Protein AF-A0A8J3YA26-F1 (afdb_monomer)

Foldseek 3Di:
DCPDPVVVVVVVVPDDDDDDDDDDDDDDPDDDPVVLVPQVQVVCCVPPVLVQFPVRRPDDDQGDAEAAEEEEPQRQVVCVVVVNLRRRLRHQAEYEDLPDDDRPDPSYHYHPDDPVVVLVVVLLDDDGAYAYQAACPVQAFKEKEWADPDDDQDDDDPHDDADDDFDWDWDDWDQTPSRIIITMTGTDDPPPDPPPPPDPDDDDDDDDDDDDDDDDDDDDDDDDDDPPGHHYHHPYHDDDDDDDDDDDDDDDDDDDDDDDDDDDDQWAKDKDFAAADPQLQVQLCVPPNPPRDRVSSLQSSDDVVQVLVAAFLCPDPLNVVVVPPPDDDDDDDDDDDDDDDDDDDDDDDDPDPDLQEKDFPPQQLLFLQQQQKWKKWWAFPVGGIHIAIWGFEQFQQLQKIKFWLSSQWVFAEPTGGTHSIKTQRNQAQPDPDRRPVDIWTFRMKMFIPCGRHVVPLLGGIIIGGTDADPNHRSCVVRNGAAADAPDDQFFWWKWWFQQCDDPVGNSRGIIIGTATWDAPDVPHQKIKGSYPRHGSHGTTFIFGPDPSGHGHGQWTFRDWDVVDVRIMTITHGRYSSVVNRCVVPRND

Sequence (588 aa):
MVDEQLAARFAAGQLGHDRLVGAKCSKIRSPGTSSWWRTITDYISEHYPETLPTHVRAAPRPNRVLDTVLMGRHTYAPALDAGITSPYAHLEQIVVSRTLPPVPDPAVRVVAEDAAAFVRKLERQPGRDIWLAGQLLSEVDDLVVKLNPVVAAAGVPLAAAAFHPHRYALRDATPLPSGVVVLRYRAAQEAAGGVQLCSLSPSPPPPVPEALRRMDRTAVRGAGGDIMDNRMRAGLVAAAVVAAGLALPVGTAGAAPGDVAPIVAGDRVVSGASPVTAAARTAGVRAAGVRAGDAAAVEAYWTPARMRAAKPAEAAPEFAAASRSRAALAPLAADTGAPVLSAPGGGSPARGGVAARATNPNLGSNHFTARTSGKVFFTKASGGNFVCSGTIVYTDGRDSVWTAGHCVHGGGSGADYHSNWTFVPGYDEDLADPAPHGRWTAWNLHTLESWSEDKDWRKDLGVATMRTRDGDHIADKLGGQGWAGNIDRHQFMNAFGYPSAGPDFDGGHLMQCAGNSTLWRSGAHENKITCDMTPGVSGGGWLKDYNGRTGYLNGVFSRVDDRDNPTIAIGPYFGDSSVVLFDGTKNN

Structure (mmCIF, N/CA/C/O backbone):
data_AF-A0A8J3YA26-F1
#
_entry.id   AF-A0A8J3YA26-F1
#
loop_
_atom_site.group_PDB
_atom_site.id
_atom_site.type_symbol
_atom_site.label_atom_id
_atom_site.label_alt_id
_atom_site.label_comp_id
_atom_site.label_asym_id
_atom_site.label_entity_id
_atom_site.label_seq_id
_atom_site.pdbx_PDB_ins_code
_atom_site.Cartn_x
_atom_site.Cartn_y
_atom_site.Cartn_z
_atom_site.occupancy
_atom_site.B_iso_or_equiv
_atom_site.auth_seq_id
_atom_site.auth_comp_id
_atom_site.auth_asym_id
_atom_site.auth_atom_id
_atom_site.pdbx_PDB_model_num
ATOM 1 N N . MET A 1 1 ? -14.837 -1.562 21.084 1.00 31.16 1 MET A N 1
ATOM 2 C CA . MET A 1 1 ? -16.308 -1.653 21.028 1.00 31.16 1 MET A CA 1
ATOM 3 C C . MET A 1 1 ? -16.721 -3.112 21.079 1.00 31.16 1 MET A C 1
ATOM 5 O O . MET A 1 1 ? -16.511 -3.805 20.096 1.00 31.16 1 MET A O 1
ATOM 9 N N . VAL A 1 2 ? -17.208 -3.611 22.215 1.00 23.61 2 VAL A N 1
ATOM 10 C CA . VAL A 1 2 ? -17.681 -5.013 22.335 1.00 23.61 2 VAL A CA 1
ATOM 11 C C . VAL A 1 2 ? -18.939 -5.112 23.218 1.00 23.61 2 VAL A C 1
ATOM 13 O O . VAL A 1 2 ? -19.488 -6.189 23.392 1.00 23.61 2 VAL A O 1
ATOM 16 N N . ASP A 1 3 ? -19.422 -4.003 23.778 1.00 34.53 3 ASP A N 1
ATOM 17 C CA . ASP A 1 3 ? -20.138 -4.068 25.054 1.00 34.53 3 ASP A CA 1
ATOM 18 C C . ASP A 1 3 ? -21.615 -4.510 24.937 1.00 34.53 3 ASP A C 1
ATOM 20 O O . ASP A 1 3 ? -21.981 -5.586 25.402 1.00 34.53 3 ASP A O 1
ATOM 24 N N . GLU A 1 4 ? -22.475 -3.777 24.224 1.00 32.00 4 GLU A N 1
ATOM 25 C CA . GLU A 1 4 ? -23.924 -4.050 24.312 1.00 32.00 4 GLU A CA 1
ATOM 26 C C . GLU A 1 4 ? -24.452 -5.139 23.360 1.00 32.00 4 GLU A C 1
ATOM 28 O O . GLU A 1 4 ? -25.395 -5.859 23.694 1.00 32.00 4 GLU A O 1
ATOM 33 N N . GLN A 1 5 ? -23.836 -5.346 22.192 1.00 28.67 5 GLN A N 1
ATOM 34 C CA . GLN A 1 5 ? -24.326 -6.352 21.234 1.00 28.67 5 GLN A CA 1
ATOM 35 C C . GLN A 1 5 ? -24.054 -7.799 21.649 1.00 28.67 5 GLN A C 1
ATOM 37 O O . GLN A 1 5 ? -24.794 -8.703 21.253 1.00 28.67 5 GLN A O 1
ATOM 42 N N . LEU A 1 6 ? -23.004 -8.038 22.436 1.00 30.86 6 LEU A N 1
ATOM 43 C CA . LEU A 1 6 ? -22.667 -9.381 22.900 1.00 30.86 6 LEU A CA 1
ATOM 44 C C . LEU A 1 6 ? -23.636 -9.839 24.007 1.00 30.86 6 LEU A C 1
ATOM 46 O O . LEU A 1 6 ? -24.007 -11.013 24.049 1.00 30.86 6 LEU A O 1
ATOM 50 N N . ALA A 1 7 ? -24.118 -8.906 24.837 1.00 33.53 7 ALA A N 1
ATOM 51 C CA . ALA A 1 7 ? -25.096 -9.161 25.896 1.00 33.53 7 ALA A CA 1
ATOM 52 C C . ALA A 1 7 ? -26.468 -9.594 25.343 1.00 33.53 7 ALA A C 1
ATOM 54 O O . ALA A 1 7 ? -27.062 -10.552 25.841 1.00 33.53 7 ALA A O 1
ATOM 55 N N . ALA A 1 8 ? -26.933 -8.966 24.256 1.00 32.41 8 ALA A N 1
ATOM 56 C CA . ALA A 1 8 ? -28.210 -9.310 23.626 1.00 32.41 8 ALA A CA 1
ATOM 57 C C . ALA A 1 8 ? -28.208 -10.709 22.972 1.00 32.41 8 ALA A C 1
ATOM 59 O O . ALA A 1 8 ? -29.219 -11.410 22.993 1.00 32.41 8 ALA A O 1
ATOM 60 N N . ARG A 1 9 ? -27.069 -11.157 22.420 1.00 31.09 9 ARG A N 1
ATOM 61 C CA . ARG A 1 9 ? -26.965 -12.453 21.715 1.00 31.09 9 ARG A CA 1
ATOM 62 C C . ARG A 1 9 ? -26.799 -13.653 22.655 1.00 31.09 9 ARG A C 1
ATOM 64 O O . ARG A 1 9 ? -27.261 -14.741 22.320 1.00 31.09 9 ARG A O 1
ATOM 71 N N . PHE A 1 10 ? -26.208 -13.471 23.838 1.00 32.06 10 PHE A N 1
ATOM 72 C CA . PHE A 1 10 ? -26.114 -14.530 24.854 1.00 32.06 10 PHE A CA 1
ATOM 73 C C . PHE A 1 10 ? -27.427 -14.752 25.616 1.00 32.06 10 PHE A C 1
ATOM 75 O O . PHE A 1 10 ? -27.744 -15.896 25.939 1.00 32.06 10 PHE A O 1
ATOM 82 N N . ALA A 1 11 ? -28.234 -13.704 25.821 1.00 34.53 11 ALA A N 1
ATOM 83 C CA . ALA A 1 11 ? -29.583 -13.839 26.380 1.00 34.53 11 ALA A CA 1
ATOM 84 C C . ALA A 1 11 ? -30.528 -14.673 25.482 1.00 34.53 11 ALA A C 1
ATOM 86 O O . ALA A 1 11 ? -31.517 -15.213 25.971 1.00 34.53 11 ALA A O 1
ATOM 87 N N . ALA A 1 12 ? -30.197 -14.824 24.191 1.00 33.00 12 ALA A N 1
ATOM 88 C CA . ALA A 1 12 ? -30.978 -15.565 23.197 1.00 33.00 12 ALA A CA 1
ATOM 89 C C . ALA A 1 12 ? -30.523 -17.027 22.958 1.00 33.00 12 ALA A C 1
ATOM 91 O O . ALA A 1 12 ? -31.140 -17.723 22.156 1.00 33.00 12 ALA A O 1
ATOM 92 N N . GLY A 1 13 ? -29.462 -17.517 23.621 1.00 28.86 13 GLY A N 1
ATOM 93 C CA . GLY A 1 13 ? -29.092 -18.947 23.626 1.00 28.86 13 GLY A CA 1
ATOM 94 C C . GLY A 1 13 ? -28.595 -19.559 22.300 1.00 28.86 13 GLY A C 1
ATOM 95 O O . GLY A 1 13 ? -28.722 -20.764 22.109 1.00 28.86 13 GLY A O 1
ATOM 96 N N . GLN A 1 14 ? -28.038 -18.772 21.371 1.00 34.53 14 GLN A N 1
ATOM 97 C CA . GLN A 1 14 ? -27.860 -19.189 19.966 1.00 34.53 14 GLN A CA 1
ATOM 98 C C . GLN A 1 14 ? -26.486 -19.741 19.527 1.00 34.53 14 GLN A C 1
ATOM 100 O O . GLN A 1 14 ? -26.317 -19.986 18.334 1.00 34.53 14 GLN A O 1
ATOM 105 N N . LEU A 1 15 ? -25.502 -19.985 20.402 1.00 31.22 15 LEU A N 1
ATOM 106 C CA . LEU A 1 15 ? -24.225 -20.587 19.969 1.00 31.22 15 LEU A CA 1
ATOM 107 C C . LEU A 1 15 ? -23.759 -21.704 20.911 1.00 31.22 15 LEU A C 1
ATOM 109 O O . LEU A 1 15 ? -23.476 -21.478 22.085 1.00 31.22 15 LEU A O 1
ATOM 113 N N . GLY A 1 16 ? -23.721 -22.920 20.359 1.00 27.78 16 GLY A N 1
ATOM 114 C CA . GLY A 1 16 ? -23.314 -24.151 21.026 1.00 27.78 16 GLY A CA 1
ATOM 115 C C . GLY A 1 16 ? -21.801 -24.279 21.197 1.00 27.78 16 GLY A C 1
ATOM 116 O O . GLY A 1 16 ? -21.008 -23.745 20.423 1.00 27.78 16 GLY A O 1
ATOM 117 N N . HIS A 1 17 ? -21.436 -25.008 22.247 1.00 32.84 17 HIS A N 1
ATOM 118 C CA . HIS A 1 17 ? -20.074 -25.344 22.624 1.00 32.84 17 HIS A CA 1
ATOM 119 C C . HIS A 1 17 ? -19.428 -26.346 21.649 1.00 32.84 17 HIS A C 1
ATOM 121 O O . HIS A 1 17 ? -20.074 -27.276 21.176 1.00 32.84 17 HIS A O 1
ATOM 127 N N . ASP A 1 18 ? -18.119 -26.165 21.472 1.00 28.72 18 ASP A N 1
ATOM 128 C CA . ASP A 1 18 ? -17.113 -27.139 21.028 1.00 28.72 18 ASP A CA 1
ATOM 129 C C . ASP A 1 18 ? -16.802 -27.289 19.528 1.00 28.72 18 ASP A C 1
ATOM 131 O O . ASP A 1 18 ? -17.524 -27.910 18.753 1.00 28.72 18 ASP A O 1
ATOM 135 N N . ARG A 1 19 ? -15.590 -26.818 19.185 1.00 22.97 19 ARG A N 1
ATOM 136 C CA . ARG A 1 19 ? -14.517 -27.504 18.424 1.00 22.97 19 ARG A CA 1
ATOM 137 C C . ARG A 1 19 ? -13.210 -26.715 18.671 1.00 22.97 19 ARG A C 1
ATOM 139 O O . ARG A 1 19 ? -13.102 -25.583 18.226 1.00 22.97 19 ARG A O 1
ATOM 146 N N . LEU A 1 20 ? -12.393 -27.115 19.662 1.00 21.95 20 LEU A N 1
ATOM 147 C CA . LEU A 1 20 ? -11.169 -27.958 19.571 1.00 21.95 20 LEU A CA 1
ATOM 148 C C . LEU A 1 20 ? -10.017 -27.293 18.778 1.00 21.95 20 LEU A C 1
ATOM 150 O O . LEU A 1 20 ? -10.284 -26.777 17.707 1.00 21.95 20 LEU A O 1
ATOM 154 N N . VAL A 1 21 ? -8.708 -27.346 19.080 1.00 21.62 21 VAL A N 1
ATOM 155 C CA . VAL A 1 21 ? -7.769 -27.768 20.161 1.00 21.62 21 VAL A CA 1
ATOM 156 C C . VAL A 1 21 ? -6.371 -27.644 19.486 1.00 21.62 21 VAL A C 1
ATOM 158 O O . VAL A 1 21 ? -6.279 -27.879 18.290 1.00 21.62 21 VAL A O 1
ATOM 161 N N . GLY A 1 22 ? -5.228 -27.320 20.098 1.00 19.77 22 GLY A N 1
ATOM 162 C CA . GLY A 1 22 ? -4.903 -26.961 21.468 1.00 19.77 22 GLY A CA 1
ATOM 163 C C . GLY A 1 22 ? -3.383 -26.866 21.696 1.00 19.77 22 GLY A C 1
ATOM 164 O O . GLY A 1 22 ? -2.579 -27.234 20.849 1.00 19.77 22 GLY A O 1
ATOM 165 N N . ALA A 1 23 ? -3.016 -26.429 22.897 1.00 19.95 23 ALA A N 1
ATOM 166 C CA . ALA A 1 23 ? -1.832 -26.876 23.622 1.00 19.95 23 ALA A CA 1
ATOM 167 C C . ALA A 1 23 ? -2.179 -26.776 25.115 1.00 19.95 23 ALA A C 1
ATOM 169 O O . ALA A 1 23 ? -2.467 -25.699 25.634 1.00 19.95 23 ALA A O 1
ATOM 170 N N . LYS A 1 24 ? -2.262 -27.929 25.787 1.00 19.59 24 LYS A N 1
ATOM 171 C CA . LYS A 1 24 ? -2.547 -28.038 27.222 1.00 19.59 24 LYS A CA 1
ATOM 172 C C . LYS A 1 24 ? -1.290 -27.692 28.019 1.00 19.59 24 LYS A C 1
ATOM 174 O O . LYS A 1 24 ? -0.319 -28.436 27.955 1.00 19.59 24 LYS A O 1
ATOM 179 N N . CYS A 1 25 ? -1.395 -26.686 28.882 1.00 18.56 25 CYS A N 1
ATOM 180 C CA . CYS A 1 25 ? -0.751 -26.708 30.190 1.00 18.56 25 CYS A CA 1
ATOM 181 C C . CYS A 1 25 ? -1.836 -26.523 31.267 1.00 18.56 25 CYS A C 1
ATOM 183 O O . CYS A 1 25 ? -2.557 -25.533 31.289 1.00 18.56 25 CYS A O 1
ATOM 185 N N . SER A 1 26 ? -1.999 -27.580 32.066 1.00 20.83 26 SER A N 1
ATOM 186 C CA . SER A 1 26 ? -2.587 -27.682 33.413 1.00 20.83 26 SER A CA 1
ATOM 187 C C . SER A 1 26 ? -3.523 -26.576 33.946 1.00 20.83 26 SER A C 1
ATOM 189 O O . SER A 1 26 ? -3.084 -25.506 34.346 1.00 20.83 26 SER A O 1
ATOM 191 N N . LYS A 1 27 ? -4.806 -26.951 34.092 1.00 23.25 27 LYS A N 1
ATOM 192 C CA . LYS A 1 27 ? -5.799 -26.523 35.107 1.00 23.25 27 LYS A CA 1
ATOM 193 C C . LYS A 1 27 ? -5.558 -25.159 35.786 1.00 23.25 27 LYS A C 1
ATOM 195 O O . LYS A 1 27 ? -5.164 -25.104 36.947 1.00 23.25 27 LYS A O 1
ATOM 200 N N . ILE A 1 28 ? -5.994 -24.087 35.131 1.00 22.73 28 ILE A N 1
ATOM 201 C CA . ILE A 1 28 ? -6.548 -22.915 35.819 1.00 22.73 28 ILE A CA 1
ATOM 202 C C . ILE A 1 28 ? -8.063 -22.994 35.616 1.00 22.73 28 ILE A C 1
ATOM 204 O O . ILE A 1 28 ? -8.541 -23.010 34.484 1.00 22.73 28 ILE A O 1
ATOM 208 N N . ARG A 1 29 ? -8.833 -23.119 36.704 1.00 22.50 29 ARG A N 1
ATOM 209 C CA . ARG A 1 29 ? -10.284 -22.884 36.654 1.00 22.50 29 ARG A CA 1
ATOM 210 C C . ARG A 1 29 ? -10.482 -21.446 36.170 1.00 22.50 29 ARG A C 1
ATOM 212 O O . ARG A 1 29 ? -10.078 -20.533 36.881 1.00 22.50 29 ARG A O 1
ATOM 219 N N . SER A 1 30 ? -11.101 -21.244 35.008 1.00 25.98 30 SER A N 1
ATOM 220 C CA . SER A 1 30 ? -11.612 -19.925 34.619 1.00 25.98 30 SER A CA 1
ATOM 221 C C . SER A 1 30 ? -12.553 -19.409 35.712 1.00 25.98 30 SER A C 1
ATOM 223 O O . SER A 1 30 ? -13.551 -20.077 36.000 1.00 25.98 30 SER A O 1
ATOM 225 N N . PRO A 1 31 ? -12.294 -18.238 36.316 1.00 31.34 31 PRO A N 1
ATOM 226 C CA . PRO A 1 31 ? -13.336 -17.503 37.009 1.00 31.34 31 PRO A CA 1
ATOM 227 C C . PRO A 1 31 ? -14.337 -17.034 35.947 1.00 31.34 31 PRO A C 1
ATOM 229 O O . PRO A 1 31 ? -13.943 -16.492 34.916 1.00 31.34 31 PRO A O 1
ATOM 232 N N . GLY A 1 32 ? -15.623 -17.297 36.167 1.00 34.25 32 GLY A N 1
ATOM 233 C CA . GLY A 1 32 ? -16.686 -16.936 35.233 1.00 34.25 32 GLY A CA 1
ATOM 234 C C . GLY A 1 32 ? -16.711 -15.441 34.895 1.00 34.25 32 GLY A C 1
ATOM 235 O O . GLY A 1 32 ? -16.360 -14.585 35.705 1.00 34.25 32 GLY A O 1
ATOM 236 N N . THR A 1 33 ? -17.202 -15.135 33.699 1.00 43.19 33 THR A N 1
ATOM 237 C CA . THR A 1 33 ? -17.382 -13.802 33.095 1.00 43.19 33 THR A CA 1
ATOM 238 C C . THR A 1 33 ? -18.225 -12.811 33.922 1.00 43.19 33 THR A C 1
ATOM 240 O O . THR A 1 33 ? -18.302 -11.633 33.582 1.00 43.19 33 THR A O 1
ATOM 243 N N . SER A 1 34 ? -18.813 -13.239 35.045 1.00 44.16 34 SER A N 1
ATOM 244 C CA . SER A 1 34 ? -19.558 -12.397 35.989 1.00 44.16 34 SER A CA 1
ATOM 245 C C . SER A 1 34 ? -18.687 -11.555 36.933 1.00 44.16 34 SER A C 1
ATOM 247 O O . SER A 1 34 ? -19.217 -10.648 37.572 1.00 44.16 34 SER A O 1
ATOM 249 N N . SER A 1 35 ? -17.388 -11.849 37.083 1.00 51.78 35 SER A N 1
ATOM 250 C CA . SER A 1 35 ? -16.479 -11.064 37.943 1.00 51.78 35 SER A CA 1
ATOM 251 C C . SER A 1 35 ? -15.959 -9.796 37.257 1.00 51.78 35 SER A C 1
ATOM 253 O O . SER A 1 35 ? -15.729 -8.783 37.920 1.00 51.78 35 SER A O 1
ATOM 255 N N . TRP A 1 36 ? -15.828 -9.839 35.927 1.00 47.91 36 TRP A N 1
ATOM 256 C CA . TRP A 1 36 ? -15.272 -8.759 35.113 1.00 47.91 36 TRP A CA 1
ATOM 257 C C . TRP A 1 36 ? -16.111 -7.475 35.225 1.00 47.91 36 TRP A C 1
ATOM 259 O O . TRP A 1 36 ? -15.583 -6.416 35.558 1.00 47.91 36 TRP A O 1
ATOM 269 N N . TRP A 1 37 ? -17.435 -7.604 35.092 1.00 50.34 37 TRP A N 1
ATOM 270 C CA . TRP A 1 37 ? -18.394 -6.494 35.151 1.00 50.34 37 TRP A CA 1
ATOM 271 C C . TRP A 1 37 ? -18.618 -5.891 36.538 1.00 50.34 37 TRP A C 1
ATOM 273 O O . TRP A 1 37 ? -18.844 -4.686 36.656 1.00 50.34 37 TRP A O 1
ATOM 283 N N . ARG A 1 38 ? -18.555 -6.706 37.596 1.00 61.81 38 ARG A N 1
ATOM 284 C CA . ARG A 1 38 ? -18.826 -6.231 38.963 1.00 61.81 38 ARG A CA 1
ATOM 285 C C . ARG A 1 38 ? -17.765 -5.239 39.423 1.00 61.81 38 ARG A C 1
ATOM 287 O O . ARG A 1 38 ? -18.103 -4.122 39.778 1.00 61.81 38 ARG A O 1
ATOM 294 N N . THR A 1 39 ? -16.487 -5.587 39.268 1.00 71.94 39 THR A N 1
ATOM 295 C CA . THR A 1 39 ? -15.374 -4.730 39.724 1.00 71.94 39 THR A CA 1
ATOM 296 C C . THR A 1 39 ? -15.346 -3.345 39.070 1.00 71.94 39 THR A C 1
ATOM 298 O O . THR A 1 39 ? -15.009 -2.367 39.731 1.00 71.94 39 THR A O 1
ATOM 301 N N . ILE A 1 40 ? -15.715 -3.235 37.787 1.00 71.25 40 ILE A N 1
ATOM 302 C CA . ILE A 1 40 ? -15.768 -1.942 37.095 1.00 71.25 40 ILE A CA 1
ATOM 303 C C . ILE A 1 40 ? -17.023 -1.148 37.469 1.00 71.25 40 ILE A C 1
ATOM 305 O O . ILE A 1 40 ? -16.940 0.061 37.659 1.00 71.25 40 ILE A O 1
ATOM 309 N N . THR A 1 41 ? -18.169 -1.813 37.624 1.00 68.69 41 THR A N 1
ATOM 310 C CA . THR A 1 41 ? -19.414 -1.157 38.052 1.00 68.69 41 THR A CA 1
ATOM 311 C C . THR A 1 41 ? -19.292 -0.625 39.478 1.00 68.69 41 THR A C 1
ATOM 313 O O . THR A 1 41 ? -19.761 0.479 39.749 1.00 68.69 41 THR A O 1
ATOM 316 N N . ASP A 1 42 ? -18.607 -1.353 40.363 1.00 75.50 42 ASP A N 1
ATOM 317 C CA . ASP A 1 42 ? -18.300 -0.915 41.727 1.00 75.50 42 ASP A CA 1
ATOM 318 C C . ASP A 1 42 ? -17.404 0.332 41.706 1.00 75.50 42 ASP A C 1
ATOM 320 O O . ASP A 1 42 ? -17.745 1.346 42.317 1.00 75.50 42 ASP A O 1
ATOM 324 N N . TYR A 1 43 ? -16.324 0.309 40.910 1.00 81.00 43 TYR A N 1
ATOM 325 C CA . TYR A 1 43 ? -15.443 1.468 40.736 1.00 81.00 43 TYR A CA 1
ATOM 326 C C . TYR A 1 43 ? -16.204 2.701 40.227 1.00 81.00 43 TYR A C 1
ATOM 328 O O . TYR A 1 43 ? -16.067 3.786 40.795 1.00 81.00 43 TYR A O 1
ATOM 336 N N . ILE A 1 44 ? -17.027 2.547 39.181 1.00 79.25 44 ILE A N 1
ATOM 337 C CA . ILE A 1 44 ? -17.834 3.643 38.622 1.00 79.25 44 ILE A CA 1
ATOM 338 C C . ILE A 1 44 ? -18.840 4.147 39.659 1.00 79.25 44 ILE A C 1
ATOM 340 O O . ILE A 1 44 ? -18.943 5.350 39.865 1.00 79.25 44 ILE A O 1
ATOM 344 N N . SER A 1 45 ? -19.548 3.252 40.349 1.00 77.69 45 SER A N 1
ATOM 345 C CA . SER A 1 45 ? -20.536 3.619 41.373 1.00 77.69 45 SER A CA 1
ATOM 346 C C . SER A 1 45 ? -19.920 4.407 42.530 1.00 77.69 45 SER A C 1
ATOM 348 O O . SER A 1 45 ? -20.586 5.246 43.138 1.00 77.69 45 SER A O 1
ATOM 350 N N . GLU A 1 46 ? -18.656 4.139 42.849 1.00 82.88 46 GLU A N 1
ATOM 351 C CA . GLU A 1 46 ? -17.917 4.845 43.888 1.00 82.88 46 GLU A CA 1
ATOM 352 C C . GLU A 1 46 ? -17.380 6.201 43.403 1.00 82.88 46 GLU A C 1
ATOM 354 O O . GLU A 1 46 ? -17.534 7.205 44.104 1.00 82.88 46 GLU A O 1
ATOM 359 N N . HIS A 1 47 ? -16.792 6.260 42.205 1.00 81.69 47 HIS A N 1
ATOM 360 C CA . HIS A 1 47 ? -16.008 7.416 41.749 1.00 81.69 47 HIS A CA 1
ATOM 361 C C . HIS A 1 47 ? -16.759 8.356 40.794 1.00 81.69 47 HIS A C 1
ATOM 363 O O . HIS A 1 47 ? -16.550 9.566 40.858 1.00 81.69 47 HIS A O 1
ATOM 369 N N . TYR A 1 48 ? -17.629 7.814 39.937 1.00 82.38 48 TYR A N 1
ATOM 370 C CA . TYR A 1 48 ? -18.375 8.531 38.891 1.00 82.38 48 TYR A CA 1
ATOM 371 C C . TYR A 1 48 ? -19.811 7.983 38.729 1.00 82.38 48 TYR A C 1
ATOM 373 O O . TYR A 1 48 ? -20.191 7.570 37.624 1.00 82.38 48 TYR A O 1
ATOM 381 N N . PRO A 1 49 ? -20.617 7.922 39.809 1.00 80.62 49 PRO A N 1
ATOM 382 C CA . PRO A 1 49 ? -21.942 7.293 39.792 1.00 80.62 49 PRO A CA 1
ATOM 383 C C . PRO A 1 49 ? -22.916 7.892 38.769 1.00 80.62 49 PRO A C 1
ATOM 385 O O . PRO A 1 49 ? -23.892 7.241 38.405 1.00 80.62 49 PRO A O 1
ATOM 388 N N . GLU A 1 50 ? -22.670 9.119 38.319 1.00 83.69 50 GLU A N 1
ATOM 389 C CA . GLU A 1 50 ? -23.470 9.846 37.335 1.00 83.69 50 GLU A CA 1
ATOM 390 C C . GLU A 1 50 ? -23.269 9.346 35.898 1.00 83.69 50 GLU A C 1
ATOM 392 O O . GLU A 1 50 ? -24.099 9.573 35.026 1.00 83.69 50 GLU A O 1
ATOM 397 N N . THR A 1 51 ? -22.177 8.626 35.632 1.00 83.06 51 THR A N 1
ATOM 398 C CA . THR A 1 51 ? -21.922 8.049 34.299 1.00 83.06 51 THR A CA 1
ATOM 399 C C . THR A 1 51 ? -22.697 6.750 34.056 1.00 83.06 51 THR A C 1
ATOM 401 O O . THR A 1 51 ? -22.699 6.218 32.944 1.00 83.06 51 THR A O 1
ATOM 404 N N . LEU A 1 52 ? -23.396 6.239 35.078 1.00 77.94 52 LEU A N 1
ATOM 405 C CA . LEU A 1 52 ? -24.314 5.110 34.952 1.00 77.94 52 LEU A CA 1
ATOM 406 C C . LEU A 1 52 ? -25.676 5.604 34.440 1.00 77.94 52 LEU A C 1
ATOM 408 O O . LEU A 1 52 ? -26.269 6.482 35.077 1.00 77.94 52 LEU A O 1
ATOM 412 N N . PRO A 1 53 ? -26.217 5.032 33.345 1.00 80.38 53 PRO A N 1
ATOM 413 C CA . PRO A 1 53 ? -27.543 5.389 32.853 1.00 80.38 53 PRO A CA 1
ATOM 414 C C . PRO A 1 53 ? -28.603 5.271 33.947 1.00 80.38 53 PRO A C 1
ATOM 416 O O . PRO A 1 53 ? -28.546 4.371 34.786 1.00 80.38 53 PRO A O 1
ATOM 419 N N . THR A 1 54 ? -29.602 6.152 33.928 1.00 81.19 54 THR A N 1
ATOM 420 C CA . THR A 1 54 ? -30.630 6.246 34.976 1.00 81.19 54 THR A CA 1
ATOM 421 C C . THR A 1 54 ? -31.304 4.902 35.259 1.00 81.19 54 THR A C 1
ATOM 423 O O . THR A 1 54 ? -31.518 4.569 36.420 1.00 81.19 54 THR A O 1
ATOM 426 N N . HIS A 1 55 ? -31.569 4.097 34.228 1.00 72.00 55 HIS A N 1
ATOM 427 C CA . HIS A 1 55 ? -32.198 2.779 34.362 1.00 72.00 55 HIS A CA 1
ATOM 428 C C . HIS A 1 55 ? -31.278 1.696 34.965 1.00 72.00 55 HIS A C 1
ATOM 430 O O . HIS A 1 55 ? -31.764 0.650 35.384 1.00 72.00 55 HIS A O 1
ATOM 436 N N . VAL A 1 56 ? -29.963 1.936 35.031 1.00 67.69 56 VAL A N 1
ATOM 437 C CA . VAL A 1 56 ? -28.958 1.043 35.642 1.00 67.69 56 VAL A CA 1
ATOM 438 C C . VAL A 1 56 ? -28.650 1.447 37.091 1.00 67.69 56 VAL A C 1
ATOM 440 O O . VAL A 1 56 ? -28.115 0.654 37.867 1.00 67.69 56 VAL A O 1
ATOM 443 N N . ARG A 1 57 ? -28.985 2.677 37.504 1.00 69.50 57 ARG A N 1
ATOM 444 C CA . ARG A 1 57 ? -28.700 3.166 38.860 1.00 69.50 57 ARG A CA 1
ATOM 445 C C . ARG A 1 57 ? -29.570 2.441 39.890 1.00 69.50 57 ARG A C 1
ATOM 447 O O . ARG A 1 57 ? -30.791 2.488 39.835 1.00 69.50 57 ARG A O 1
ATOM 454 N N . ALA A 1 58 ? -28.928 1.847 40.897 1.00 57.53 58 ALA A N 1
ATOM 455 C CA . ALA A 1 58 ? -29.619 1.130 41.972 1.00 57.53 58 ALA A CA 1
ATOM 456 C C . ALA A 1 58 ? -30.488 2.037 42.875 1.00 57.53 58 ALA A C 1
ATOM 458 O O . ALA A 1 58 ? -31.423 1.546 43.502 1.00 57.53 58 ALA A O 1
ATOM 459 N N . ALA A 1 59 ? -30.175 3.340 42.974 1.00 64.38 59 ALA A N 1
ATOM 460 C CA . ALA A 1 59 ? -30.970 4.333 43.708 1.00 64.38 59 ALA A CA 1
ATOM 461 C C . ALA A 1 59 ? -30.651 5.782 43.268 1.00 64.38 59 ALA A C 1
ATOM 463 O O . ALA A 1 59 ? -29.504 6.057 42.883 1.00 64.38 59 ALA A O 1
ATOM 464 N N . PRO A 1 60 ? -31.600 6.734 43.397 1.00 65.31 60 PRO A N 1
ATOM 465 C CA . PRO A 1 60 ? -31.330 8.161 43.234 1.00 65.31 60 PRO A CA 1
ATOM 466 C C . PRO A 1 60 ? -30.302 8.621 44.272 1.00 65.31 60 PRO A C 1
ATOM 468 O O . PRO A 1 60 ? -30.503 8.470 45.476 1.00 65.31 60 PRO A O 1
ATOM 471 N N . ARG A 1 61 ? -29.180 9.176 43.814 1.00 70.44 61 ARG A N 1
ATOM 472 C CA . ARG A 1 61 ? -28.159 9.799 44.670 1.00 70.44 61 ARG A CA 1
ATOM 473 C C . ARG A 1 61 ? -27.798 11.171 44.102 1.00 70.44 61 ARG A C 1
ATOM 475 O O . ARG A 1 61 ? -27.769 11.281 42.872 1.00 70.44 61 ARG A O 1
ATOM 482 N N . PRO A 1 62 ? -27.493 12.170 44.951 1.00 78.75 62 PRO A N 1
ATOM 483 C CA . PRO A 1 62 ? -27.004 13.462 44.488 1.00 78.75 62 PRO A CA 1
ATOM 484 C C . PRO A 1 62 ? -25.743 13.315 43.637 1.00 78.75 62 PRO A C 1
ATOM 486 O O . PRO A 1 62 ? -24.900 12.455 43.909 1.00 78.75 62 PRO A O 1
ATOM 489 N N . ASN A 1 63 ? -25.610 14.188 42.645 1.00 82.75 63 ASN A N 1
ATOM 490 C CA . ASN A 1 63 ? -24.412 14.279 41.826 1.00 82.75 63 ASN A CA 1
ATOM 491 C C . ASN A 1 63 ? -23.220 14.734 42.688 1.00 82.75 63 ASN A C 1
ATOM 493 O O . ASN A 1 63 ? -23.315 15.684 43.470 1.00 82.75 63 ASN A O 1
ATOM 497 N N . ARG A 1 64 ? -22.098 14.030 42.559 1.00 83.62 64 ARG A N 1
ATOM 498 C CA . ARG A 1 64 ? -20.826 14.267 43.246 1.00 83.62 64 ARG A CA 1
ATOM 499 C C . ARG A 1 64 ? -19.905 15.166 42.431 1.00 83.62 64 ARG A C 1
ATOM 501 O O . ARG A 1 64 ? -19.364 16.123 42.978 1.00 83.62 64 ARG A O 1
ATOM 508 N N . VAL A 1 65 ? -19.701 14.834 41.159 1.00 80.25 65 VAL A N 1
ATOM 509 C CA . VAL A 1 65 ? -18.661 15.424 40.305 1.00 80.25 65 VAL A CA 1
ATOM 510 C C . VAL A 1 65 ? -19.254 16.026 39.042 1.00 80.25 65 VAL A C 1
ATOM 512 O O . VAL A 1 65 ? -18.822 17.102 38.653 1.00 80.25 65 VAL A O 1
ATOM 515 N N . LEU A 1 66 ? -20.245 15.369 38.440 1.00 85.94 66 LEU A N 1
ATOM 516 C CA . LEU A 1 66 ? -20.777 15.732 37.127 1.00 85.94 66 LEU A CA 1
ATOM 517 C C . LEU A 1 66 ? -22.238 16.145 37.249 1.00 85.94 66 LEU A C 1
ATOM 519 O O . LEU A 1 66 ? -23.004 15.454 37.913 1.00 85.94 66 LEU A O 1
ATOM 523 N N . ASP A 1 67 ? -22.650 17.230 36.606 1.00 88.50 67 ASP A N 1
ATOM 524 C CA . ASP A 1 67 ? -24.072 17.601 36.510 1.00 88.50 67 ASP A CA 1
ATOM 525 C C . ASP A 1 67 ? -24.598 17.692 35.077 1.00 88.50 67 ASP A C 1
ATOM 527 O O . ASP A 1 67 ? -25.811 17.719 34.885 1.00 88.50 67 ASP A O 1
ATOM 531 N N . THR A 1 68 ? -23.705 17.641 34.089 1.00 87.44 68 THR A N 1
ATOM 532 C CA . THR A 1 68 ? -24.033 17.812 32.676 1.00 87.44 68 THR A CA 1
ATOM 533 C C . THR A 1 68 ? -23.378 16.720 31.839 1.00 87.44 68 THR A C 1
ATOM 535 O O . THR A 1 68 ? -22.212 16.387 32.051 1.00 87.44 68 THR A O 1
ATOM 538 N N . VAL A 1 69 ? -24.099 16.184 30.854 1.00 88.25 69 VAL A N 1
ATOM 539 C CA . VAL A 1 69 ? -23.566 15.279 29.830 1.00 88.25 69 VAL A CA 1
ATOM 540 C C . VAL A 1 69 ? -23.766 15.868 28.435 1.00 88.25 69 VAL A C 1
ATOM 542 O O . VAL A 1 69 ? -24.872 16.248 28.045 1.00 88.25 69 VAL A O 1
ATOM 545 N N . LEU A 1 70 ? -22.677 15.920 27.668 1.00 87.62 70 LEU A N 1
ATOM 546 C CA . LEU A 1 70 ? -22.655 16.373 26.283 1.00 87.62 70 LEU A CA 1
ATOM 547 C C . LEU A 1 70 ? -22.392 15.189 25.349 1.00 87.62 70 LEU A C 1
ATOM 549 O O . LEU A 1 70 ? -21.333 14.563 25.397 1.00 87.62 70 LEU A O 1
ATOM 553 N N . MET A 1 71 ? -23.351 14.895 24.476 1.00 87.44 71 MET A N 1
ATOM 554 C CA . MET A 1 71 ? -23.327 13.759 23.554 1.00 87.44 71 MET A CA 1
ATOM 555 C C . MET A 1 71 ? -23.345 14.227 22.099 1.00 87.44 71 MET A C 1
ATOM 557 O O . MET A 1 71 ? -23.995 15.210 21.745 1.00 87.44 71 MET A O 1
ATOM 561 N N . GLY A 1 72 ? -22.687 13.472 21.220 1.00 84.38 72 GLY A N 1
ATOM 562 C CA . GLY A 1 72 ? -22.955 13.553 19.784 1.00 84.38 72 GLY A CA 1
ATOM 563 C C . GLY A 1 72 ? -24.196 12.742 19.400 1.00 84.38 72 GLY A C 1
ATOM 564 O O . GLY A 1 72 ? -24.590 11.816 20.110 1.00 84.38 72 GLY A O 1
ATOM 565 N N . ARG A 1 73 ? -24.772 13.016 18.222 1.00 85.38 73 ARG A N 1
ATOM 566 C CA . ARG A 1 73 ? -25.914 12.252 17.671 1.00 85.38 73 ARG A CA 1
ATOM 567 C C . ARG A 1 73 ? -25.710 10.733 17.726 1.00 85.38 73 ARG A C 1
ATOM 569 O O . ARG A 1 73 ? -26.619 10.013 18.112 1.00 85.38 73 ARG A O 1
ATOM 576 N N . HIS A 1 74 ? -24.528 10.253 17.339 1.00 79.75 74 HIS A N 1
ATOM 577 C CA . HIS A 1 74 ? -24.218 8.819 17.302 1.00 79.75 74 HIS A CA 1
ATOM 578 C C . HIS A 1 74 ? -24.139 8.182 18.691 1.00 79.75 74 HIS A C 1
ATOM 580 O O . HIS A 1 74 ? -24.499 7.022 18.834 1.00 79.75 74 HIS A O 1
ATOM 586 N N . THR A 1 75 ? -23.706 8.940 19.700 1.00 75.62 75 THR A N 1
ATOM 587 C CA . THR A 1 75 ? -23.694 8.496 21.098 1.00 75.62 75 THR A CA 1
ATOM 588 C C . THR A 1 75 ? -25.116 8.394 21.656 1.00 75.62 75 THR A C 1
ATOM 590 O O . THR A 1 75 ? -25.407 7.497 22.436 1.00 75.62 75 THR A O 1
ATOM 593 N N . TYR A 1 76 ? -26.012 9.294 21.241 1.00 81.25 76 TYR A N 1
ATOM 594 C CA . TYR A 1 76 ? -27.395 9.341 21.723 1.00 81.25 76 TYR A CA 1
ATOM 595 C C . TYR A 1 76 ? -28.332 8.333 21.025 1.00 81.25 76 TYR A C 1
ATOM 597 O O . TYR A 1 76 ? -29.254 7.812 21.651 1.00 81.25 76 TYR A O 1
ATOM 605 N N . ALA A 1 77 ? -28.088 8.032 19.744 1.00 79.44 77 ALA A N 1
ATOM 606 C CA . ALA A 1 77 ? -28.976 7.217 18.905 1.00 79.44 77 ALA A CA 1
ATOM 607 C C . ALA A 1 77 ? -29.366 5.847 19.505 1.00 79.44 77 ALA A C 1
ATOM 609 O O . ALA A 1 77 ? -30.555 5.550 19.510 1.00 79.44 77 ALA A O 1
ATOM 610 N N . PRO A 1 78 ? -28.442 5.039 20.068 1.00 72.38 78 PRO A N 1
ATOM 611 C CA . PRO A 1 78 ? -28.789 3.714 20.590 1.00 72.38 78 PRO A CA 1
ATOM 612 C C . PRO A 1 78 ? -29.829 3.745 21.717 1.00 72.38 78 PRO A C 1
ATOM 614 O O . PRO A 1 78 ? -30.724 2.903 21.757 1.00 72.38 78 PRO A O 1
ATOM 617 N N . ALA A 1 79 ? -29.744 4.732 22.617 1.00 72.25 79 ALA A N 1
ATOM 618 C CA . ALA A 1 79 ? -30.732 4.907 23.679 1.00 72.25 79 ALA A CA 1
ATOM 619 C C . ALA A 1 79 ? -32.098 5.289 23.095 1.00 72.25 79 ALA A C 1
ATOM 621 O O . ALA A 1 79 ? -33.118 4.720 23.485 1.00 72.25 79 ALA A O 1
ATOM 622 N N . LEU A 1 80 ? -32.105 6.195 22.113 1.00 78.69 80 LEU A N 1
ATOM 623 C CA . LEU A 1 80 ? -33.322 6.622 21.431 1.00 78.69 80 LEU A CA 1
ATOM 624 C C . LEU A 1 80 ? -33.994 5.463 20.675 1.00 78.69 80 LEU A C 1
ATOM 626 O O . LEU A 1 80 ? -35.205 5.287 20.796 1.00 78.69 80 LEU A O 1
ATOM 630 N N . ASP A 1 81 ? -33.216 4.640 19.968 1.00 75.19 81 ASP A N 1
ATOM 631 C CA . ASP A 1 81 ? -33.697 3.455 19.243 1.00 75.19 81 ASP A CA 1
ATOM 632 C C . ASP A 1 81 ? -34.279 2.394 20.196 1.00 75.19 81 ASP A C 1
ATOM 634 O O . ASP A 1 81 ? -35.215 1.675 19.844 1.00 75.19 81 ASP A O 1
ATOM 638 N N . ALA A 1 82 ? -33.769 2.329 21.430 1.00 71.94 82 ALA A N 1
ATOM 639 C CA . ALA A 1 82 ? -34.300 1.490 22.504 1.00 71.94 82 ALA A CA 1
ATOM 640 C C . ALA A 1 82 ? -35.523 2.100 23.226 1.00 71.94 82 ALA A C 1
ATOM 642 O O . ALA A 1 82 ? -36.001 1.535 24.211 1.00 71.94 82 ALA A O 1
ATOM 643 N N . GLY A 1 83 ? -36.030 3.252 22.772 1.00 80.69 83 GLY A N 1
ATOM 644 C CA . GLY A 1 83 ? -37.155 3.963 23.387 1.00 80.69 83 GLY A CA 1
ATOM 645 C C . GLY A 1 83 ? -36.800 4.728 24.668 1.00 80.69 83 GLY A C 1
ATOM 646 O O . GLY A 1 83 ? -37.692 5.214 25.362 1.00 80.69 83 GLY A O 1
ATOM 647 N N . ILE A 1 84 ? -35.513 4.853 24.996 1.00 80.62 84 ILE A N 1
ATOM 648 C CA . ILE A 1 84 ? -35.013 5.583 26.162 1.00 80.62 84 ILE A CA 1
ATOM 649 C C . ILE A 1 84 ? -34.674 7.006 25.720 1.00 80.62 84 ILE A C 1
ATOM 651 O O . ILE A 1 84 ? -33.571 7.300 25.263 1.00 80.62 84 ILE A O 1
ATOM 655 N N . THR A 1 85 ? -35.632 7.914 25.877 1.00 86.69 85 THR A N 1
ATOM 656 C CA . THR A 1 85 ? -35.479 9.310 25.448 1.00 86.69 85 THR A CA 1
ATOM 657 C C . THR A 1 85 ? -34.551 10.123 26.350 1.00 86.69 85 THR A C 1
ATOM 659 O O . THR A 1 85 ? -33.914 11.056 25.876 1.00 86.69 85 THR A O 1
ATOM 662 N N . SER A 1 86 ? -34.413 9.761 27.627 1.00 89.00 86 SER A N 1
ATOM 663 C CA . SER A 1 86 ? -33.591 10.474 28.617 1.00 89.00 86 SER A CA 1
ATOM 664 C C . SER A 1 86 ? -32.689 9.492 29.384 1.00 89.00 86 SER A C 1
ATOM 666 O O . SER A 1 86 ? -32.984 9.114 30.525 1.00 89.00 86 SER A O 1
ATOM 668 N N . PRO A 1 87 ? -31.595 9.004 28.761 1.00 82.94 87 PRO A N 1
ATOM 669 C CA . PRO A 1 87 ? -30.730 7.976 29.346 1.00 82.94 87 PRO A CA 1
ATOM 670 C C . PRO A 1 87 ? -30.046 8.410 30.650 1.00 82.94 87 PRO A C 1
ATOM 672 O O . PRO A 1 87 ? -29.787 7.561 31.504 1.00 82.94 87 PRO A O 1
ATOM 675 N N . TYR A 1 88 ? -29.814 9.712 30.842 1.00 86.06 88 TYR A N 1
ATOM 676 C CA . TYR A 1 88 ? -29.170 10.292 32.023 1.00 86.06 88 TYR A CA 1
ATOM 677 C C . TYR A 1 88 ? -30.042 11.367 32.681 1.00 86.06 88 TYR A C 1
ATOM 679 O O . TYR A 1 88 ? -29.565 12.454 32.973 1.00 86.06 88 TYR A O 1
ATOM 687 N N . ALA A 1 89 ? -31.317 11.068 32.952 1.00 89.81 89 ALA A N 1
ATOM 688 C CA . ALA A 1 89 ? -32.304 11.986 33.555 1.00 89.81 89 ALA A CA 1
ATOM 689 C C . ALA A 1 89 ? -31.894 12.737 34.851 1.00 89.81 89 ALA A C 1
ATOM 691 O O . ALA A 1 89 ? -32.618 13.609 35.315 1.00 89.81 89 ALA A O 1
ATOM 692 N N . HIS A 1 90 ? -30.768 12.384 35.466 1.00 89.50 90 HIS A N 1
ATOM 693 C CA . HIS A 1 90 ? -30.195 13.044 36.641 1.00 89.50 90 HIS A CA 1
ATOM 694 C C . HIS A 1 90 ? -29.083 14.058 36.299 1.00 89.50 90 HIS A C 1
ATOM 696 O O . HIS A 1 90 ? -28.486 14.637 37.207 1.00 89.50 90 HIS A O 1
ATOM 702 N N . LEU A 1 91 ? -28.784 14.231 35.011 1.00 89.56 91 LEU A N 1
ATOM 703 C CA . LEU A 1 91 ? -27.863 15.211 34.445 1.00 89.56 91 LEU A CA 1
ATOM 704 C C . LEU A 1 91 ? -28.626 16.130 33.489 1.00 89.56 91 LEU A C 1
ATOM 706 O O . LEU A 1 91 ? -29.612 15.714 32.873 1.00 89.56 91 LEU A O 1
ATOM 710 N N . GLU A 1 92 ? -28.135 17.354 33.303 1.00 92.12 92 GLU A N 1
ATOM 711 C CA . GLU A 1 92 ? -28.483 18.126 32.112 1.00 92.12 92 GLU A CA 1
ATOM 712 C C . GLU A 1 92 ? -27.959 17.370 30.884 1.00 92.12 92 GLU A C 1
ATOM 714 O O . GLU A 1 92 ? -26.771 17.061 30.791 1.00 92.12 92 GLU A O 1
ATOM 719 N N . GLN A 1 93 ? -28.845 17.037 29.944 1.00 92.88 93 GLN A N 1
ATOM 720 C CA . GLN A 1 93 ? -28.495 16.266 28.752 1.00 92.88 93 GLN A CA 1
ATOM 721 C C . GLN A 1 93 ? -28.503 17.156 27.519 1.00 92.88 93 GLN A C 1
ATOM 723 O O . GLN A 1 93 ? -29.542 17.683 27.120 1.00 92.88 93 GLN A O 1
ATOM 728 N N . ILE A 1 94 ? -27.340 17.279 26.885 1.00 91.44 94 ILE A N 1
ATOM 729 C CA . ILE A 1 94 ? -27.155 18.091 25.687 1.00 91.44 94 ILE A CA 1
ATOM 730 C C . ILE A 1 94 ? -26.711 17.191 24.539 1.00 91.44 94 ILE A C 1
ATOM 732 O O . ILE A 1 94 ? -25.699 16.497 24.634 1.00 91.44 94 ILE A O 1
ATOM 736 N N . VAL A 1 95 ? -27.447 17.225 23.430 1.00 90.94 95 VAL A N 1
ATOM 737 C CA . VAL A 1 95 ? -27.109 16.494 22.205 1.00 90.94 95 VAL A CA 1
ATOM 738 C C . VAL A 1 95 ? -26.709 17.490 21.129 1.00 90.94 95 VAL A C 1
ATOM 740 O O . VAL A 1 95 ? -27.539 18.253 20.640 1.00 90.94 95 VAL A O 1
ATOM 743 N N . VAL A 1 96 ? -25.443 17.470 20.721 1.00 89.62 96 VAL A N 1
ATOM 744 C CA . VAL A 1 96 ? -24.967 18.321 19.629 1.00 89.62 96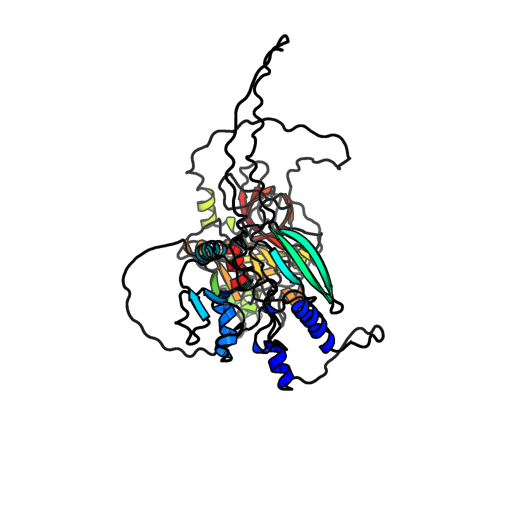 VAL A CA 1
ATOM 745 C C . VAL A 1 96 ? -25.244 17.630 18.295 1.00 89.62 96 VAL A C 1
ATOM 747 O O . VAL A 1 96 ? -24.687 16.571 17.981 1.00 89.62 96 VAL A O 1
ATOM 750 N N . SER A 1 97 ? -26.148 18.207 17.505 1.00 87.56 97 SER A N 1
ATOM 751 C CA . SER A 1 97 ? -26.527 17.687 16.195 1.00 87.56 97 SER A CA 1
ATOM 752 C C . SER A 1 97 ? -27.149 18.756 15.303 1.00 87.56 97 SER A C 1
ATOM 754 O O . SER A 1 97 ? -28.003 19.521 15.731 1.00 87.56 97 SER A O 1
ATOM 756 N N . ARG A 1 98 ? -26.769 18.743 14.021 1.00 85.50 98 ARG A N 1
ATOM 757 C CA . ARG A 1 98 ? -27.380 19.572 12.966 1.00 85.50 98 ARG A CA 1
ATOM 758 C C . ARG A 1 98 ? -28.535 18.877 12.242 1.00 85.50 98 ARG A C 1
ATOM 760 O O . ARG A 1 98 ? -29.236 19.513 11.469 1.00 85.50 98 ARG A O 1
ATOM 767 N N . THR A 1 99 ? -28.683 17.566 12.432 1.00 85.56 99 THR A N 1
ATOM 768 C CA . THR A 1 99 ? -29.602 16.725 11.648 1.00 85.56 99 THR A CA 1
ATOM 769 C C . THR A 1 99 ? -30.604 15.962 12.499 1.00 85.56 99 THR A C 1
ATOM 771 O O . THR A 1 99 ? -31.555 15.415 11.950 1.00 85.56 99 THR A O 1
ATOM 774 N N . LEU A 1 100 ? -30.404 15.898 13.819 1.00 84.12 100 LEU A N 1
ATOM 775 C CA . LEU A 1 100 ? -31.370 15.289 14.722 1.00 84.12 100 LEU A CA 1
ATOM 776 C C . LEU A 1 100 ? -32.566 16.242 14.887 1.00 84.12 100 LEU A C 1
ATOM 778 O O . LEU A 1 100 ? -32.358 17.386 15.300 1.00 84.12 100 LEU A O 1
ATOM 782 N N . PRO A 1 101 ? -33.800 15.804 14.581 1.00 80.44 101 PRO A N 1
ATOM 783 C CA . PRO A 1 101 ? -34.995 16.575 14.900 1.00 80.44 101 PRO A CA 1
ATOM 784 C C . PRO A 1 101 ? -35.109 16.827 16.413 1.00 80.44 101 PRO A C 1
ATOM 786 O O . PRO A 1 101 ? -34.489 16.105 17.199 1.00 80.44 101 PRO A O 1
ATOM 789 N N . PRO A 1 102 ? -35.920 17.808 16.848 1.00 77.50 102 PRO A N 1
ATOM 790 C CA . PRO A 1 102 ? -36.212 17.997 18.263 1.00 77.50 102 PRO A CA 1
ATOM 791 C C . PRO A 1 102 ? -36.666 16.685 18.912 1.00 77.50 102 PRO A C 1
ATOM 793 O O . PRO A 1 102 ? -37.565 16.008 18.411 1.00 77.50 102 PRO A O 1
ATOM 796 N N . VAL A 1 103 ? -36.014 16.319 20.013 1.00 80.25 103 VAL A N 1
ATOM 797 C CA . VAL A 1 103 ? -36.358 15.121 20.783 1.00 80.25 103 VAL A CA 1
ATOM 798 C C . VAL A 1 103 ? -37.626 15.416 21.601 1.00 80.25 103 VAL A C 1
ATOM 800 O O . VAL A 1 103 ? -37.730 16.511 22.152 1.00 80.25 103 VAL A O 1
ATOM 803 N N . PRO A 1 104 ? -38.590 14.480 21.713 1.00 74.25 104 PRO A N 1
ATOM 804 C CA . PRO A 1 104 ? -39.841 14.711 22.449 1.00 74.25 104 PRO A CA 1
ATOM 805 C C . PRO A 1 104 ? -39.677 14.971 23.955 1.00 74.25 104 PRO A C 1
ATOM 807 O O . PRO A 1 104 ? -40.590 15.491 24.591 1.00 74.25 104 PRO A O 1
ATOM 810 N N . ASP A 1 105 ? -38.550 14.567 24.537 1.00 85.25 105 ASP A N 1
ATOM 811 C CA . ASP A 1 105 ? -38.301 14.642 25.972 1.00 85.25 105 ASP A CA 1
ATOM 812 C C . ASP A 1 105 ? -37.742 16.019 26.363 1.00 85.25 105 ASP A C 1
ATOM 814 O O . ASP A 1 105 ? -36.652 16.384 25.912 1.00 85.25 105 ASP A O 1
ATOM 818 N N . PRO A 1 106 ? -38.447 16.790 27.211 1.00 85.81 106 PRO A N 1
ATOM 819 C CA . PRO A 1 106 ? -38.040 18.147 27.561 1.00 85.81 106 PRO A CA 1
ATOM 820 C C . PRO A 1 106 ? -36.741 18.198 28.378 1.00 85.81 106 PRO A C 1
ATOM 822 O O . PRO A 1 106 ? -36.152 19.271 28.499 1.00 85.81 106 PRO A O 1
ATOM 825 N N . ALA A 1 107 ? -36.283 17.070 28.936 1.00 85.81 107 ALA A N 1
ATOM 826 C CA . ALA A 1 107 ? -35.019 16.988 29.664 1.00 85.81 107 ALA A CA 1
ATOM 827 C C . ALA A 1 107 ? -33.790 16.870 28.741 1.00 85.81 107 ALA A C 1
ATOM 829 O O . ALA A 1 107 ? -32.661 16.901 29.237 1.00 85.81 107 ALA A O 1
ATOM 830 N N . VAL A 1 108 ? -33.985 16.732 27.421 1.00 90.75 108 VAL A N 1
ATOM 831 C CA . VAL A 1 108 ? -32.904 16.623 26.433 1.00 90.75 108 VAL A CA 1
ATOM 832 C C . VAL A 1 108 ? -32.889 17.834 25.512 1.00 90.75 108 VAL A C 1
ATOM 834 O O . VAL A 1 108 ? -33.816 18.086 24.745 1.00 90.75 108 VAL A O 1
ATOM 837 N N . ARG A 1 109 ? -31.778 18.570 25.535 1.00 92.62 109 ARG A N 1
ATOM 838 C CA . ARG A 1 109 ? -31.582 19.759 24.708 1.00 92.62 109 ARG A CA 1
ATOM 839 C C . ARG A 1 109 ? -30.753 19.432 23.471 1.00 92.62 109 ARG A C 1
ATOM 841 O O . ARG A 1 109 ? -29.567 19.130 23.577 1.00 92.62 109 ARG A O 1
ATOM 848 N N . VAL A 1 110 ? -31.356 19.541 22.287 1.00 90.56 110 VAL A N 1
ATOM 849 C CA . VAL A 1 110 ? -30.635 19.413 21.009 1.00 90.56 110 VAL A CA 1
ATOM 850 C C . VAL A 1 110 ? -30.059 20.769 20.604 1.00 90.56 110 VAL A C 1
ATOM 852 O O . VAL A 1 110 ? -30.784 21.759 20.535 1.00 90.56 110 VAL A O 1
ATOM 855 N N . VAL A 1 111 ? -28.755 20.819 20.337 1.00 90.81 111 VAL A N 1
ATOM 856 C CA . VAL A 1 111 ? -28.025 22.034 19.950 1.00 90.81 111 VAL A CA 1
ATOM 857 C C . VAL A 1 111 ? -27.409 21.840 18.567 1.00 90.81 111 VAL A C 1
ATOM 859 O O . VAL A 1 111 ? -26.640 20.906 18.354 1.00 90.81 111 VAL A O 1
ATOM 862 N N . ALA A 1 112 ? -27.725 22.740 17.633 1.00 87.81 112 ALA A N 1
ATOM 863 C CA . ALA A 1 112 ? -27.199 22.722 16.262 1.00 87.81 112 ALA A CA 1
ATOM 864 C C . ALA A 1 112 ? -26.002 23.672 16.038 1.00 87.81 112 ALA A C 1
ATOM 866 O O . ALA A 1 112 ? -25.494 23.766 14.921 1.00 87.81 112 ALA A O 1
ATOM 867 N N . GLU A 1 113 ? -25.574 24.383 17.085 1.00 82.62 113 GLU A N 1
ATOM 868 C CA . GLU A 1 113 ? -24.435 25.309 17.076 1.00 82.62 113 GLU A CA 1
ATOM 869 C C . GLU A 1 113 ? -23.085 24.575 16.931 1.00 82.62 113 GLU A C 1
ATOM 871 O O . GLU A 1 113 ? -23.002 23.350 17.048 1.00 82.62 113 GLU A O 1
ATOM 876 N N . ASP A 1 114 ? -22.009 25.335 16.692 1.00 83.81 114 ASP A N 1
ATOM 877 C CA . ASP A 1 114 ? -20.645 24.800 16.708 1.00 83.81 114 ASP A CA 1
ATOM 878 C C . ASP A 1 114 ? -20.311 24.190 18.077 1.00 83.81 114 ASP A C 1
ATOM 880 O O . ASP A 1 114 ? -20.449 24.836 19.117 1.00 83.81 114 ASP A O 1
ATOM 884 N N . ALA A 1 115 ? -19.863 22.935 18.071 1.00 81.69 115 ALA A N 1
ATOM 885 C CA . ALA A 1 115 ? -19.723 22.141 19.284 1.00 81.69 115 ALA A CA 1
ATOM 886 C C . ALA A 1 115 ? -18.637 22.692 20.223 1.00 81.69 115 ALA A C 1
ATOM 888 O O . ALA A 1 115 ? -18.839 22.727 21.435 1.00 81.69 115 ALA A O 1
ATOM 889 N N . ALA A 1 116 ? -17.510 23.157 19.674 1.00 80.69 116 ALA A N 1
ATOM 890 C CA . ALA A 1 116 ? -16.402 23.684 20.465 1.00 80.69 116 ALA A CA 1
ATOM 891 C C . ALA A 1 116 ? -16.738 25.068 21.043 1.00 80.69 116 ALA A C 1
ATOM 893 O O . ALA A 1 116 ? -16.501 25.331 22.220 1.00 80.69 116 ALA A O 1
ATOM 894 N N . ALA A 1 117 ? -17.340 25.954 20.246 1.00 83.31 117 ALA A N 1
ATOM 895 C CA . ALA A 1 117 ? -17.818 27.250 20.721 1.00 83.31 117 ALA A CA 1
ATOM 896 C C . ALA A 1 117 ? -18.899 27.099 21.802 1.00 83.31 117 ALA A C 1
ATOM 898 O O . ALA A 1 117 ? -18.887 27.823 22.802 1.00 83.31 117 ALA A O 1
ATOM 899 N N . PHE A 1 118 ? -19.808 26.140 21.618 1.00 86.50 118 PHE A N 1
ATOM 900 C CA . PHE A 1 118 ? -20.849 25.829 22.584 1.00 86.50 118 PHE A CA 1
ATOM 901 C C . PHE A 1 118 ? -20.264 25.301 23.900 1.00 86.50 118 PHE A C 1
ATOM 903 O O . PHE A 1 118 ? -20.634 25.794 24.965 1.00 86.50 118 PHE A O 1
ATOM 910 N N . VAL A 1 119 ? -19.306 24.370 23.833 1.00 83.00 119 VAL A N 1
ATOM 911 C CA . VAL A 1 119 ? -18.580 23.863 25.006 1.00 83.00 119 VAL A CA 1
ATOM 912 C C . VAL A 1 119 ? -17.902 25.000 25.771 1.00 83.00 119 VAL A C 1
ATOM 914 O O . VAL A 1 119 ? -18.192 25.180 26.951 1.00 83.00 119 VAL A O 1
ATOM 917 N N . ARG A 1 120 ? -17.132 25.861 25.096 1.00 82.94 120 ARG A N 1
ATOM 918 C CA . ARG A 1 120 ? -16.488 27.026 25.733 1.00 82.94 120 ARG A CA 1
ATOM 919 C C . ARG A 1 120 ? -17.482 27.986 26.390 1.00 82.94 120 ARG A C 1
ATOM 921 O O . ARG A 1 120 ? -17.145 28.708 27.326 1.00 82.94 120 ARG A O 1
ATOM 928 N N . LYS A 1 121 ? -18.707 28.085 25.864 1.00 84.75 121 LYS A N 1
ATOM 929 C CA . LYS A 1 121 ? -19.783 28.887 26.469 1.00 84.75 121 LYS A CA 1
ATOM 930 C C . LYS A 1 121 ? -20.375 28.193 27.693 1.00 84.75 121 LYS A C 1
ATOM 932 O O . LYS A 1 121 ? -20.748 28.886 28.635 1.00 84.75 121 LYS A O 1
ATOM 937 N N . LEU A 1 122 ? -20.493 26.870 27.659 1.00 84.56 122 LEU A N 1
ATOM 938 C CA . LEU A 1 122 ? -21.012 26.059 28.754 1.00 84.56 122 LEU A CA 1
ATOM 939 C C . LEU A 1 122 ? -20.046 26.045 29.946 1.00 84.56 122 LEU A C 1
ATOM 941 O O . LEU A 1 122 ? -20.485 26.231 31.071 1.00 84.56 122 LEU A O 1
ATOM 945 N N . GLU A 1 123 ? -18.739 25.954 29.696 1.00 76.88 123 GLU A N 1
ATOM 946 C CA . GLU A 1 123 ? -17.686 26.026 30.726 1.00 76.88 123 GLU A CA 1
ATOM 947 C C . GLU A 1 123 ? -17.708 27.329 31.538 1.00 76.88 123 GLU A C 1
ATOM 949 O O . GLU A 1 123 ? -17.324 27.346 32.702 1.00 76.88 123 GLU A O 1
ATOM 954 N N . ARG A 1 124 ? -18.192 28.428 30.946 1.00 83.44 124 ARG A N 1
ATOM 955 C CA . ARG A 1 124 ? -18.315 29.735 31.616 1.00 83.44 124 ARG A CA 1
ATOM 956 C C . ARG A 1 124 ? -19.567 29.876 32.488 1.00 83.44 124 ARG A C 1
ATOM 958 O O . ARG A 1 124 ? -19.767 30.932 33.086 1.00 83.44 124 ARG A O 1
ATOM 965 N N . GLN A 1 125 ? -20.450 28.881 32.507 1.00 82.88 125 GLN A N 1
ATOM 966 C CA . GLN A 1 125 ? -21.672 28.907 33.311 1.00 82.88 125 GLN A CA 1
ATOM 967 C C . GLN A 1 125 ? -21.415 28.288 34.689 1.00 82.88 125 GLN A C 1
ATOM 969 O O . GLN A 1 125 ? -20.589 27.389 34.799 1.00 82.88 125 GLN A O 1
ATOM 974 N N . PRO A 1 126 ? -22.111 28.731 35.749 1.00 78.81 126 PRO A N 1
ATOM 975 C CA . PRO A 1 126 ? -21.989 28.102 37.061 1.00 78.81 126 PRO A CA 1
ATOM 976 C C . PRO A 1 126 ? -22.539 26.668 37.025 1.00 78.81 126 PRO A C 1
ATOM 978 O O . PRO A 1 126 ? -23.636 26.447 36.517 1.00 78.81 126 PRO A O 1
ATOM 981 N N . GLY A 1 127 ? -21.808 25.702 37.586 1.00 84.19 127 GLY A N 1
ATOM 982 C CA . GLY A 1 127 ? -22.218 24.293 37.615 1.00 84.19 127 GLY A CA 1
ATOM 983 C C . GLY A 1 127 ? -21.153 23.376 38.221 1.00 84.19 127 GLY A C 1
ATOM 984 O O . GLY A 1 127 ? -20.258 23.827 38.932 1.00 84.19 127 GLY A O 1
ATOM 985 N N . ARG A 1 128 ? -21.277 22.072 37.987 1.00 83.88 128 ARG A N 1
ATOM 986 C CA . ARG A 1 128 ? -20.240 21.064 38.241 1.00 83.88 128 ARG A CA 1
ATOM 987 C C . ARG A 1 128 ? -19.502 20.740 36.937 1.00 83.88 128 ARG A C 1
ATOM 989 O O . ARG A 1 128 ? -19.652 21.422 35.927 1.00 83.88 128 ARG A O 1
ATOM 996 N N . ASP A 1 129 ? -18.662 19.710 36.972 1.00 84.31 129 ASP A N 1
ATOM 997 C CA . ASP A 1 129 ? -17.884 19.304 35.808 1.00 84.31 129 ASP A CA 1
ATOM 998 C C . ASP A 1 129 ? -18.809 18.736 34.706 1.00 84.31 129 ASP A C 1
ATOM 1000 O O . ASP A 1 129 ? -19.838 18.106 34.975 1.00 84.31 129 ASP A O 1
ATOM 1004 N N . ILE A 1 130 ? -18.412 18.924 33.445 1.00 82.25 130 ILE A N 1
ATOM 1005 C CA . ILE A 1 130 ? -19.155 18.448 32.269 1.00 82.25 130 ILE A CA 1
ATOM 1006 C C . ILE A 1 130 ? -18.573 17.114 31.804 1.00 82.25 130 ILE A C 1
ATOM 1008 O O . ILE A 1 130 ? -17.363 16.994 31.592 1.00 82.25 130 ILE A O 1
ATOM 1012 N N . TRP A 1 131 ? -19.441 16.126 31.581 1.00 85.06 131 TRP A N 1
ATOM 1013 C CA . TRP A 1 131 ? -19.075 14.856 30.969 1.00 85.06 131 TRP A CA 1
ATOM 1014 C C . TRP A 1 131 ? -19.201 14.916 29.448 1.00 85.06 131 TRP A C 1
ATOM 1016 O O . TRP A 1 131 ? -20.301 14.953 28.896 1.00 85.06 131 TRP A O 1
ATOM 1026 N N . LEU A 1 132 ? -18.063 14.870 28.760 1.00 82.56 132 LEU A N 1
ATOM 1027 C CA . LEU A 1 132 ? -18.023 14.751 27.308 1.00 82.56 132 LEU A CA 1
ATOM 1028 C C . LEU A 1 132 ? -18.082 13.279 26.868 1.00 82.56 132 LEU A C 1
ATOM 1030 O O . LEU A 1 132 ? -17.133 12.523 27.070 1.00 82.56 132 LEU A O 1
ATOM 1034 N N . ALA A 1 133 ? -19.158 12.903 26.181 1.00 69.69 133 ALA A N 1
ATOM 1035 C CA . ALA A 1 133 ? -19.341 11.600 25.547 1.00 69.69 133 ALA A CA 1
ATOM 1036 C C . ALA A 1 133 ? -19.259 11.738 24.009 1.00 69.69 133 ALA A C 1
ATOM 1038 O O . ALA A 1 133 ? -20.237 11.555 23.272 1.00 69.69 133 ALA A O 1
ATOM 1039 N N . GLY A 1 134 ? -18.076 12.125 23.517 1.00 66.94 134 GLY A N 1
ATOM 1040 C CA . GLY A 1 134 ? -17.847 12.462 22.109 1.00 66.94 134 GLY A CA 1
ATOM 1041 C C . GLY A 1 134 ? -16.395 12.836 21.779 1.00 66.94 134 GLY A C 1
ATOM 1042 O O . GLY A 1 134 ? -15.480 12.529 22.534 1.00 66.94 134 GLY A O 1
ATOM 1043 N N . GLN A 1 135 ? -16.184 13.484 20.627 1.00 64.62 135 GLN A N 1
ATOM 1044 C CA . GLN A 1 135 ? -14.869 13.599 19.965 1.00 64.62 135 GLN A CA 1
ATOM 1045 C C . GLN A 1 135 ? -14.152 14.966 20.118 1.00 64.62 135 GLN A C 1
ATOM 1047 O O . GLN A 1 135 ? -13.265 15.275 19.327 1.00 64.62 135 GLN A O 1
ATOM 1052 N N . LEU A 1 136 ? -14.480 15.787 21.125 1.00 72.25 136 LEU A N 1
ATOM 1053 C CA . LEU A 1 136 ? -13.859 17.112 21.358 1.00 72.25 136 LEU A CA 1
ATOM 1054 C C . LEU A 1 136 ? -12.656 17.058 22.316 1.00 72.25 136 LEU A C 1
ATOM 1056 O O . LEU A 1 136 ? -12.667 17.687 23.368 1.00 72.25 136 LEU A O 1
ATOM 1060 N N . LEU A 1 137 ? -11.606 16.312 21.961 1.00 69.56 137 LEU A N 1
ATOM 1061 C CA . LEU A 1 137 ? -10.433 16.151 22.838 1.00 69.56 137 LEU A CA 1
ATOM 1062 C C . LEU A 1 137 ? -9.727 17.473 23.189 1.00 69.56 137 LEU A C 1
ATOM 1064 O O . LEU A 1 137 ? -9.143 17.566 24.263 1.00 69.56 137 LEU A O 1
ATOM 1068 N N . SER A 1 138 ? -9.793 18.492 22.325 1.00 70.75 138 SER A N 1
ATOM 1069 C CA . SER A 1 138 ? -9.141 19.788 22.558 1.00 70.75 138 SER A CA 1
ATOM 1070 C C . SER A 1 138 ? -9.707 20.578 23.732 1.00 70.75 138 SER A C 1
ATOM 1072 O O . SER A 1 138 ? -9.022 21.451 24.251 1.00 70.75 138 SER A O 1
ATOM 1074 N N . GLU A 1 139 ? -10.937 20.274 24.139 1.00 79.25 139 GLU A N 1
ATOM 1075 C CA . GLU A 1 139 ? -11.631 20.951 25.235 1.00 79.25 139 GLU A CA 1
ATOM 1076 C C . GLU A 1 139 ? -11.598 20.111 26.534 1.00 79.25 139 GLU A C 1
ATOM 1078 O O . GLU A 1 139 ? -12.242 20.450 27.514 1.00 79.25 139 GLU A O 1
ATOM 1083 N N . VAL A 1 140 ? -10.870 18.982 26.569 1.00 82.81 140 VAL A N 1
ATOM 1084 C CA . VAL A 1 140 ? -10.861 18.065 27.726 1.00 82.81 140 VAL A CA 1
ATOM 1085 C C . VAL A 1 140 ? -9.712 18.376 28.687 1.00 82.81 140 VAL A C 1
ATOM 1087 O O . VAL A 1 140 ? -8.549 18.094 28.374 1.00 82.81 140 VAL A O 1
ATOM 1090 N N . ASP A 1 141 ? -10.037 18.834 29.902 1.00 81.69 141 ASP A N 1
ATOM 1091 C CA . ASP A 1 141 ? -9.055 19.080 30.969 1.00 81.69 141 ASP A CA 1
ATOM 1092 C C . ASP A 1 141 ? -8.581 17.797 31.665 1.00 81.69 141 ASP A C 1
ATOM 1094 O O . ASP A 1 141 ? -7.380 17.598 31.857 1.00 81.69 141 ASP A O 1
ATOM 1098 N N . ASP A 1 142 ? -9.504 16.919 32.069 1.00 82.62 142 ASP A N 1
ATOM 1099 C CA . ASP A 1 142 ? -9.193 15.622 32.684 1.00 82.62 142 ASP A CA 1
ATOM 1100 C C . ASP A 1 142 ? -9.724 14.479 31.805 1.00 82.62 142 ASP A C 1
ATOM 1102 O O . ASP A 1 142 ? -10.909 14.427 31.478 1.00 82.62 142 ASP A O 1
ATOM 1106 N N . LEU A 1 143 ? -8.861 13.518 31.472 1.00 85.31 143 LEU A N 1
ATOM 1107 C CA . LEU A 1 143 ? -9.195 12.364 30.635 1.00 85.31 143 LEU A CA 1
ATOM 1108 C C . LEU A 1 143 ? -9.166 11.072 31.462 1.00 85.31 143 LEU A C 1
ATOM 1110 O O . LEU A 1 143 ? -8.116 10.687 31.976 1.00 85.31 143 LEU A O 1
ATOM 1114 N N . VAL A 1 144 ? -10.302 10.377 31.566 1.00 85.00 144 VAL A N 1
ATOM 1115 C CA . VAL A 1 144 ? -10.428 9.083 32.257 1.00 85.00 144 VAL A CA 1
ATOM 1116 C C . VAL A 1 144 ? -10.601 7.959 31.233 1.00 85.00 144 VAL A C 1
ATOM 1118 O O . VAL A 1 144 ? -11.659 7.793 30.627 1.00 85.00 144 VAL A O 1
ATOM 1121 N N . VAL A 1 145 ? -9.557 7.150 31.049 1.00 84.75 145 VAL A N 1
ATOM 1122 C CA . VAL A 1 145 ? -9.530 6.035 30.095 1.00 84.75 145 VAL A CA 1
ATOM 1123 C C . VAL A 1 145 ? -9.738 4.710 30.823 1.00 84.75 145 VAL A C 1
ATOM 1125 O O . VAL A 1 145 ? -8.926 4.310 31.655 1.00 84.75 145 VAL A O 1
ATOM 1128 N N . LYS A 1 146 ? -10.802 3.986 30.460 1.00 81.94 146 LYS A N 1
ATOM 1129 C CA . LYS A 1 146 ? -10.989 2.575 30.828 1.00 81.94 146 LYS A CA 1
ATOM 1130 C C . LYS A 1 146 ? -10.247 1.694 29.821 1.00 81.94 146 LYS A C 1
ATOM 1132 O O . LYS A 1 146 ? -10.775 1.396 28.749 1.00 81.94 146 LYS A O 1
ATOM 1137 N N . LEU A 1 147 ? -9.035 1.269 30.164 1.00 84.38 147 LEU A N 1
ATOM 1138 C CA . LEU A 1 147 ? -8.265 0.322 29.366 1.00 84.38 147 LEU A CA 1
ATOM 1139 C C . LEU A 1 147 ? -8.741 -1.102 29.672 1.00 84.38 147 LEU A C 1
ATOM 1141 O O . LEU A 1 147 ? -8.468 -1.656 30.738 1.00 84.38 147 LEU A O 1
ATOM 1145 N N . ASN A 1 148 ? -9.473 -1.692 28.730 1.00 76.56 148 ASN A N 1
ATOM 1146 C CA . ASN A 1 148 ? -9.918 -3.079 28.830 1.00 76.56 148 ASN A CA 1
ATOM 1147 C C . ASN A 1 148 ? -8.803 -4.014 28.331 1.00 76.56 148 ASN A C 1
ATOM 1149 O O . ASN A 1 148 ? -8.176 -3.687 27.321 1.00 76.56 148 ASN A O 1
ATOM 1153 N N . PRO A 1 149 ? -8.587 -5.188 28.953 1.00 78.25 149 PRO A N 1
ATOM 1154 C CA . PRO A 1 149 ? -7.591 -6.171 28.519 1.00 78.25 149 PRO A CA 1
ATOM 1155 C C . PRO A 1 149 ? -8.084 -6.958 27.289 1.00 78.25 149 PRO A C 1
ATOM 1157 O O . PRO A 1 149 ? -8.095 -8.186 27.269 1.00 78.25 149 PRO A O 1
ATOM 1160 N N . VAL A 1 150 ? -8.562 -6.239 26.274 1.00 68.44 150 VAL A N 1
ATOM 1161 C CA . VAL A 1 150 ? -9.144 -6.772 25.044 1.00 68.44 150 VAL A CA 1
ATOM 1162 C C . VAL A 1 150 ? -8.521 -6.033 23.872 1.00 68.44 150 VAL A C 1
ATOM 1164 O O . VAL A 1 150 ? -8.614 -4.810 23.777 1.00 68.44 150 VAL A O 1
ATOM 1167 N N . VAL A 1 151 ? -7.931 -6.789 22.953 1.00 68.75 151 VAL A N 1
ATOM 1168 C CA . VAL A 1 151 ? -7.507 -6.272 21.654 1.00 68.75 151 VAL A CA 1
ATOM 1169 C C . VAL A 1 151 ? -8.674 -6.459 20.692 1.00 68.75 151 VAL A C 1
ATOM 1171 O O . VAL A 1 151 ? -9.000 -7.580 20.310 1.00 68.75 151 VAL A O 1
ATOM 1174 N N . ALA A 1 152 ? -9.339 -5.363 20.338 1.00 50.44 152 ALA A N 1
ATOM 1175 C CA . ALA A 1 152 ? -10.353 -5.370 19.293 1.00 50.44 152 ALA A CA 1
ATOM 1176 C C . ALA A 1 152 ? -9.663 -5.090 17.953 1.00 50.44 152 ALA A C 1
ATOM 1178 O O . ALA A 1 152 ? -9.117 -4.005 17.774 1.00 50.44 152 ALA A O 1
ATOM 1179 N N . ALA A 1 153 ? -9.680 -6.061 17.034 1.00 41.06 153 ALA A N 1
ATOM 1180 C CA . ALA A 1 153 ? -9.055 -5.939 15.712 1.00 41.06 153 ALA A CA 1
ATOM 1181 C C . ALA A 1 153 ? -9.616 -4.759 14.890 1.00 41.06 153 ALA A C 1
ATOM 1183 O O . ALA A 1 153 ? -8.881 -4.132 14.138 1.00 41.06 153 ALA A O 1
ATOM 1184 N N . ALA A 1 154 ? -10.889 -4.407 15.103 1.00 48.84 154 ALA A N 1
ATOM 1185 C CA . ALA A 1 154 ? -11.539 -3.245 14.506 1.00 48.84 154 ALA A CA 1
ATOM 1186 C C . ALA A 1 154 ? -12.522 -2.580 15.488 1.00 48.84 154 ALA A C 1
ATOM 1188 O O . ALA A 1 154 ? -13.045 -3.214 16.412 1.00 48.84 154 ALA A O 1
ATOM 1189 N N . GLY A 1 155 ? -12.807 -1.292 15.277 1.00 56.12 155 GLY A N 1
ATOM 1190 C CA . GLY A 1 155 ? -13.876 -0.582 15.973 1.00 56.12 155 GLY A CA 1
ATOM 1191 C C . GLY A 1 155 ? -13.867 0.934 15.769 1.00 56.12 155 GLY A C 1
ATOM 1192 O O . GLY A 1 155 ? -13.010 1.459 15.065 1.00 56.12 155 GLY A O 1
ATOM 1193 N N . VAL A 1 156 ? -14.822 1.643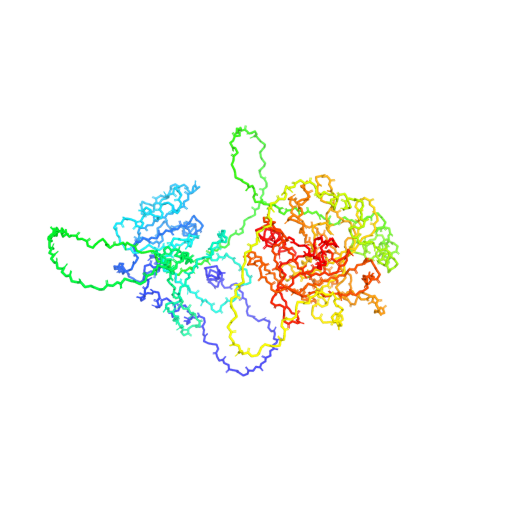 16.385 1.00 64.25 156 VAL A N 1
ATOM 1194 C CA . VAL A 1 156 ? -14.839 3.111 16.392 1.00 64.25 156 VAL A CA 1
ATOM 1195 C C . VAL A 1 156 ? -13.640 3.585 17.216 1.00 64.25 156 VAL A C 1
ATOM 1197 O O . VAL A 1 156 ? -13.514 3.171 18.376 1.00 64.25 156 VAL A O 1
ATOM 1200 N N . PRO A 1 157 ? -12.751 4.408 16.635 1.00 65.62 157 PRO A N 1
ATOM 1201 C CA . PRO A 1 157 ? -11.616 4.960 17.354 1.00 65.62 157 PRO A CA 1
ATOM 1202 C C . PRO A 1 157 ? -12.092 5.912 18.454 1.00 65.62 157 PRO A C 1
ATOM 1204 O O . PRO A 1 157 ? -13.145 6.539 18.341 1.00 65.62 157 PRO A O 1
ATOM 1207 N N . LEU A 1 158 ? -11.285 6.047 19.509 1.00 64.94 158 LEU A N 1
ATOM 1208 C CA . LEU A 1 158 ? -11.581 6.924 20.647 1.00 64.94 158 LEU A CA 1
ATOM 1209 C C . LEU A 1 158 ? -11.831 8.382 20.216 1.00 64.94 158 LEU A C 1
ATOM 1211 O O . LEU A 1 158 ? -12.703 9.044 20.769 1.00 64.94 158 LEU A O 1
ATOM 1215 N N . ALA A 1 159 ? -11.107 8.860 19.203 1.00 61.88 159 ALA A N 1
ATOM 1216 C CA . ALA A 1 159 ? -11.365 10.131 18.541 1.00 61.88 159 ALA A CA 1
ATOM 1217 C C . ALA A 1 159 ? -11.016 10.038 17.052 1.00 61.88 159 ALA A C 1
ATOM 1219 O O . ALA A 1 159 ? -10.042 9.387 16.677 1.00 61.88 159 ALA A O 1
ATOM 1220 N N . ALA A 1 160 ? -11.813 10.708 16.221 1.00 58.31 160 ALA A N 1
ATOM 1221 C CA . ALA A 1 160 ? -11.553 10.928 14.805 1.00 58.31 160 ALA A CA 1
ATOM 1222 C C . ALA A 1 160 ? -11.420 12.443 14.590 1.00 58.31 160 ALA A C 1
ATOM 1224 O O . ALA A 1 160 ? -12.367 13.112 14.190 1.00 58.31 160 ALA A O 1
ATOM 1225 N N . ALA A 1 161 ? -10.266 12.997 14.959 1.00 54.69 161 ALA A N 1
ATOM 1226 C CA . ALA A 1 161 ? -9.949 14.413 14.797 1.00 54.69 161 ALA A CA 1
ATOM 1227 C C . ALA A 1 161 ? -8.680 14.567 13.948 1.00 54.69 161 ALA A C 1
ATOM 1229 O O . ALA A 1 161 ? -7.859 13.649 13.891 1.00 54.69 161 ALA A O 1
ATOM 1230 N N . ALA A 1 162 ? -8.517 15.729 13.308 1.00 51.72 162 ALA A N 1
ATOM 1231 C CA . ALA A 1 162 ? -7.248 16.114 12.695 1.00 51.72 162 ALA A CA 1
ATOM 1232 C C . ALA A 1 162 ? -6.115 16.028 13.735 1.00 51.72 162 ALA A C 1
ATOM 1234 O O . ALA A 1 162 ? -6.354 16.199 14.934 1.00 51.72 162 ALA A O 1
ATOM 1235 N N . PHE A 1 163 ? -4.889 15.732 13.297 1.00 55.38 163 PHE A N 1
ATOM 1236 C CA . PHE A 1 163 ? -3.758 15.545 14.205 1.00 55.38 163 PHE A CA 1
ATOM 1237 C C . PHE A 1 163 ? -3.412 16.849 14.944 1.00 55.38 163 PHE A C 1
ATOM 1239 O O . PHE A 1 163 ? -2.669 17.697 14.455 1.00 55.38 163 PHE A O 1
ATOM 1246 N N . HIS A 1 164 ? -3.945 16.972 16.156 1.00 62.22 164 HIS A N 1
ATOM 1247 C CA . HIS A 1 164 ? -3.652 18.025 17.118 1.00 62.22 164 HIS A CA 1
ATOM 1248 C C . HIS A 1 164 ? -3.193 17.341 18.411 1.00 62.22 164 HIS A C 1
ATOM 1250 O O . HIS A 1 164 ? -4.025 16.889 19.200 1.00 62.22 164 HIS A O 1
ATOM 1256 N N . PRO A 1 165 ? -1.877 17.144 18.611 1.00 63.94 165 P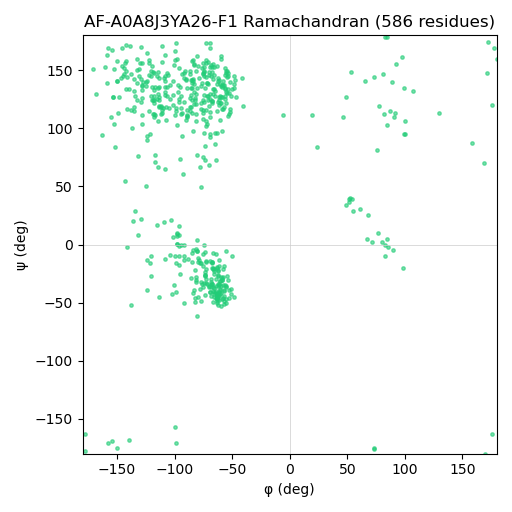RO A N 1
ATOM 1257 C CA . PRO A 1 165 ? -1.381 16.414 19.768 1.00 63.94 165 PRO A CA 1
ATOM 1258 C C . PRO A 1 165 ? -1.621 17.222 21.047 1.00 63.94 165 PRO A C 1
ATOM 1260 O O . PRO A 1 165 ? -0.964 18.229 21.300 1.00 63.94 165 PRO A O 1
ATOM 1263 N N . HIS A 1 166 ? -2.543 16.748 21.882 1.00 67.69 166 HIS A N 1
ATOM 1264 C CA . HIS A 1 166 ? -2.778 17.289 23.217 1.00 67.69 166 HIS A CA 1
ATOM 1265 C C . HIS A 1 166 ? -1.933 16.527 24.234 1.00 67.69 166 HIS A C 1
ATOM 1267 O O . HIS A 1 166 ? -2.010 15.300 24.349 1.00 67.69 166 HIS A O 1
ATOM 1273 N N . ARG A 1 167 ? -1.086 17.249 24.974 1.00 79.44 167 ARG A N 1
ATOM 1274 C CA . ARG A 1 167 ? -0.228 16.632 25.984 1.00 79.44 167 ARG A CA 1
ATOM 1275 C C . ARG A 1 167 ? -1.010 16.413 27.272 1.00 79.44 167 ARG A C 1
ATOM 1277 O O . ARG A 1 167 ? -1.446 17.358 27.922 1.00 79.44 167 ARG A O 1
ATOM 1284 N N . TYR A 1 168 ? -1.079 15.157 27.683 1.00 81.19 168 TYR A N 1
ATOM 1285 C CA . TYR A 1 168 ? -1.690 14.732 28.932 1.00 81.19 168 TYR A CA 1
ATOM 1286 C C . TYR A 1 168 ? -0.631 14.158 29.876 1.00 81.19 168 TYR A C 1
ATOM 1288 O O . TYR A 1 168 ? 0.227 13.374 29.472 1.00 81.19 168 TYR A O 1
ATOM 1296 N N . ALA A 1 169 ? -0.687 14.541 31.148 1.00 85.81 169 ALA A N 1
ATOM 1297 C CA . ALA A 1 169 ? 0.119 13.951 32.207 1.00 85.81 169 ALA A CA 1
ATOM 1298 C C . ALA A 1 169 ? -0.699 12.876 32.928 1.00 85.81 169 ALA A C 1
ATOM 1300 O O . ALA A 1 169 ? -1.795 13.164 33.416 1.00 85.81 169 ALA A O 1
ATOM 1301 N N . LEU A 1 170 ? -0.166 11.652 33.011 1.00 92.06 170 LEU A N 1
ATOM 1302 C CA . LEU A 1 170 ? -0.772 10.582 33.806 1.00 92.06 170 LEU A CA 1
ATOM 1303 C C . LEU A 1 170 ? -0.802 11.012 35.278 1.00 92.06 170 LEU A C 1
ATOM 1305 O O . LEU A 1 170 ? 0.214 11.420 35.839 1.00 92.06 170 LEU A O 1
ATOM 1309 N N . ARG A 1 171 ? -1.984 10.951 35.886 1.00 90.50 171 ARG A N 1
ATOM 1310 C CA . ARG A 1 171 ? -2.235 11.277 37.294 1.00 90.50 171 ARG A CA 1
ATOM 1311 C C . ARG A 1 171 ? -2.371 10.032 38.142 1.00 90.50 171 ARG A C 1
ATOM 1313 O O . ARG A 1 171 ? -1.843 10.008 39.245 1.00 90.50 171 ARG A O 1
ATOM 1320 N N . ASP A 1 172 ? -3.088 9.043 37.630 1.00 88.88 172 ASP A N 1
ATOM 1321 C CA . ASP A 1 172 ? -3.352 7.802 38.339 1.00 88.88 172 ASP A CA 1
ATOM 1322 C C . ASP A 1 172 ? -3.570 6.650 37.355 1.00 88.88 172 ASP A C 1
ATOM 1324 O O . ASP A 1 172 ? -4.041 6.856 36.234 1.00 88.88 172 ASP A O 1
ATOM 1328 N N . ALA A 1 173 ? -3.225 5.443 37.790 1.00 92.25 173 ALA A N 1
ATOM 1329 C CA . ALA A 1 173 ? -3.478 4.201 37.082 1.00 92.25 173 ALA A CA 1
ATOM 1330 C C . ALA A 1 173 ? -3.965 3.166 38.098 1.00 92.25 173 ALA A C 1
ATOM 1332 O O . ALA A 1 173 ? -3.165 2.571 38.816 1.00 92.25 173 ALA A O 1
ATOM 1333 N N . THR A 1 174 ? -5.278 2.952 38.152 1.00 88.50 174 THR A N 1
ATOM 1334 C CA . THR A 1 174 ? -5.906 2.004 39.075 1.00 88.50 174 THR A CA 1
ATOM 1335 C C . THR A 1 174 ? -6.174 0.674 38.356 1.00 88.50 174 THR A C 1
ATOM 1337 O O . THR A 1 174 ? -7.130 0.588 37.577 1.00 88.50 174 THR A O 1
ATOM 1340 N N . PRO A 1 175 ? -5.363 -0.380 38.574 1.00 87.69 175 PRO A N 1
ATOM 1341 C CA . PRO A 1 175 ? -5.691 -1.723 38.110 1.00 87.69 175 PRO A CA 1
ATOM 1342 C C . PRO A 1 175 ? -6.813 -2.323 38.966 1.00 87.69 175 PRO A C 1
ATOM 1344 O O . PRO A 1 175 ? -6.776 -2.269 40.194 1.00 87.69 175 PRO A O 1
ATOM 1347 N N . LEU A 1 176 ? -7.801 -2.937 38.321 1.00 80.19 176 LEU A N 1
ATOM 1348 C CA . LEU A 1 176 ? -8.892 -3.654 38.976 1.00 80.19 176 LEU A CA 1
ATOM 1349 C C . LEU A 1 176 ? -8.634 -5.171 38.942 1.00 80.19 176 LEU A C 1
ATOM 1351 O O . LEU A 1 176 ? -7.989 -5.658 38.010 1.00 80.19 176 LEU A O 1
ATOM 1355 N N . PRO A 1 177 ? -9.190 -5.961 39.884 1.00 78.75 177 PRO A N 1
ATOM 1356 C CA . PRO A 1 177 ? -9.038 -7.423 39.889 1.00 78.75 177 PRO A CA 1
ATOM 1357 C C . PRO A 1 177 ? -9.515 -8.127 38.606 1.00 78.75 177 PRO A C 1
ATOM 1359 O O . PRO A 1 177 ? -9.133 -9.263 38.341 1.00 78.75 177 PRO A O 1
ATOM 1362 N N . SER A 1 178 ? -10.343 -7.461 37.800 1.00 74.19 178 SER A N 1
ATOM 1363 C CA . SER A 1 178 ? -10.796 -7.918 36.483 1.00 74.19 178 SER A CA 1
ATOM 1364 C C . SER A 1 178 ? -9.750 -7.808 35.369 1.00 74.19 178 SER A C 1
ATOM 1366 O O . SER A 1 178 ? -10.004 -8.269 34.258 1.00 74.19 178 SER A O 1
ATOM 1368 N N . GLY A 1 179 ? -8.601 -7.177 35.624 1.00 76.25 179 GLY A N 1
ATOM 1369 C CA . GLY A 1 179 ? -7.592 -6.859 34.611 1.00 76.25 179 GLY A CA 1
ATOM 1370 C C . GLY A 1 179 ? -7.884 -5.580 33.817 1.00 76.25 179 GLY A C 1
ATOM 1371 O O . GLY A 1 179 ? -7.091 -5.209 32.956 1.00 76.25 179 GLY A O 1
ATOM 1372 N N . VAL A 1 180 ? -8.996 -4.891 34.096 1.00 80.19 180 VAL A N 1
ATOM 1373 C CA . VAL A 1 180 ? -9.252 -3.531 33.597 1.00 80.19 180 VAL A CA 1
ATOM 1374 C C . VAL A 1 180 ? -8.347 -2.549 34.335 1.00 80.19 180 VAL A C 1
ATOM 1376 O O . VAL A 1 180 ? -8.188 -2.652 35.549 1.00 80.19 180 VAL A O 1
ATOM 1379 N N . VAL A 1 181 ? -7.790 -1.573 33.620 1.00 84.25 181 VAL A N 1
ATOM 1380 C CA . VAL A 1 181 ? -7.030 -0.471 34.221 1.00 84.25 181 VAL A CA 1
ATOM 1381 C C . VAL A 1 181 ? -7.767 0.836 33.964 1.00 84.25 181 VAL A C 1
ATOM 1383 O O . VAL A 1 181 ? -8.071 1.166 32.818 1.00 84.25 181 VAL A O 1
ATOM 1386 N N . VAL A 1 182 ? -8.055 1.589 35.023 1.00 84.44 182 VAL A N 1
ATOM 1387 C CA . VAL A 1 182 ? -8.585 2.950 34.906 1.00 84.44 182 VAL A CA 1
ATOM 1388 C C . VAL A 1 182 ? -7.418 3.927 34.965 1.00 84.44 182 VAL A C 1
ATOM 1390 O O . VAL A 1 182 ? -6.756 4.055 35.991 1.00 84.44 182 VAL A O 1
ATOM 1393 N N . LEU A 1 183 ? -7.154 4.600 33.851 1.00 86.00 183 LEU A N 1
ATOM 1394 C CA . LEU A 1 183 ? -6.093 5.590 33.710 1.00 86.00 183 LEU A CA 1
ATOM 1395 C C . LEU A 1 183 ? -6.708 6.984 33.794 1.00 86.00 183 LEU A C 1
ATOM 1397 O O . LEU A 1 183 ? -7.658 7.289 33.076 1.00 86.00 183 LEU A O 1
ATOM 1401 N N . ARG A 1 184 ? -6.162 7.844 34.647 1.00 86.81 184 ARG A N 1
ATOM 1402 C CA . ARG A 1 184 ? -6.584 9.241 34.770 1.00 86.81 184 ARG A CA 1
ATOM 1403 C C . ARG A 1 184 ? -5.453 10.131 34.316 1.00 86.81 184 ARG A C 1
ATOM 1405 O O . ARG A 1 184 ? -4.346 10.037 34.838 1.00 86.81 184 ARG A O 1
ATOM 1412 N N . TYR A 1 185 ? -5.743 11.029 33.395 1.00 85.69 185 TYR A N 1
ATOM 1413 C CA . TYR A 1 185 ? -4.805 12.015 32.904 1.00 85.69 185 TYR A CA 1
ATOM 1414 C C . TYR A 1 185 ? -5.341 13.425 33.101 1.00 85.69 185 TYR A C 1
ATOM 1416 O O . TYR A 1 185 ? -6.546 13.628 33.197 1.00 85.69 185 TYR A O 1
ATOM 1424 N N . ARG A 1 186 ? -4.431 14.398 33.106 1.00 87.25 186 ARG A N 1
ATOM 1425 C CA . ARG A 1 186 ? -4.759 15.823 33.105 1.00 87.25 186 ARG A CA 1
ATOM 1426 C C . ARG A 1 186 ? -4.011 16.535 31.991 1.00 87.25 186 ARG A C 1
ATOM 1428 O O . 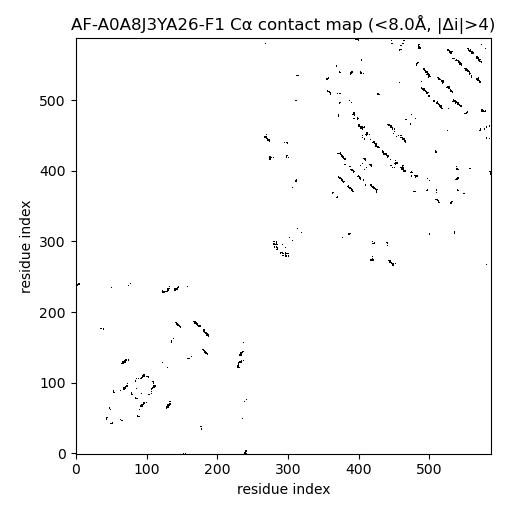ARG A 1 186 ? -2.821 16.264 31.814 1.00 87.25 186 ARG A O 1
ATOM 1435 N N . ALA A 1 187 ? -4.679 17.426 31.274 1.00 80.50 187 ALA A N 1
ATOM 1436 C CA . ALA A 1 187 ? -4.066 18.272 30.265 1.00 80.50 187 ALA A CA 1
ATOM 1437 C C . ALA A 1 187 ? -2.904 19.055 30.895 1.00 80.50 187 ALA A C 1
ATOM 1439 O O . ALA A 1 187 ? -3.015 19.607 31.997 1.00 80.50 187 ALA A O 1
ATOM 1440 N N . ALA A 1 188 ? -1.750 19.049 30.234 1.00 69.50 188 ALA A N 1
ATOM 1441 C CA . ALA A 1 188 ? -0.642 19.907 30.614 1.00 69.50 188 ALA A CA 1
ATOM 1442 C C . ALA A 1 188 ? -0.986 21.326 30.151 1.00 69.50 188 ALA A C 1
ATOM 1444 O O . ALA A 1 188 ? -1.070 21.564 28.950 1.00 69.50 188 ALA A O 1
ATOM 1445 N N . GLN A 1 189 ? -1.204 22.260 31.080 1.00 54.00 189 GLN A N 1
ATOM 1446 C CA . GLN A 1 189 ? -1.306 23.671 30.709 1.00 54.00 189 GLN A CA 1
ATOM 1447 C C . GLN A 1 189 ? 0.010 24.086 30.043 1.00 54.00 189 GLN A C 1
ATOM 1449 O O . GLN A 1 189 ? 1.082 23.888 30.624 1.00 54.00 189 GLN A O 1
ATOM 1454 N N . GLU A 1 190 ? -0.058 24.661 28.841 1.00 42.16 190 GLU A N 1
ATOM 1455 C CA . GLU A 1 190 ? 1.030 25.505 28.362 1.00 42.16 190 GLU A CA 1
ATOM 1456 C C . GLU A 1 190 ? 1.193 26.618 29.394 1.00 42.16 190 GLU A C 1
ATOM 1458 O O . GLU A 1 190 ? 0.264 27.381 29.663 1.00 42.16 190 GLU A O 1
ATOM 1463 N N . ALA A 1 191 ? 2.353 26.670 30.046 1.00 33.88 191 ALA A N 1
ATOM 1464 C CA . ALA A 1 191 ? 2.676 27.819 30.863 1.00 33.88 191 ALA A CA 1
ATOM 1465 C C . ALA A 1 191 ? 2.587 29.048 29.953 1.00 33.88 191 ALA A C 1
ATOM 1467 O O . ALA A 1 191 ? 3.254 29.094 28.920 1.00 33.88 191 ALA A O 1
ATOM 1468 N N . ALA A 1 192 ? 1.781 30.037 30.342 1.00 33.50 192 ALA A N 1
ATOM 1469 C CA . ALA A 1 192 ? 1.843 31.387 29.804 1.00 33.50 192 ALA A CA 1
ATOM 1470 C C . ALA A 1 192 ? 3.204 32.000 30.182 1.00 33.50 192 ALA A C 1
ATOM 1472 O O . ALA A 1 192 ? 3.328 32.814 31.091 1.00 33.50 192 ALA A O 1
ATOM 1473 N N . GLY A 1 193 ? 4.256 31.523 29.532 1.00 29.44 193 GLY A N 1
ATOM 1474 C CA . GLY A 1 193 ? 5.615 32.010 29.604 1.00 29.44 193 GLY A CA 1
ATOM 1475 C C . GLY A 1 193 ? 6.033 32.233 28.169 1.00 29.44 193 GLY A C 1
ATOM 1476 O O . GLY A 1 193 ? 6.272 31.274 27.439 1.00 29.44 193 GLY A O 1
ATOM 1477 N N . GLY A 1 194 ? 6.049 33.500 27.753 1.00 26.94 194 GLY A N 1
ATOM 1478 C CA . GLY A 1 194 ? 6.582 33.884 26.458 1.00 26.94 194 GLY A CA 1
ATOM 1479 C C . GLY A 1 194 ? 7.940 33.226 26.242 1.00 26.94 194 GLY A C 1
ATOM 1480 O O . GLY A 1 194 ? 8.742 33.098 27.170 1.00 26.94 194 GLY A O 1
ATOM 1481 N N . VAL A 1 195 ? 8.190 32.796 25.010 1.00 29.61 195 VAL A N 1
ATOM 1482 C CA . VAL A 1 195 ? 9.530 32.418 24.577 1.00 29.61 195 VAL A CA 1
ATOM 1483 C C . VAL A 1 195 ? 10.409 33.653 24.767 1.00 29.61 195 VAL A C 1
ATOM 1485 O O . VAL A 1 195 ? 10.406 34.567 23.945 1.00 29.61 195 VAL A O 1
ATOM 1488 N N . GLN A 1 196 ? 11.135 33.709 25.882 1.00 30.05 196 GLN A N 1
ATOM 1489 C CA . GLN A 1 196 ? 12.227 34.649 26.053 1.00 30.05 196 GLN A CA 1
ATOM 1490 C C . GLN A 1 196 ? 13.325 34.178 25.100 1.00 30.05 196 GLN A C 1
ATOM 1492 O O . GLN A 1 196 ? 14.130 33.306 25.421 1.00 30.05 196 GLN A O 1
ATOM 1497 N N . LEU A 1 197 ? 13.312 34.727 23.886 1.00 28.33 197 LEU A N 1
ATOM 1498 C CA . LEU A 1 197 ? 14.466 34.724 23.002 1.00 28.33 197 LEU A CA 1
ATOM 1499 C C . LEU A 1 197 ? 15.631 35.319 23.799 1.00 28.33 197 LEU A C 1
ATOM 1501 O O . LEU A 1 197 ? 15.623 36.506 24.123 1.00 28.33 197 LEU A O 1
ATOM 1505 N N . CYS A 1 198 ? 16.619 34.497 24.150 1.00 25.64 198 CYS A N 1
ATOM 1506 C CA . CYS A 1 198 ? 17.895 34.981 24.660 1.00 25.64 198 CYS A CA 1
ATOM 1507 C C . CYS A 1 198 ? 18.595 35.759 23.537 1.00 25.64 198 CYS A C 1
ATOM 1509 O O . CYS A 1 198 ? 19.385 35.205 22.777 1.00 25.64 198 CYS A O 1
ATOM 1511 N N . SER A 1 199 ? 18.285 37.048 23.413 1.00 29.05 199 SER A N 1
ATOM 1512 C CA . SER A 1 199 ? 19.077 37.994 22.639 1.00 29.05 199 SER A CA 1
ATOM 1513 C C . SER A 1 199 ? 20.401 38.218 23.369 1.00 29.05 199 SER A C 1
ATOM 1515 O O . SER A 1 199 ? 20.418 38.780 24.467 1.00 29.05 199 SER A O 1
ATOM 1517 N N . LEU A 1 200 ? 21.514 37.794 22.773 1.00 29.09 200 LEU A N 1
ATOM 1518 C CA . LEU A 1 200 ? 22.837 38.272 23.168 1.00 29.09 200 LEU A CA 1
ATOM 1519 C C . LEU A 1 200 ? 22.953 39.741 22.742 1.00 29.09 200 LEU A C 1
ATOM 1521 O O . LEU A 1 200 ? 23.279 40.035 21.595 1.00 29.09 200 LEU A O 1
ATOM 1525 N N . SER A 1 201 ? 22.665 40.656 23.667 1.00 28.72 201 SER A N 1
ATOM 1526 C CA . SER A 1 201 ? 23.092 42.055 23.568 1.00 28.72 201 SER A CA 1
ATOM 1527 C C . SER A 1 201 ? 24.446 42.232 24.269 1.00 28.72 201 SER A C 1
ATOM 1529 O O . SER A 1 201 ? 24.687 41.585 25.292 1.00 28.72 201 SER A O 1
ATOM 1531 N N . PRO A 1 202 ? 25.341 43.083 23.735 1.00 28.73 202 PRO A N 1
ATOM 1532 C CA . PRO A 1 202 ? 26.694 43.268 24.250 1.00 28.73 202 PRO A CA 1
ATOM 1533 C C . PRO A 1 202 ? 26.693 43.899 25.650 1.00 28.73 202 PRO A C 1
ATOM 1535 O O . PRO A 1 202 ? 25.879 44.769 25.959 1.00 28.73 202 PRO A O 1
ATOM 1538 N N . SER A 1 203 ? 27.621 43.440 26.491 1.00 28.03 203 SER A N 1
ATOM 1539 C CA . SER A 1 203 ? 27.759 43.820 27.899 1.00 28.03 203 SER A CA 1
ATOM 1540 C C . SER A 1 203 ? 27.920 45.337 28.104 1.00 28.03 203 SER A C 1
ATOM 1542 O O . SER A 1 203 ? 28.762 45.946 27.440 1.00 28.03 203 SER A O 1
ATOM 1544 N N . PRO A 1 204 ? 27.207 45.952 29.065 1.00 31.55 204 PRO A N 1
ATOM 1545 C CA . PRO A 1 204 ? 27.503 47.305 29.523 1.00 31.55 204 PRO A CA 1
ATOM 1546 C C . PRO A 1 204 ? 28.689 47.312 30.515 1.00 31.55 204 PRO A C 1
ATOM 1548 O O . PRO A 1 204 ? 28.931 46.305 31.190 1.00 31.55 204 PRO A O 1
ATOM 1551 N N . PRO A 1 205 ? 29.440 48.426 30.628 1.00 32.00 205 PRO A N 1
ATOM 1552 C CA . PRO A 1 205 ? 30.548 48.548 31.576 1.00 32.00 205 PRO A CA 1
ATOM 1553 C C . PRO A 1 205 ? 30.047 48.637 33.033 1.00 32.00 205 PRO A C 1
ATOM 1555 O O . PRO A 1 205 ? 28.895 49.015 33.266 1.00 32.00 205 PRO A O 1
ATOM 1558 N N . PRO A 1 206 ? 30.887 48.290 34.029 1.00 30.84 206 PRO A N 1
ATOM 1559 C CA . PRO A 1 206 ? 30.447 48.149 35.416 1.00 30.84 206 PRO A CA 1
ATOM 1560 C C . PRO A 1 206 ? 30.144 49.509 36.078 1.00 30.84 206 PRO A C 1
ATOM 1562 O O . PRO A 1 206 ? 30.922 50.451 35.905 1.00 30.84 206 PRO A O 1
ATOM 1565 N N . PRO A 1 207 ? 29.060 49.626 36.874 1.00 34.12 207 PRO A N 1
ATOM 1566 C CA . PRO A 1 207 ? 28.759 50.836 37.630 1.00 34.12 207 PRO A CA 1
ATOM 1567 C C . PRO A 1 207 ? 29.450 50.874 39.005 1.00 34.12 207 PRO A C 1
ATOM 1569 O O . PRO A 1 207 ? 29.635 49.860 39.678 1.00 34.12 207 PRO A O 1
ATOM 1572 N N . VAL A 1 208 ? 29.800 52.097 39.401 1.00 30.98 208 VAL A N 1
ATOM 1573 C CA . VAL A 1 208 ? 30.409 52.528 40.674 1.00 30.98 208 VAL A CA 1
ATOM 1574 C C . VAL A 1 208 ? 29.286 52.795 41.708 1.00 30.98 208 VAL A C 1
ATOM 1576 O O . VAL A 1 208 ? 28.187 53.158 41.281 1.00 30.98 208 VAL A O 1
ATOM 1579 N N . PRO A 1 209 ? 29.481 52.601 43.033 1.00 33.41 209 PRO A N 1
ATOM 1580 C CA . PRO A 1 209 ? 28.358 52.370 43.944 1.00 33.41 209 PRO A CA 1
ATOM 1581 C C . PRO A 1 209 ? 27.845 53.595 44.728 1.00 33.41 209 PRO A C 1
ATOM 1583 O O . PRO A 1 209 ? 28.576 54.537 45.015 1.00 33.41 209 PRO A O 1
ATOM 1586 N N . GLU A 1 210 ? 26.599 53.416 45.186 1.00 31.86 210 GLU A N 1
ATOM 1587 C CA . GLU A 1 210 ? 26.047 53.748 46.512 1.00 31.86 210 GLU A CA 1
ATOM 1588 C C . GLU A 1 210 ? 25.082 54.946 46.692 1.00 31.86 210 GLU A C 1
ATOM 1590 O O . GLU A 1 210 ? 25.355 56.091 46.351 1.00 31.86 210 GLU A O 1
ATOM 1595 N N . ALA A 1 211 ? 23.994 54.609 47.406 1.00 26.94 211 ALA A N 1
ATOM 1596 C CA . ALA A 1 211 ? 23.280 55.391 48.420 1.00 26.94 211 ALA A CA 1
ATOM 1597 C C . ALA A 1 211 ? 21.985 56.161 48.059 1.00 26.94 211 ALA A C 1
ATOM 1599 O O . ALA A 1 211 ? 21.915 56.962 47.136 1.00 26.94 211 ALA A O 1
ATOM 1600 N N . LEU A 1 212 ? 21.016 55.977 48.978 1.00 30.00 212 LEU A N 1
ATOM 1601 C CA . LEU A 1 212 ? 19.813 56.774 49.300 1.00 30.00 212 LEU A CA 1
ATOM 1602 C C . LEU A 1 212 ? 18.554 56.502 48.446 1.00 30.00 212 LEU A C 1
ATOM 1604 O O . LEU A 1 212 ? 18.485 56.836 47.277 1.00 30.00 212 LEU A O 1
ATOM 1608 N N . ARG A 1 213 ? 17.557 55.763 48.961 1.00 31.84 213 ARG A N 1
ATOM 1609 C CA . ARG A 1 213 ? 16.533 56.089 49.994 1.00 31.84 213 ARG A CA 1
ATOM 1610 C C . ARG A 1 213 ? 15.244 56.721 49.428 1.00 31.84 213 ARG A C 1
ATOM 1612 O O . ARG A 1 213 ? 15.305 57.707 48.713 1.00 31.84 213 ARG A O 1
ATOM 1619 N N . ARG A 1 214 ? 14.128 56.252 50.026 1.00 29.72 214 ARG A N 1
ATOM 1620 C CA . ARG A 1 214 ? 12.771 56.840 50.202 1.00 29.72 214 ARG A CA 1
ATOM 1621 C C . ARG A 1 214 ? 11.730 56.520 49.119 1.00 29.72 214 ARG A C 1
ATOM 1623 O O . ARG A 1 214 ? 11.946 56.778 47.950 1.00 29.72 214 ARG A O 1
ATOM 1630 N N . MET A 1 215 ? 10.693 55.759 49.497 1.00 27.77 215 MET A N 1
ATOM 1631 C CA . MET A 1 215 ? 9.388 56.143 50.109 1.00 27.77 215 MET A CA 1
ATOM 1632 C C . MET A 1 215 ? 8.320 56.148 49.009 1.00 27.77 215 MET A C 1
ATOM 1634 O O . MET A 1 215 ? 8.436 56.886 48.046 1.00 27.77 215 MET A O 1
ATOM 1638 N N . ASP A 1 216 ? 7.434 55.154 48.997 1.00 30.20 216 ASP A N 1
ATOM 1639 C CA . ASP A 1 216 ? 6.162 55.095 49.745 1.00 30.20 216 ASP A CA 1
ATOM 1640 C C . ASP A 1 216 ? 5.033 55.754 48.944 1.00 30.20 216 ASP A C 1
ATOM 1642 O O . ASP A 1 216 ? 5.075 56.963 48.730 1.00 30.20 216 ASP A O 1
ATOM 1646 N N . ARG A 1 217 ? 4.031 54.960 48.527 1.00 30.16 217 ARG A N 1
ATOM 1647 C CA . ARG A 1 217 ? 2.625 55.182 48.910 1.00 30.16 217 ARG A CA 1
ATOM 1648 C C . ARG A 1 217 ? 1.626 54.229 48.238 1.00 30.16 217 ARG A C 1
ATOM 1650 O O . ARG A 1 217 ? 1.470 54.226 47.025 1.00 30.16 217 ARG A O 1
ATOM 1657 N N . THR A 1 218 ? 0.923 53.496 49.110 1.00 27.81 218 THR A N 1
ATOM 1658 C CA . THR A 1 218 ? -0.541 53.242 49.162 1.00 27.81 218 THR A CA 1
ATOM 1659 C C . THR A 1 218 ? -1.277 52.869 47.864 1.00 27.81 218 THR A C 1
ATOM 1661 O O . THR A 1 218 ? -1.420 53.688 46.971 1.00 27.81 218 THR A O 1
ATOM 1664 N N . ALA A 1 219 ? -1.739 51.625 47.701 1.00 28.66 219 ALA A N 1
ATOM 1665 C CA . ALA A 1 219 ? -2.940 51.002 48.295 1.00 28.66 219 ALA A CA 1
ATOM 1666 C C . ALA A 1 219 ? -4.259 51.332 47.569 1.00 28.66 219 ALA A C 1
ATOM 1668 O O . ALA A 1 219 ? -4.784 52.429 47.705 1.00 28.66 219 ALA A O 1
ATOM 1669 N N . VAL A 1 220 ? -4.856 50.308 46.946 1.00 27.48 220 VAL A N 1
ATOM 1670 C CA . VAL A 1 220 ? -6.313 50.109 46.891 1.00 27.48 220 VAL A CA 1
ATOM 1671 C C . VAL A 1 220 ? -6.582 48.618 47.112 1.00 27.48 220 VAL A C 1
ATOM 1673 O O . VAL A 1 220 ? -6.161 47.772 46.328 1.00 27.48 220 VAL A O 1
ATOM 1676 N N . ARG A 1 221 ? -7.259 48.303 48.220 1.00 28.88 221 ARG A N 1
ATOM 1677 C CA . ARG A 1 221 ? -7.938 47.023 48.455 1.00 28.88 221 ARG A CA 1
ATOM 1678 C C . ARG A 1 221 ? -9.310 47.094 47.785 1.00 28.88 221 ARG A C 1
ATOM 1680 O O . ARG A 1 221 ? -10.061 48.024 48.059 1.00 28.88 221 ARG A O 1
ATOM 1687 N N . GLY A 1 222 ? -9.650 46.075 47.005 1.00 24.62 222 GLY A N 1
ATOM 1688 C CA . GLY A 1 222 ? -11.015 45.735 46.613 1.00 24.62 222 GLY A CA 1
ATOM 1689 C C . GLY A 1 222 ? -11.182 44.228 46.764 1.00 24.62 222 GLY A C 1
ATOM 1690 O O . GLY A 1 222 ? -10.419 43.464 46.184 1.00 24.62 222 GLY A O 1
ATOM 1691 N N . ALA A 1 223 ? -12.098 43.826 47.638 1.00 26.45 223 ALA A N 1
ATOM 1692 C CA . ALA A 1 223 ? -12.413 42.447 47.975 1.00 26.45 223 ALA A CA 1
ATOM 1693 C C . ALA A 1 223 ? -13.383 41.826 46.959 1.00 26.45 223 ALA A C 1
ATOM 1695 O O . ALA A 1 223 ? -14.220 42.539 46.411 1.00 26.45 223 ALA A O 1
ATOM 1696 N N . GLY A 1 224 ? -13.357 40.496 46.841 1.00 23.64 224 GLY A N 1
ATOM 1697 C CA . GLY A 1 224 ? -14.558 39.721 46.524 1.00 23.64 224 GLY A CA 1
ATOM 1698 C C . GLY A 1 224 ? -14.424 38.720 45.382 1.00 23.64 224 GLY A C 1
ATOM 1699 O O . GLY A 1 224 ? -14.375 39.113 44.224 1.00 23.64 224 GLY A O 1
ATOM 1700 N N . GLY A 1 225 ? -14.506 37.435 45.743 1.00 24.25 225 GLY A N 1
ATOM 1701 C CA . GLY A 1 225 ? -15.073 36.381 44.901 1.00 24.25 225 GLY A CA 1
ATOM 1702 C C . GLY A 1 225 ? -14.065 35.513 44.159 1.00 24.25 225 GLY A C 1
ATOM 1703 O O . GLY A 1 225 ? -13.679 35.839 43.042 1.00 24.25 225 GLY A O 1
ATOM 1704 N N . ASP A 1 226 ? -13.721 34.362 44.741 1.00 28.06 226 ASP A N 1
ATOM 1705 C CA . ASP A 1 226 ? -13.209 33.229 43.970 1.00 28.06 226 ASP A CA 1
ATOM 1706 C C . ASP A 1 226 ? -14.294 32.805 42.969 1.00 28.06 226 ASP A C 1
ATOM 1708 O O . ASP A 1 226 ? -15.330 32.251 43.345 1.00 28.06 226 ASP A O 1
ATOM 1712 N N . ILE A 1 227 ? -14.073 33.098 41.689 1.00 30.11 227 ILE A N 1
ATOM 1713 C CA . ILE A 1 227 ? -14.806 32.477 40.588 1.00 30.11 227 ILE A CA 1
ATOM 1714 C C . ILE A 1 227 ? -14.273 31.044 40.503 1.00 30.11 227 ILE A C 1
ATOM 1716 O O . ILE A 1 227 ? -13.129 30.818 40.113 1.00 30.11 227 ILE A O 1
ATOM 1720 N N . MET A 1 228 ? -15.069 30.072 40.950 1.00 30.42 228 MET A N 1
ATOM 1721 C CA . MET A 1 228 ? -14.803 28.668 40.646 1.00 30.42 228 MET A CA 1
ATOM 1722 C C . MET A 1 228 ? -15.151 28.438 39.175 1.00 30.42 228 MET A C 1
ATOM 1724 O O . MET A 1 228 ? -16.324 28.341 38.833 1.00 30.42 228 MET A O 1
ATOM 1728 N N . ASP A 1 229 ? -14.131 28.388 38.321 1.00 35.84 229 ASP A N 1
ATOM 1729 C CA . ASP A 1 229 ? -14.266 27.908 36.945 1.00 35.84 229 ASP A CA 1
ATOM 1730 C C . ASP A 1 229 ? -14.647 26.414 36.957 1.00 35.84 229 ASP A C 1
ATOM 1732 O O . ASP A 1 229 ? -13.967 25.600 37.600 1.00 35.84 229 ASP A O 1
ATOM 1736 N N . ASN A 1 230 ? -15.719 26.048 36.244 1.00 31.66 230 ASN A N 1
ATOM 1737 C CA . ASN A 1 230 ? -16.079 24.650 35.989 1.00 31.66 230 ASN A CA 1
ATOM 1738 C C . ASN A 1 230 ? -14.971 23.984 35.159 1.00 31.66 230 ASN A C 1
ATOM 1740 O O . ASN A 1 230 ? -14.465 24.586 34.214 1.00 31.66 230 ASN A O 1
ATOM 1744 N N . ARG A 1 231 ? -14.589 22.740 35.479 1.00 44.91 231 ARG A N 1
ATOM 1745 C CA . ARG A 1 231 ? -13.552 21.995 34.738 1.00 44.91 231 ARG A CA 1
ATOM 1746 C C . ARG A 1 231 ? -14.178 20.864 33.925 1.00 44.91 231 ARG A C 1
ATOM 1748 O O . ARG A 1 231 ? -15.081 20.181 34.403 1.00 44.91 231 ARG A O 1
ATOM 1755 N N . MET A 1 232 ? -13.708 20.617 32.703 1.00 35.22 232 MET A N 1
ATOM 1756 C CA . MET A 1 232 ? -14.241 19.534 31.872 1.00 35.22 232 MET A CA 1
ATOM 1757 C C . MET A 1 232 ? -13.554 18.198 32.196 1.00 35.22 232 MET A C 1
ATOM 1759 O O . MET A 1 232 ? -12.334 18.058 32.098 1.00 35.22 232 MET A O 1
ATOM 1763 N N . ARG A 1 233 ? -14.337 17.168 32.548 1.00 38.88 233 ARG A N 1
ATOM 1764 C CA . ARG A 1 233 ? -13.828 15.810 32.801 1.00 38.88 233 ARG A CA 1
ATOM 1765 C C . ARG A 1 233 ? -14.446 14.810 31.830 1.00 38.88 233 ARG A C 1
ATOM 1767 O O . ARG A 1 233 ? -15.623 14.470 31.932 1.00 38.88 233 ARG A O 1
ATOM 1774 N N . ALA A 1 234 ? -13.647 14.249 30.928 1.00 35.16 234 ALA A N 1
ATOM 1775 C CA . ALA A 1 234 ? -14.062 13.108 30.120 1.00 35.16 234 ALA A CA 1
ATOM 1776 C C . ALA A 1 234 ? -14.057 11.833 30.984 1.00 35.16 234 ALA A C 1
ATOM 1778 O O . ALA A 1 234 ? -13.016 11.211 31.199 1.00 35.16 234 ALA A O 1
ATOM 1779 N N . GLY A 1 235 ? -15.227 11.466 31.516 1.00 32.97 235 GLY A N 1
ATOM 1780 C CA . GLY A 1 235 ? -15.503 10.168 32.135 1.00 32.97 235 GLY A CA 1
ATOM 1781 C C . GLY A 1 235 ? -15.657 9.048 31.095 1.00 32.97 235 GLY A C 1
ATOM 1782 O O . GLY A 1 235 ? -16.085 9.294 29.972 1.00 32.97 235 GLY A O 1
ATOM 1783 N N . LEU A 1 236 ? -15.279 7.828 31.490 1.00 29.95 236 LEU A N 1
ATOM 1784 C CA . LEU A 1 236 ? -15.316 6.554 30.751 1.00 29.95 236 LEU A CA 1
ATOM 1785 C C . LEU A 1 236 ? -15.993 6.548 29.361 1.00 29.95 236 LEU A C 1
ATOM 1787 O O . LEU A 1 236 ? -17.216 6.538 29.246 1.00 29.95 236 LEU A O 1
ATOM 1791 N N . VAL A 1 237 ? -15.197 6.363 28.303 1.00 29.86 237 VAL A N 1
ATOM 1792 C CA . VAL A 1 237 ? -15.718 6.019 26.971 1.00 29.86 237 VAL A CA 1
ATOM 1793 C C . VAL A 1 237 ? -16.138 4.545 26.936 1.00 29.86 237 VAL A C 1
ATOM 1795 O O . VAL A 1 237 ? -15.301 3.639 26.931 1.00 29.86 237 VAL A O 1
ATOM 1798 N N . ALA A 1 238 ? -17.447 4.302 26.898 1.00 28.95 238 ALA A N 1
ATOM 1799 C CA . ALA A 1 238 ? -18.039 3.062 26.408 1.00 28.95 238 ALA A CA 1
ATOM 1800 C C . ALA A 1 238 ? -18.622 3.335 25.012 1.00 28.95 238 ALA A C 1
ATOM 1802 O O . ALA A 1 238 ? -19.401 4.265 24.839 1.00 28.95 238 ALA A O 1
ATOM 1803 N N . ALA A 1 239 ? -18.221 2.550 24.010 1.00 25.30 239 ALA A N 1
ATOM 1804 C CA . ALA A 1 239 ? -18.767 2.621 22.656 1.00 25.30 239 ALA A CA 1
ATOM 1805 C C . ALA A 1 239 ? -19.192 1.219 22.186 1.00 25.30 239 ALA A C 1
ATOM 1807 O O . ALA A 1 239 ? -18.382 0.284 22.163 1.00 25.30 239 ALA A O 1
ATOM 1808 N N . ALA A 1 240 ? -20.465 1.095 21.820 1.00 24.30 240 ALA A N 1
ATOM 1809 C CA . ALA A 1 240 ? -21.129 0.031 21.059 1.00 24.30 240 ALA A CA 1
ATOM 1810 C C . ALA A 1 240 ? -22.296 0.753 20.319 1.00 24.30 240 ALA A C 1
ATOM 1812 O O . ALA A 1 240 ? -22.804 1.724 20.862 1.00 24.30 240 ALA A O 1
ATOM 1813 N N . VAL A 1 241 ? -22.702 0.509 19.063 1.00 30.00 241 VAL A N 1
ATOM 1814 C CA . VAL A 1 241 ? -23.118 -0.722 18.366 1.00 30.00 241 VAL A CA 1
ATOM 1815 C C . VAL A 1 241 ? -23.269 -0.442 16.843 1.00 30.00 241 VAL A C 1
ATOM 1817 O O . VAL A 1 241 ? -23.620 0.667 16.450 1.00 30.00 241 VAL A O 1
ATOM 1820 N N . VAL A 1 242 ? -23.044 -1.466 16.001 1.00 24.48 242 VAL A N 1
ATOM 1821 C CA . VAL A 1 242 ? -23.317 -1.553 14.543 1.00 24.48 242 VAL A CA 1
ATOM 1822 C C . VAL A 1 242 ? -24.765 -1.990 14.265 1.00 24.48 242 VAL A C 1
ATOM 1824 O O . VAL A 1 242 ? -25.225 -2.933 14.896 1.00 24.48 242 VAL A O 1
ATOM 1827 N N . ALA A 1 243 ? -25.446 -1.449 13.248 1.00 27.39 243 ALA A N 1
ATOM 1828 C CA . ALA A 1 243 ? -26.624 -2.099 12.657 1.00 27.39 243 ALA A CA 1
ATOM 1829 C C . ALA A 1 243 ? -26.492 -2.215 11.130 1.00 27.39 243 ALA A C 1
ATOM 1831 O O . ALA A 1 243 ? -26.238 -1.234 10.434 1.00 27.39 243 ALA A O 1
ATOM 1832 N N . ALA A 1 244 ? -26.657 -3.444 10.639 1.00 28.02 244 ALA A N 1
ATOM 1833 C CA . ALA A 1 244 ? -26.776 -3.804 9.233 1.00 28.02 244 ALA A CA 1
ATOM 1834 C C . ALA A 1 244 ? -28.238 -3.654 8.777 1.00 28.02 244 ALA A C 1
ATOM 1836 O O . ALA A 1 244 ? -29.148 -4.059 9.499 1.00 28.02 244 ALA A O 1
ATOM 1837 N N . GLY A 1 245 ? -28.462 -3.123 7.573 1.00 24.91 245 GLY A N 1
ATOM 1838 C CA . GLY A 1 245 ? -29.786 -2.997 6.964 1.00 24.91 245 GLY A CA 1
ATOM 1839 C C . GLY A 1 245 ? -29.695 -2.990 5.439 1.00 24.91 245 GLY A C 1
ATOM 1840 O O . GLY A 1 245 ? -28.910 -2.244 4.863 1.00 24.91 245 GLY A O 1
ATOM 1841 N N . LEU A 1 246 ? -30.472 -3.875 4.817 1.00 26.08 246 LEU A N 1
ATOM 1842 C CA . LEU A 1 246 ? -30.552 -4.160 3.384 1.00 26.08 246 LEU A CA 1
ATOM 1843 C C . LEU A 1 246 ? -30.931 -2.931 2.539 1.00 26.08 246 LEU A C 1
ATOM 1845 O O . LEU A 1 246 ? -31.872 -2.217 2.875 1.00 26.08 246 LEU A O 1
ATOM 1849 N N . ALA A 1 247 ? -30.263 -2.747 1.398 1.00 25.42 247 ALA A N 1
ATOM 1850 C CA . ALA A 1 247 ? -30.638 -1.760 0.387 1.00 25.42 247 ALA A CA 1
ATOM 1851 C C . ALA A 1 247 ? -31.490 -2.407 -0.721 1.00 25.42 247 ALA A C 1
ATOM 1853 O O . ALA A 1 247 ? -31.047 -3.335 -1.396 1.00 25.42 247 ALA A O 1
ATOM 1854 N N . LEU A 1 248 ? -32.696 -1.875 -0.931 1.00 23.94 248 LEU A N 1
ATOM 1855 C CA . LEU A 1 248 ? -33.435 -1.942 -2.197 1.00 23.94 248 LEU A CA 1
ATOM 1856 C C . LEU A 1 248 ? -33.415 -0.537 -2.829 1.00 23.94 248 LEU A C 1
ATOM 1858 O O . LEU A 1 248 ? -33.447 0.446 -2.084 1.00 23.94 248 LEU A O 1
ATOM 1862 N N . PRO A 1 249 ? -33.352 -0.401 -4.167 1.00 28.16 249 PRO A N 1
ATOM 1863 C CA . PRO A 1 249 ? -33.177 0.894 -4.802 1.00 28.16 249 PRO A CA 1
ATOM 1864 C C . PRO A 1 249 ? -34.530 1.586 -4.991 1.00 28.16 249 PRO A C 1
ATOM 1866 O O . PRO A 1 249 ? -35.447 1.027 -5.590 1.00 28.16 249 PRO A O 1
ATOM 1869 N N . VAL A 1 250 ? -34.637 2.835 -4.544 1.00 28.17 250 VAL A N 1
ATOM 1870 C CA . VAL A 1 250 ? -35.649 3.773 -5.041 1.00 28.17 250 VAL A CA 1
ATOM 1871 C C . VAL A 1 250 ? -34.887 4.910 -5.699 1.00 28.17 250 VAL A C 1
ATOM 1873 O O . VAL A 1 250 ? -34.154 5.645 -5.044 1.00 28.17 250 VAL A O 1
ATOM 1876 N N . GLY A 1 251 ? -34.998 4.993 -7.021 1.00 30.84 251 GLY A N 1
ATOM 1877 C CA . GLY A 1 251 ? -34.479 6.117 -7.783 1.00 30.84 251 GLY A CA 1
ATOM 1878 C C . GLY A 1 251 ? -35.442 7.295 -7.741 1.00 30.84 251 GLY A C 1
ATOM 1879 O O . GLY A 1 251 ? -36.649 7.092 -7.748 1.00 30.84 251 GLY A O 1
ATOM 1880 N N . THR A 1 252 ? -34.894 8.507 -7.807 1.00 27.52 252 THR A N 1
ATOM 1881 C CA . THR A 1 252 ? -35.522 9.657 -8.470 1.00 27.52 252 THR A CA 1
ATOM 1882 C C . THR A 1 252 ? -34.436 10.624 -8.933 1.00 27.52 252 THR A C 1
ATOM 1884 O O . THR A 1 252 ? -33.591 11.048 -8.147 1.00 27.52 252 THR A O 1
ATOM 1887 N N . ALA A 1 253 ? -34.486 10.974 -10.216 1.00 27.42 253 ALA A N 1
ATOM 1888 C CA . ALA A 1 253 ? -33.835 12.144 -10.785 1.00 27.42 253 ALA A CA 1
ATOM 1889 C C . ALA A 1 253 ? -34.519 13.435 -10.295 1.00 27.42 253 ALA A C 1
ATOM 1891 O O . ALA A 1 253 ? -35.725 13.424 -10.054 1.00 27.42 253 ALA A O 1
ATOM 1892 N N . GLY A 1 254 ? -33.782 14.551 -10.229 1.00 23.84 254 GLY A N 1
ATOM 1893 C CA . GLY A 1 254 ? -34.397 15.878 -10.104 1.00 23.84 254 GLY A CA 1
ATOM 1894 C C . GLY A 1 254 ? -33.516 16.989 -9.526 1.00 23.84 254 GLY A C 1
ATOM 1895 O O . GLY A 1 254 ? -33.584 17.242 -8.336 1.00 23.84 254 GLY A O 1
ATOM 1896 N N . ALA A 1 255 ? -32.765 17.647 -10.417 1.00 25.09 255 ALA A N 1
ATOM 1897 C CA . ALA A 1 255 ? -32.392 19.073 -10.471 1.00 25.09 255 ALA A CA 1
ATOM 1898 C C . ALA A 1 255 ? -31.820 19.823 -9.238 1.00 25.09 255 ALA A C 1
ATOM 1900 O O . ALA A 1 255 ? -32.432 19.942 -8.182 1.00 25.09 255 ALA A O 1
ATOM 1901 N N . ALA A 1 256 ? -30.663 20.455 -9.481 1.00 31.20 256 ALA A N 1
ATOM 1902 C CA . ALA A 1 256 ? -29.982 21.446 -8.644 1.00 31.20 256 ALA A CA 1
ATOM 1903 C C . ALA A 1 256 ? -30.821 22.710 -8.366 1.00 31.20 256 ALA A C 1
ATOM 1905 O O . ALA A 1 256 ? -31.706 23.058 -9.154 1.00 31.20 256 ALA A O 1
ATOM 1906 N N . PRO A 1 257 ? -30.471 23.459 -7.304 1.00 31.09 257 PRO A N 1
ATOM 1907 C CA . PRO A 1 257 ? -29.929 24.794 -7.576 1.00 31.09 257 PRO A CA 1
ATOM 1908 C C . PRO A 1 257 ? -28.823 25.258 -6.608 1.00 31.09 257 PRO A C 1
ATOM 1910 O O . PRO A 1 257 ? -28.917 25.075 -5.398 1.00 31.09 257 PRO A O 1
ATOM 1913 N N . GLY A 1 258 ? -27.862 26.003 -7.161 1.00 24.42 258 GLY A N 1
ATOM 1914 C CA . GLY A 1 258 ? -27.295 27.186 -6.507 1.00 24.42 258 GLY A CA 1
ATOM 1915 C C . GLY A 1 258 ? -25.968 26.994 -5.784 1.00 24.42 258 GLY A C 1
ATOM 1916 O O . GLY A 1 258 ? -25.939 26.665 -4.602 1.00 24.42 258 GLY A O 1
ATOM 1917 N N . ASP A 1 259 ? -24.884 27.297 -6.495 1.00 33.41 259 ASP A N 1
ATOM 1918 C CA . ASP A 1 259 ? -23.521 27.393 -5.983 1.00 33.41 259 ASP A CA 1
ATOM 1919 C C . ASP A 1 259 ? -23.405 28.300 -4.749 1.00 33.41 259 ASP A C 1
ATOM 1921 O O . ASP A 1 259 ? -23.556 29.521 -4.812 1.00 33.41 259 ASP A O 1
ATOM 1925 N N . VAL A 1 260 ? -23.016 27.685 -3.636 1.00 29.11 260 VAL A N 1
ATOM 1926 C CA . VAL A 1 260 ? -22.138 28.295 -2.640 1.00 29.11 260 VAL A CA 1
ATOM 1927 C C . VAL A 1 260 ? -21.033 27.268 -2.447 1.00 29.11 260 VAL A C 1
ATOM 1929 O O . VAL A 1 260 ? -21.304 26.167 -1.978 1.00 29.11 260 VAL A O 1
ATOM 1932 N N . ALA A 1 261 ? -19.812 27.571 -2.881 1.00 37.97 261 ALA A N 1
ATOM 1933 C CA . ALA A 1 261 ? -18.660 26.695 -2.691 1.00 37.97 261 ALA A CA 1
ATOM 1934 C C . ALA A 1 261 ? -18.073 26.902 -1.285 1.00 37.97 261 ALA A C 1
ATOM 1936 O O . ALA A 1 261 ? -17.712 28.036 -0.952 1.00 37.97 261 ALA A O 1
ATOM 1937 N N . PRO A 1 262 ? -17.937 25.835 -0.467 1.00 30.62 262 PRO A N 1
ATOM 1938 C CA . PRO A 1 262 ? -16.880 25.849 0.540 1.00 30.62 262 PRO A CA 1
ATOM 1939 C C . PRO A 1 262 ? -16.165 24.494 0.772 1.00 30.62 262 PRO A C 1
ATOM 1941 O O . PRO A 1 262 ? -16.784 23.438 0.846 1.00 30.62 262 PRO A O 1
ATOM 1944 N N . ILE A 1 263 ? -14.855 24.627 1.035 1.00 28.56 263 ILE A N 1
ATOM 1945 C CA . ILE A 1 263 ? -13.918 23.738 1.760 1.00 28.56 263 ILE A CA 1
ATOM 1946 C C . ILE A 1 263 ? -13.410 22.502 0.985 1.00 28.56 263 ILE A C 1
ATOM 1948 O O . ILE A 1 263 ? -14.170 21.630 0.587 1.00 28.56 263 ILE A O 1
ATOM 1952 N N . VAL A 1 264 ? -12.082 22.446 0.796 1.00 30.09 264 VAL A N 1
ATOM 1953 C CA . VAL A 1 264 ? -11.309 21.401 0.094 1.00 30.09 264 VAL A CA 1
ATOM 1954 C C . VAL A 1 264 ? -11.832 19.993 0.412 1.00 30.09 264 VAL A C 1
ATOM 1956 O O . VAL A 1 264 ? -11.831 19.574 1.569 1.00 30.09 264 VAL A O 1
ATOM 1959 N N . ALA A 1 265 ? -12.273 19.282 -0.628 1.00 37.78 265 ALA A N 1
ATOM 1960 C CA . ALA A 1 265 ? -12.743 17.904 -0.559 1.00 37.78 265 ALA A CA 1
ATOM 1961 C C . ALA A 1 265 ? -11.662 16.976 0.021 1.00 37.78 265 ALA A C 1
ATOM 1963 O O . ALA A 1 265 ? -10.492 17.065 -0.350 1.00 37.78 265 ALA A O 1
ATOM 1964 N N . GLY A 1 266 ? -12.052 16.066 0.917 1.00 55.81 266 GLY A N 1
ATOM 1965 C CA . GLY A 1 266 ? -11.205 14.927 1.257 1.00 55.81 266 GLY A CA 1
ATOM 1966 C C . GLY A 1 266 ? -10.970 14.094 -0.002 1.00 55.81 266 GLY A C 1
ATOM 1967 O O . GLY A 1 266 ? -11.925 13.759 -0.700 1.00 55.81 266 GLY A O 1
ATOM 1968 N N . ASP A 1 267 ? -9.704 13.810 -0.295 1.00 74.81 267 ASP A N 1
ATOM 1969 C CA . ASP A 1 267 ? -9.265 12.931 -1.383 1.00 74.81 267 ASP A CA 1
ATOM 1970 C C . ASP A 1 267 ? -10.047 11.608 -1.355 1.00 74.81 267 ASP A C 1
ATOM 1972 O O . ASP A 1 267 ? -10.394 11.128 -0.274 1.00 74.81 267 ASP A O 1
ATOM 1976 N N . ARG A 1 268 ? -10.354 11.016 -2.511 1.00 87.56 268 ARG A N 1
ATOM 1977 C CA . ARG A 1 268 ? -11.226 9.832 -2.600 1.00 87.56 268 ARG A CA 1
ATOM 1978 C C . ARG A 1 268 ? -10.456 8.636 -3.126 1.00 87.56 268 ARG A C 1
ATOM 1980 O O . ARG A 1 268 ? -9.608 8.774 -4.000 1.00 87.56 268 ARG A O 1
ATOM 1987 N N . VAL A 1 269 ? -10.787 7.444 -2.629 1.00 93.31 269 VAL A N 1
ATOM 1988 C CA . VAL A 1 269 ? -10.304 6.203 -3.244 1.00 93.31 269 VAL A CA 1
ATOM 1989 C C . VAL A 1 269 ? -11.088 5.958 -4.523 1.00 93.31 269 VAL A C 1
ATOM 1991 O O . VAL A 1 269 ? -12.316 5.853 -4.495 1.00 93.31 269 VAL A O 1
ATOM 1994 N N . VAL A 1 270 ? -10.367 5.817 -5.625 1.00 95.56 270 VAL A N 1
ATOM 1995 C CA . VAL A 1 270 ? -10.885 5.290 -6.884 1.00 95.56 270 VAL A CA 1
ATOM 1996 C C . VAL A 1 270 ? -10.344 3.879 -7.080 1.00 95.56 270 VAL A C 1
ATOM 1998 O O . VAL A 1 270 ? -9.249 3.544 -6.622 1.00 95.56 270 VAL A O 1
ATOM 2001 N N . SER A 1 271 ? -11.132 3.022 -7.726 1.00 96.50 271 SER A N 1
ATOM 2002 C CA . SER A 1 271 ? -10.721 1.645 -7.995 1.00 96.50 271 SER A CA 1
ATOM 2003 C C . SER A 1 271 ? -11.254 1.136 -9.320 1.00 96.50 271 SER A C 1
ATOM 2005 O O . SER A 1 271 ? -12.306 1.588 -9.774 1.00 96.50 271 SER A O 1
ATOM 2007 N N . GLY A 1 272 ? -10.554 0.173 -9.904 1.00 93.81 272 GLY A N 1
ATOM 2008 C CA . GLY A 1 272 ? -10.956 -0.497 -11.129 1.00 93.81 272 GLY A CA 1
ATOM 2009 C C . GLY A 1 272 ? -10.452 -1.932 -11.162 1.00 93.81 272 GLY A C 1
ATOM 2010 O O . GLY A 1 272 ? -9.321 -2.222 -10.759 1.00 93.81 272 GLY A O 1
ATOM 2011 N N . ALA A 1 273 ? -11.292 -2.835 -11.677 1.00 95.00 273 ALA A N 1
ATOM 2012 C CA . ALA A 1 273 ? -10.902 -4.222 -11.888 1.00 95.00 273 ALA A CA 1
ATOM 2013 C C . ALA A 1 273 ? -9.607 -4.273 -12.711 1.00 95.00 273 ALA A C 1
ATOM 2015 O O . ALA A 1 273 ? -9.514 -3.620 -13.750 1.00 95.00 273 ALA A O 1
ATOM 2016 N N . SER A 1 274 ? -8.618 -5.047 -12.254 1.00 94.62 274 SER A N 1
ATOM 2017 C CA . SER A 1 274 ? -7.325 -5.139 -12.935 1.00 94.62 274 SER A CA 1
ATOM 2018 C C . SER A 1 274 ? -7.526 -5.728 -14.337 1.00 94.62 274 SER A C 1
ATOM 2020 O O . SER A 1 274 ? -7.945 -6.889 -14.453 1.00 94.62 274 SER A O 1
ATOM 2022 N N . PRO A 1 275 ? -7.255 -4.966 -15.413 1.00 95.44 275 PRO A N 1
ATOM 2023 C CA . PRO A 1 275 ? -7.557 -5.432 -16.757 1.00 95.44 275 PRO A CA 1
ATOM 2024 C C . PRO A 1 275 ? -6.660 -6.604 -17.175 1.00 95.44 275 PRO A C 1
ATOM 2026 O O . PRO A 1 275 ? -5.466 -6.647 -16.874 1.00 95.44 275 PRO A O 1
ATOM 2029 N N . VAL A 1 276 ? -7.217 -7.539 -17.947 1.00 96.94 276 VAL A N 1
ATOM 2030 C CA . VAL A 1 276 ? -6.467 -8.650 -18.556 1.00 96.94 276 VAL A CA 1
ATOM 2031 C C . VAL A 1 276 ? -6.434 -8.467 -20.064 1.00 96.94 276 VAL A C 1
ATOM 2033 O O . VAL A 1 276 ? -7.473 -8.453 -20.728 1.00 96.94 276 VAL A O 1
ATOM 2036 N N . THR A 1 277 ? -5.228 -8.342 -20.615 1.00 96.56 277 THR A N 1
ATOM 2037 C CA . THR A 1 277 ? -5.031 -8.121 -22.054 1.00 96.56 277 THR A CA 1
ATOM 2038 C C . THR A 1 277 ? -5.453 -9.329 -22.891 1.00 96.56 277 THR A C 1
ATOM 2040 O O . THR A 1 277 ? -5.396 -10.477 -22.446 1.00 96.56 277 THR A O 1
ATOM 2043 N N . ALA A 1 278 ? -5.794 -9.102 -24.162 1.00 96.31 278 ALA A N 1
ATOM 2044 C CA . ALA A 1 278 ? -6.081 -10.183 -25.110 1.00 96.31 278 ALA A CA 1
ATOM 2045 C C . ALA A 1 278 ? -4.896 -11.157 -25.273 1.00 96.31 278 ALA A C 1
ATOM 2047 O O . ALA A 1 278 ? -5.092 -12.368 -25.410 1.00 96.31 278 ALA A O 1
ATOM 2048 N N . ALA A 1 279 ? -3.662 -10.645 -25.203 1.00 96.44 279 ALA A N 1
ATOM 2049 C CA . ALA A 1 279 ? -2.451 -11.461 -25.219 1.00 96.44 279 ALA A CA 1
ATOM 2050 C C . ALA A 1 279 ? -2.377 -12.395 -24.000 1.00 96.44 279 ALA A C 1
ATOM 2052 O O . ALA A 1 279 ? -2.073 -13.578 -24.160 1.00 96.44 279 ALA A O 1
ATOM 2053 N N . ALA A 1 280 ? -2.713 -11.899 -22.805 1.00 97.19 280 ALA A N 1
ATOM 2054 C CA . ALA A 1 280 ? -2.793 -12.721 -21.603 1.00 97.19 280 ALA A CA 1
ATOM 2055 C C . ALA A 1 280 ? -3.912 -13.763 -21.692 1.00 97.19 280 ALA A C 1
ATOM 2057 O O . ALA A 1 280 ? -3.667 -14.940 -21.442 1.00 97.19 280 ALA A O 1
ATOM 2058 N N . ARG A 1 281 ? -5.111 -13.381 -22.156 1.00 97.62 281 ARG A N 1
ATOM 2059 C CA . ARG A 1 281 ? -6.208 -14.342 -22.390 1.00 97.62 281 ARG A CA 1
ATOM 2060 C C . ARG A 1 281 ? -5.787 -15.453 -23.352 1.00 97.62 281 ARG A C 1
ATOM 2062 O O . ARG A 1 281 ? -6.003 -16.626 -23.072 1.00 97.62 281 ARG A O 1
ATOM 2069 N N . THR A 1 282 ? -5.111 -15.098 -24.443 1.00 97.75 282 THR A N 1
ATOM 2070 C CA . THR A 1 282 ? -4.580 -16.071 -25.410 1.00 97.75 282 THR A CA 1
ATOM 2071 C C . THR A 1 282 ? -3.540 -16.996 -24.774 1.00 97.75 282 THR A C 1
ATOM 2073 O O . THR A 1 282 ? -3.560 -18.201 -25.024 1.00 97.75 282 THR A O 1
ATOM 2076 N N . ALA A 1 283 ? -2.641 -16.461 -23.943 1.00 97.25 283 ALA A N 1
ATOM 2077 C CA . ALA A 1 283 ? -1.662 -17.261 -23.212 1.00 97.25 283 ALA A CA 1
ATOM 2078 C C . ALA A 1 283 ? -2.342 -18.239 -22.238 1.00 97.25 283 ALA A C 1
ATOM 2080 O O . ALA A 1 283 ? -2.004 -19.420 -22.235 1.00 97.25 283 ALA A O 1
ATOM 2081 N N . GLY A 1 284 ? -3.352 -17.778 -21.495 1.00 96.88 284 GLY A N 1
ATOM 2082 C CA . GLY A 1 284 ? -4.158 -18.612 -20.603 1.00 96.88 284 GLY A CA 1
ATOM 2083 C C . GLY A 1 284 ? -4.861 -19.748 -21.336 1.00 96.88 284 GLY A C 1
ATOM 2084 O O . GLY A 1 284 ? -4.756 -20.897 -20.920 1.00 96.88 284 GLY A O 1
ATOM 2085 N N . VAL A 1 285 ? -5.502 -19.460 -22.475 1.00 97.19 285 VAL A N 1
ATOM 2086 C CA . VAL A 1 285 ? -6.164 -20.491 -23.293 1.00 97.19 285 VAL A CA 1
ATOM 2087 C C . VAL A 1 285 ? -5.176 -21.549 -23.781 1.00 97.19 285 VAL A C 1
ATOM 2089 O O . VAL A 1 285 ? -5.503 -22.733 -23.788 1.00 97.19 285 VAL A O 1
ATOM 2092 N N . ARG A 1 286 ? -3.954 -21.152 -24.155 1.00 96.81 286 ARG A N 1
ATOM 2093 C CA . ARG A 1 286 ? -2.905 -22.101 -24.559 1.00 96.81 286 ARG A CA 1
ATOM 2094 C C . ARG A 1 286 ? -2.399 -22.954 -23.396 1.00 96.81 286 ARG A C 1
ATOM 2096 O O . ARG A 1 286 ? -2.091 -24.118 -23.614 1.00 96.81 286 ARG A O 1
ATOM 2103 N N . ALA A 1 287 ? -2.296 -22.384 -22.197 1.00 94.88 287 ALA A N 1
ATOM 2104 C CA . ALA A 1 287 ? -1.741 -23.067 -21.031 1.00 94.88 287 ALA A CA 1
ATOM 2105 C C . ALA A 1 287 ? -2.760 -23.966 -20.306 1.00 94.88 287 ALA A C 1
ATOM 2107 O O . ALA A 1 287 ? -2.405 -25.052 -19.862 1.00 94.88 287 ALA A O 1
ATOM 2108 N N . ALA A 1 288 ? -4.015 -23.523 -20.191 1.00 93.38 288 ALA A N 1
ATOM 2109 C CA . ALA A 1 288 ? -5.041 -24.148 -19.350 1.00 93.38 288 ALA A CA 1
ATOM 2110 C C . ALA A 1 288 ? -6.389 -24.379 -20.071 1.00 93.38 288 ALA A C 1
ATOM 2112 O O . ALA A 1 288 ? -7.374 -24.780 -19.450 1.00 93.38 288 ALA A O 1
ATOM 2113 N N . GLY A 1 289 ? -6.450 -24.153 -21.387 1.00 94.50 289 GLY A N 1
ATOM 2114 C CA . GLY A 1 289 ? -7.642 -24.374 -22.209 1.00 94.50 289 GLY A CA 1
ATOM 2115 C C . GLY A 1 289 ? -8.650 -23.221 -22.184 1.00 94.50 289 GLY A C 1
ATOM 2116 O O . GLY A 1 289 ? -8.494 -22.220 -21.490 1.00 94.50 289 GLY A O 1
ATOM 2117 N N . VAL A 1 290 ? -9.738 -23.362 -22.948 1.00 90.31 290 VAL A N 1
ATOM 2118 C CA . VAL A 1 290 ? -10.732 -22.291 -23.198 1.00 90.31 290 VAL A CA 1
ATOM 2119 C C . VAL A 1 290 ? -11.460 -21.766 -21.953 1.00 90.31 290 VAL A C 1
ATOM 2121 O O . VAL A 1 290 ? -12.114 -20.732 -22.024 1.00 90.31 290 VAL A O 1
ATOM 2124 N N . ARG A 1 291 ? -11.360 -22.468 -20.818 1.00 90.00 291 ARG A N 1
ATOM 2125 C CA . ARG A 1 291 ? -11.947 -22.074 -19.526 1.00 90.00 291 ARG A CA 1
ATOM 2126 C C . ARG A 1 291 ? -10.945 -21.392 -18.587 1.00 90.00 291 ARG A C 1
ATOM 2128 O O . ARG A 1 291 ? -11.265 -21.197 -17.419 1.00 90.00 291 ARG A O 1
ATOM 2135 N N . ALA A 1 292 ? -9.742 -21.064 -19.062 1.00 90.94 292 ALA A N 1
ATOM 2136 C CA . ALA A 1 292 ? -8.744 -20.365 -18.263 1.00 90.94 292 ALA A CA 1
ATOM 2137 C C . ALA A 1 292 ? -9.307 -19.033 -17.738 1.00 90.94 292 ALA A C 1
ATOM 2139 O O . ALA A 1 292 ? -9.679 -18.153 -18.516 1.00 90.94 292 ALA A O 1
ATOM 2140 N N . GLY A 1 293 ? -9.372 -18.901 -16.412 1.00 93.81 293 GLY A N 1
ATOM 2141 C CA . GLY A 1 293 ? -9.764 -17.658 -15.755 1.00 93.81 293 GLY A CA 1
ATOM 2142 C C . GLY A 1 293 ? -8.676 -16.586 -15.840 1.00 93.81 293 GLY A C 1
ATOM 2143 O O . GLY A 1 293 ? -7.545 -16.845 -16.254 1.00 93.81 293 GLY A O 1
ATOM 2144 N N . ASP A 1 294 ? -9.010 -15.378 -15.390 1.00 95.12 294 ASP A N 1
ATOM 2145 C CA . ASP A 1 294 ? -8.118 -14.215 -15.448 1.00 95.12 294 ASP A CA 1
ATOM 2146 C C . ASP A 1 294 ? -6.773 -14.443 -14.737 1.00 95.12 294 ASP A C 1
ATOM 2148 O O . ASP A 1 294 ? -5.735 -14.059 -15.271 1.00 95.12 294 ASP A O 1
ATOM 2152 N N . ALA A 1 295 ? -6.764 -15.125 -13.584 1.00 94.56 295 ALA A N 1
ATOM 2153 C CA . ALA A 1 295 ? -5.527 -15.460 -12.870 1.00 94.56 295 ALA A CA 1
ATOM 2154 C C . ALA A 1 295 ? -4.584 -16.314 -13.735 1.00 94.56 295 ALA A C 1
ATOM 2156 O O . ALA A 1 295 ? -3.447 -15.923 -13.986 1.00 94.56 295 ALA A O 1
ATOM 2157 N N . ALA A 1 296 ? -5.091 -17.424 -14.283 1.00 95.06 296 ALA A N 1
ATOM 2158 C CA . ALA A 1 296 ? -4.320 -18.317 -15.148 1.00 95.06 296 ALA A CA 1
ATOM 2159 C C . ALA A 1 296 ? -3.840 -17.613 -16.429 1.00 95.06 296 ALA A C 1
ATOM 2161 O O . ALA A 1 296 ? -2.734 -17.862 -16.906 1.00 95.06 296 ALA A O 1
ATOM 2162 N N . ALA A 1 297 ? -4.650 -16.705 -16.981 1.00 97.62 297 ALA A N 1
ATOM 2163 C CA . ALA A 1 297 ? -4.275 -15.893 -18.134 1.00 97.62 297 ALA A CA 1
ATOM 2164 C C . ALA A 1 297 ? -3.091 -14.961 -17.834 1.00 97.62 297 ALA A C 1
ATOM 2166 O O . ALA A 1 297 ? -2.139 -14.901 -18.615 1.00 97.62 297 ALA A O 1
ATOM 2167 N N . VAL A 1 298 ? -3.128 -14.255 -16.703 1.00 97.75 298 VAL A N 1
ATOM 2168 C CA . VAL A 1 298 ? -2.050 -13.347 -16.289 1.00 97.75 298 VAL A CA 1
ATOM 2169 C C . VAL A 1 298 ? -0.787 -14.122 -15.894 1.00 97.75 298 VAL A C 1
ATOM 2171 O O . VAL A 1 298 ? 0.312 -13.745 -16.300 1.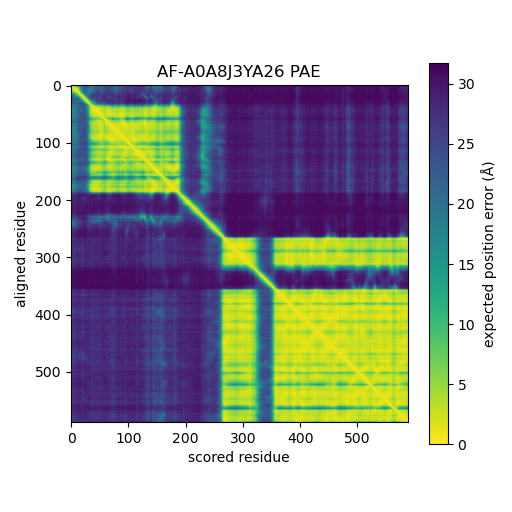00 97.75 298 VAL A O 1
ATOM 2174 N N . GLU A 1 299 ? -0.916 -15.247 -15.189 1.00 95.25 299 GLU A N 1
ATOM 2175 C CA . GLU A 1 299 ? 0.226 -16.105 -14.851 1.00 95.25 299 GLU A CA 1
ATOM 2176 C C . GLU A 1 299 ? 0.923 -16.663 -16.101 1.00 95.25 299 GLU A C 1
ATOM 2178 O O . GLU A 1 299 ? 2.152 -16.609 -16.199 1.00 95.25 299 GLU A O 1
ATOM 2183 N N . ALA A 1 300 ? 0.150 -17.135 -17.087 1.00 96.56 300 ALA A N 1
ATOM 2184 C CA . ALA A 1 300 ? 0.676 -17.628 -18.360 1.00 96.56 300 ALA A CA 1
ATOM 2185 C C . ALA A 1 300 ? 1.277 -16.508 -19.227 1.00 96.56 300 ALA A C 1
ATOM 2187 O O . ALA A 1 300 ? 2.198 -16.744 -20.016 1.00 96.56 300 ALA A O 1
ATOM 2188 N N . TYR A 1 301 ? 0.770 -15.278 -19.098 1.00 97.69 301 TYR A N 1
ATOM 2189 C CA . TYR A 1 301 ? 1.331 -14.116 -19.779 1.00 97.69 301 TYR A CA 1
ATOM 2190 C C . TYR A 1 301 ? 2.763 -13.842 -19.311 1.00 97.69 301 TYR A C 1
ATOM 2192 O O . TYR A 1 301 ? 3.659 -13.671 -20.144 1.00 97.69 301 TYR A O 1
ATOM 2200 N N . TRP A 1 302 ? 3.014 -13.856 -18.002 1.00 96.94 302 TRP A N 1
ATOM 2201 C CA . TRP A 1 302 ? 4.328 -13.547 -17.440 1.00 96.94 302 TRP A CA 1
ATOM 2202 C C . TRP A 1 302 ? 5.314 -14.712 -17.503 1.00 96.94 302 TRP A C 1
ATOM 2204 O O . TRP A 1 302 ? 5.645 -15.363 -16.517 1.00 96.94 302 TRP A O 1
ATOM 2214 N N . THR A 1 303 ? 5.867 -14.952 -18.685 1.00 94.19 303 THR A N 1
ATOM 2215 C CA . THR A 1 303 ? 7.027 -15.845 -18.838 1.00 94.19 303 THR A CA 1
ATOM 2216 C C . THR A 1 303 ? 8.286 -15.229 -18.204 1.00 94.19 303 THR A C 1
ATOM 2218 O O . THR A 1 303 ? 8.404 -14.000 -18.227 1.00 94.19 303 THR A O 1
ATOM 2221 N N . PRO A 1 304 ? 9.280 -16.032 -17.774 1.00 91.06 304 PRO A N 1
ATOM 2222 C CA . PRO A 1 304 ? 10.567 -15.514 -17.294 1.00 91.06 304 PRO A CA 1
ATOM 2223 C C . PRO A 1 304 ? 11.233 -14.523 -18.260 1.00 91.06 304 PRO A C 1
ATOM 2225 O O . PRO A 1 304 ? 11.760 -13.502 -17.836 1.00 91.06 304 PRO A O 1
ATOM 2228 N N . ALA A 1 305 ? 11.140 -14.766 -19.573 1.00 92.06 305 ALA A N 1
ATOM 2229 C CA . ALA A 1 305 ? 11.671 -13.855 -20.587 1.00 92.06 305 ALA A CA 1
ATOM 2230 C C . ALA A 1 305 ? 10.965 -12.485 -20.593 1.00 92.06 305 ALA A C 1
ATOM 2232 O O . ALA A 1 305 ? 11.622 -11.459 -20.726 1.00 92.06 305 ALA A O 1
ATOM 2233 N N . ARG A 1 306 ? 9.634 -12.449 -20.420 1.00 95.06 306 ARG A N 1
ATOM 2234 C CA . ARG A 1 306 ? 8.881 -11.184 -20.316 1.00 95.06 306 ARG A CA 1
ATOM 2235 C C . ARG A 1 306 ? 9.159 -10.449 -19.013 1.00 95.06 306 ARG A C 1
ATOM 2237 O O . ARG A 1 306 ? 9.195 -9.227 -19.045 1.00 95.06 306 ARG A O 1
ATOM 2244 N N . MET A 1 307 ? 9.333 -11.176 -17.909 1.00 94.31 307 MET A N 1
ATOM 2245 C CA . MET A 1 307 ? 9.699 -10.591 -16.618 1.00 94.31 307 MET A CA 1
ATOM 2246 C C . MET A 1 307 ? 11.081 -9.929 -16.698 1.00 94.31 307 MET A C 1
ATOM 2248 O O . MET A 1 307 ? 11.192 -8.745 -16.409 1.00 94.31 307 MET A O 1
ATOM 2252 N N . ARG A 1 308 ? 12.095 -10.637 -17.210 1.00 91.00 308 ARG A N 1
ATOM 2253 C CA . ARG A 1 308 ? 13.451 -10.088 -17.408 1.00 91.00 308 ARG A CA 1
ATOM 2254 C C . ARG A 1 308 ? 13.508 -8.914 -18.386 1.00 91.00 308 ARG A C 1
ATOM 2256 O O . ARG A 1 308 ? 14.305 -8.004 -18.218 1.00 91.00 308 ARG A O 1
ATOM 2263 N N . ALA A 1 309 ? 12.667 -8.921 -19.419 1.00 93.50 309 ALA A N 1
ATOM 2264 C CA . ALA A 1 309 ? 12.612 -7.839 -20.404 1.00 93.50 309 ALA A CA 1
ATOM 2265 C C . ALA A 1 309 ? 11.739 -6.644 -19.973 1.00 93.50 309 ALA A C 1
ATOM 2267 O O . ALA A 1 309 ? 11.635 -5.666 -20.722 1.00 93.50 309 ALA A O 1
ATOM 2268 N N . ALA A 1 310 ? 11.050 -6.729 -18.831 1.00 95.69 310 ALA A N 1
ATOM 2269 C CA . ALA A 1 310 ? 10.183 -5.662 -18.358 1.00 95.69 310 ALA A CA 1
ATOM 2270 C C . ALA A 1 310 ? 11.020 -4.465 -17.883 1.00 95.69 310 ALA A C 1
ATOM 2272 O O . ALA A 1 310 ? 12.055 -4.615 -17.242 1.00 95.69 310 ALA A O 1
ATOM 2273 N N . LYS A 1 311 ? 10.575 -3.258 -18.232 1.00 95.50 311 LYS A N 1
ATOM 2274 C CA . LYS A 1 311 ? 11.328 -2.019 -18.001 1.00 95.50 311 LYS A CA 1
ATOM 2275 C C . LYS A 1 311 ? 10.888 -1.337 -16.705 1.00 95.50 311 LYS A C 1
ATOM 2277 O O . LYS A 1 311 ? 9.719 -1.441 -16.351 1.00 95.50 311 LYS A O 1
ATOM 2282 N N . PRO A 1 312 ? 11.743 -0.568 -16.022 1.00 94.06 312 PRO A N 1
ATOM 2283 C CA . PRO A 1 312 ? 11.294 0.319 -14.949 1.00 94.06 312 PRO A CA 1
ATOM 2284 C C . PRO A 1 312 ? 10.094 1.175 -15.371 1.00 94.06 312 PRO A C 1
ATOM 2286 O O . PRO A 1 312 ? 10.074 1.689 -16.495 1.00 94.06 312 PRO A O 1
ATOM 2289 N N . ALA A 1 313 ? 9.099 1.342 -14.498 1.00 87.50 313 ALA A N 1
ATOM 2290 C CA . ALA A 1 313 ? 7.907 2.151 -14.773 1.00 87.50 313 ALA A CA 1
ATOM 2291 C C . ALA A 1 313 ? 8.241 3.586 -15.226 1.00 87.50 313 ALA A C 1
ATOM 2293 O O . ALA A 1 313 ? 7.518 4.172 -16.041 1.00 87.50 313 ALA A O 1
ATOM 2294 N N . GLU A 1 314 ? 9.360 4.110 -14.733 1.00 86.12 314 GLU A N 1
ATOM 2295 C CA . GLU A 1 314 ? 9.906 5.443 -14.967 1.00 86.12 314 GLU A CA 1
ATOM 2296 C C . GLU A 1 314 ? 10.583 5.584 -16.338 1.00 86.12 314 GLU A C 1
ATOM 2298 O O . GLU A 1 314 ? 10.772 6.697 -16.824 1.00 86.12 314 GLU A O 1
ATOM 2303 N N . ALA A 1 315 ? 10.904 4.471 -17.009 1.00 80.44 315 ALA A N 1
ATOM 2304 C CA . ALA A 1 315 ? 11.440 4.478 -18.372 1.00 80.44 315 ALA A CA 1
ATOM 2305 C C . ALA A 1 315 ? 10.373 4.811 -19.432 1.00 80.44 315 ALA A C 1
ATOM 2307 O O . ALA A 1 315 ? 10.684 4.932 -20.620 1.00 80.44 315 ALA A O 1
ATOM 2308 N N . ALA A 1 316 ? 9.106 4.921 -19.031 1.00 70.12 316 ALA A N 1
ATOM 2309 C CA . ALA A 1 316 ? 8.020 5.233 -19.940 1.00 70.12 316 ALA A CA 1
ATOM 2310 C C . ALA A 1 316 ? 7.969 6.741 -20.283 1.00 70.12 316 ALA A C 1
ATOM 2312 O O . ALA A 1 316 ? 8.215 7.580 -19.408 1.00 70.12 316 ALA A O 1
ATOM 2313 N N . PRO A 1 317 ? 7.618 7.121 -21.528 1.00 63.19 317 PRO A N 1
ATOM 2314 C CA . PRO A 1 317 ? 7.616 8.520 -21.971 1.00 63.19 317 PRO A CA 1
ATOM 2315 C C . PRO A 1 317 ? 6.767 9.458 -21.103 1.00 63.19 317 PRO A C 1
ATOM 2317 O O . PRO A 1 317 ? 7.153 10.605 -20.869 1.00 63.19 317 PRO A O 1
ATOM 2320 N N . GLU A 1 318 ? 5.636 8.969 -20.591 1.00 63.78 318 GLU A N 1
ATOM 2321 C CA . GLU A 1 318 ? 4.722 9.725 -19.734 1.00 63.78 318 GLU A CA 1
ATOM 2322 C C . GLU A 1 318 ? 5.319 10.099 -18.368 1.00 63.78 318 GLU A C 1
ATOM 2324 O O . GLU A 1 318 ? 4.877 11.072 -17.757 1.00 63.78 318 GLU A O 1
ATOM 2329 N N . PHE A 1 319 ? 6.336 9.365 -17.905 1.00 64.94 319 PHE A N 1
ATOM 2330 C CA . PHE A 1 319 ? 7.062 9.663 -16.670 1.00 64.94 319 PHE A CA 1
ATOM 2331 C C . PHE A 1 319 ? 8.170 10.698 -16.926 1.00 64.94 319 PHE A C 1
ATOM 2333 O O . PHE A 1 319 ? 8.307 11.673 -16.187 1.00 64.94 319 PHE A O 1
ATOM 2340 N N . ALA A 1 320 ? 8.898 10.559 -18.042 1.00 53.41 320 ALA A N 1
ATOM 2341 C CA . ALA A 1 320 ? 10.004 11.442 -18.425 1.00 53.41 320 ALA A CA 1
ATOM 2342 C C . ALA A 1 320 ? 9.588 12.910 -18.657 1.00 53.41 320 ALA A C 1
ATOM 2344 O O . ALA A 1 320 ? 10.410 13.816 -18.502 1.00 53.41 320 ALA A O 1
ATOM 2345 N N . ALA A 1 321 ? 8.329 13.169 -19.023 1.00 46.16 321 ALA A N 1
ATOM 2346 C CA . ALA A 1 321 ? 7.798 14.527 -19.148 1.00 46.16 321 ALA A CA 1
ATOM 2347 C C . ALA A 1 321 ? 7.666 15.241 -17.787 1.00 46.16 321 ALA A C 1
ATOM 2349 O O . ALA A 1 321 ? 7.925 16.439 -17.703 1.00 46.16 321 ALA A O 1
ATOM 2350 N N . ALA A 1 322 ? 7.342 14.515 -16.711 1.00 43.38 322 ALA A N 1
ATOM 2351 C CA . ALA A 1 322 ? 7.144 15.085 -15.377 1.00 43.38 322 ALA A CA 1
ATOM 2352 C C . ALA A 1 322 ? 8.469 15.433 -14.670 1.00 43.38 322 ALA A C 1
ATOM 2354 O O . ALA A 1 322 ? 8.559 16.454 -13.992 1.00 43.38 322 ALA A O 1
ATOM 2355 N N . SER A 1 323 ? 9.534 14.653 -14.892 1.00 40.88 323 SER A N 1
ATOM 2356 C CA . SER A 1 323 ? 10.882 14.915 -14.347 1.00 40.88 323 SER A CA 1
ATOM 2357 C C . SER A 1 323 ? 11.559 16.170 -14.938 1.00 40.88 323 SER A C 1
ATOM 2359 O O . SER A 1 323 ? 12.563 16.660 -14.400 1.00 40.88 323 SER A O 1
ATOM 2361 N N . ARG A 1 324 ? 11.029 16.693 -16.060 1.00 34.50 324 ARG A N 1
ATOM 2362 C CA . ARG A 1 324 ? 11.489 17.924 -16.734 1.00 34.50 324 ARG A CA 1
ATOM 2363 C C . ARG A 1 324 ? 10.816 19.197 -16.211 1.00 34.50 324 ARG A C 1
ATOM 2365 O O . ARG A 1 324 ? 11.329 20.284 -16.467 1.00 34.50 324 ARG A O 1
ATOM 2372 N N . SER A 1 325 ? 9.741 19.093 -15.432 1.00 33.66 325 SER A N 1
ATOM 2373 C CA . SER A 1 325 ? 9.051 20.236 -14.821 1.00 33.66 325 SER A CA 1
ATOM 2374 C C . SER A 1 325 ? 9.808 20.745 -13.585 1.00 33.66 325 SER A C 1
ATOM 2376 O O . SER A 1 325 ? 9.349 20.622 -12.455 1.00 33.66 325 SER A O 1
ATOM 2378 N N . ARG A 1 326 ? 11.009 21.301 -13.800 1.00 42.19 326 ARG A N 1
ATOM 2379 C CA . ARG A 1 326 ? 11.858 21.946 -12.775 1.00 42.19 326 ARG A CA 1
ATOM 2380 C C . ARG A 1 326 ? 11.688 23.474 -12.720 1.00 42.19 326 ARG A C 1
ATOM 2382 O O . ARG A 1 326 ? 12.460 24.138 -12.043 1.00 42.19 326 ARG A O 1
ATOM 2389 N N . ALA A 1 327 ? 10.728 24.066 -13.424 1.00 34.44 327 ALA A N 1
ATOM 2390 C CA . ALA A 1 327 ? 10.682 25.517 -13.602 1.00 34.44 327 ALA A CA 1
ATOM 2391 C C . ALA A 1 327 ? 9.351 26.114 -13.134 1.00 34.44 327 ALA A C 1
ATOM 2393 O O . ALA A 1 327 ? 8.428 26.205 -13.932 1.00 34.44 327 ALA A O 1
ATOM 2394 N N . ALA A 1 328 ? 9.267 26.499 -11.853 1.00 29.67 328 ALA A N 1
ATOM 2395 C CA . ALA A 1 328 ? 8.595 27.726 -11.389 1.00 29.67 328 ALA A CA 1
ATOM 2396 C C . ALA A 1 328 ? 8.439 27.745 -9.856 1.00 29.67 328 ALA A C 1
ATOM 2398 O O . ALA A 1 328 ? 7.325 27.657 -9.366 1.00 29.67 328 ALA A O 1
ATOM 2399 N N . LEU A 1 329 ? 9.524 27.897 -9.091 1.00 35.44 329 LEU A N 1
ATOM 2400 C CA . LEU A 1 329 ? 9.489 28.620 -7.810 1.00 35.44 329 LEU A CA 1
ATOM 2401 C C . LEU A 1 329 ? 10.857 29.293 -7.613 1.00 35.44 329 LEU A C 1
ATOM 2403 O O . LEU A 1 329 ? 11.894 28.651 -7.769 1.00 35.44 329 LEU A O 1
ATOM 2407 N N . ALA A 1 330 ? 10.843 30.604 -7.366 1.00 27.41 330 ALA A N 1
ATOM 2408 C CA . ALA A 1 330 ? 12.029 31.452 -7.253 1.00 27.41 330 ALA A CA 1
ATOM 2409 C C . ALA A 1 330 ? 12.933 31.044 -6.067 1.00 27.41 330 ALA A C 1
ATOM 2411 O O . ALA A 1 330 ? 12.428 30.504 -5.079 1.00 27.41 330 ALA A O 1
ATOM 2412 N N . PRO A 1 331 ? 14.254 31.312 -6.122 1.00 25.98 331 PRO A N 1
ATOM 2413 C CA . PRO A 1 331 ? 15.159 30.990 -5.028 1.00 25.98 331 PRO A CA 1
ATOM 2414 C C . PRO A 1 331 ? 14.901 31.934 -3.849 1.00 25.98 331 PRO A C 1
ATOM 2416 O O . PRO A 1 331 ? 14.993 33.152 -4.001 1.00 25.98 331 PRO A O 1
ATOM 2419 N N . LEU A 1 332 ? 14.616 31.383 -2.669 1.00 32.31 332 LEU A N 1
ATOM 2420 C CA . LEU A 1 332 ? 14.738 32.126 -1.415 1.00 32.31 332 LEU A CA 1
ATOM 2421 C C . LEU A 1 332 ? 16.157 31.945 -0.871 1.00 32.31 332 LEU A C 1
ATOM 2423 O O . LEU A 1 332 ? 16.721 30.852 -0.922 1.00 32.31 332 LEU A O 1
ATOM 2427 N N . ALA A 1 333 ? 16.733 33.064 -0.437 1.00 26.20 333 ALA A N 1
ATOM 2428 C CA . ALA A 1 333 ? 18.130 33.233 -0.067 1.00 26.20 333 ALA A CA 1
ATOM 2429 C C . ALA A 1 333 ? 18.605 32.241 1.007 1.00 26.20 333 ALA A C 1
ATOM 2431 O O . ALA A 1 333 ? 17.849 31.841 1.890 1.00 26.20 333 ALA A O 1
ATOM 2432 N N . ALA A 1 334 ? 19.886 31.876 0.915 1.00 26.61 334 ALA A N 1
ATOM 2433 C CA . ALA A 1 334 ? 20.582 31.052 1.892 1.00 26.61 334 ALA A CA 1
ATOM 2434 C C . ALA A 1 334 ? 20.576 31.732 3.266 1.00 26.61 334 ALA A C 1
ATOM 2436 O O . ALA A 1 334 ? 21.090 32.841 3.405 1.00 26.61 334 ALA A O 1
ATOM 2437 N N . ASP A 1 335 ? 20.027 31.051 4.269 1.00 25.95 335 ASP A N 1
ATOM 2438 C CA . ASP A 1 335 ? 20.135 31.485 5.656 1.00 25.95 335 ASP A CA 1
ATOM 2439 C C . ASP A 1 335 ? 21.400 30.874 6.275 1.00 25.95 335 ASP A C 1
ATOM 2441 O O . ASP A 1 335 ? 21.532 29.659 6.443 1.00 25.95 335 ASP A O 1
ATOM 2445 N N . THR A 1 336 ? 22.382 31.731 6.537 1.00 34.53 336 THR A N 1
ATOM 2446 C CA . THR A 1 336 ? 23.609 31.413 7.268 1.00 34.53 336 THR A CA 1
ATOM 2447 C C . THR A 1 336 ? 23.371 31.652 8.757 1.00 34.53 336 THR A C 1
ATOM 2449 O O . THR A 1 336 ? 23.292 32.805 9.174 1.00 34.53 336 THR A O 1
ATOM 2452 N N . GLY A 1 337 ? 23.314 30.592 9.574 1.00 25.44 337 GLY A N 1
ATOM 2453 C CA . GLY A 1 337 ? 23.042 30.729 11.012 1.00 25.44 337 GLY A CA 1
ATOM 2454 C C . GLY A 1 337 ? 23.640 29.649 11.924 1.00 25.44 337 GLY A C 1
ATOM 2455 O O . GLY A 1 337 ? 22.941 28.722 12.298 1.00 25.44 337 GLY A O 1
ATOM 2456 N N . ALA A 1 338 ? 24.916 29.849 12.288 1.00 23.62 338 ALA A N 1
ATOM 2457 C CA . ALA A 1 338 ? 25.615 29.618 13.573 1.00 23.62 338 ALA A CA 1
ATOM 2458 C C . ALA A 1 338 ? 25.599 28.251 14.336 1.00 23.62 338 ALA A C 1
ATOM 2460 O O . ALA A 1 338 ? 24.629 27.501 14.313 1.00 23.62 338 ALA A O 1
ATOM 2461 N N . PRO A 1 339 ? 26.697 27.924 15.067 1.00 27.77 339 PRO A N 1
ATOM 2462 C CA . PRO A 1 339 ? 26.992 26.584 15.582 1.00 27.77 339 PRO A CA 1
ATOM 2463 C C . PRO A 1 339 ? 26.408 26.331 16.981 1.00 27.77 339 PRO A C 1
ATOM 2465 O O . PRO A 1 339 ? 26.465 27.192 17.858 1.00 27.77 339 PRO A O 1
ATOM 2468 N N . VAL A 1 340 ? 25.909 25.115 17.224 1.00 28.62 340 VAL A N 1
ATOM 2469 C CA . VAL A 1 340 ? 25.435 24.682 18.550 1.00 28.62 340 VAL A CA 1
ATOM 2470 C C . VAL A 1 340 ? 26.555 23.944 19.294 1.00 28.62 340 VAL A C 1
ATOM 2472 O O . VAL A 1 340 ? 27.175 23.020 18.768 1.00 28.62 340 VAL A O 1
ATOM 2475 N N . LEU A 1 341 ? 26.818 24.391 20.524 1.00 26.12 341 LEU A N 1
ATOM 2476 C CA . LEU A 1 341 ? 27.847 23.904 21.448 1.00 26.12 341 LEU A CA 1
ATOM 2477 C C . LEU A 1 341 ? 27.671 22.414 21.800 1.00 26.12 341 LEU A C 1
ATOM 2479 O O . LEU A 1 341 ? 26.572 21.952 22.100 1.00 26.12 341 LEU A O 1
ATOM 2483 N N . SER A 1 342 ? 28.786 21.676 21.799 1.00 25.61 342 SER A N 1
ATOM 2484 C CA . SER A 1 342 ? 28.871 20.265 22.200 1.00 25.61 342 SER A CA 1
ATOM 2485 C C . SER A 1 342 ? 28.933 20.112 23.724 1.00 25.61 342 SER A C 1
ATOM 2487 O O . SER A 1 342 ? 29.730 20.784 24.375 1.00 25.61 342 SER A O 1
ATOM 2489 N N . ALA A 1 343 ? 28.154 19.183 24.284 1.00 26.78 343 ALA A N 1
ATOM 2490 C CA . ALA A 1 343 ? 28.347 18.676 25.645 1.00 26.78 343 ALA A CA 1
ATOM 2491 C C . ALA A 1 343 ? 29.262 17.426 25.631 1.00 26.78 343 ALA A C 1
ATOM 2493 O O . ALA A 1 343 ? 29.220 16.669 24.655 1.00 26.78 343 ALA A O 1
ATOM 2494 N N . PRO A 1 344 ? 30.091 17.172 26.666 1.00 28.17 344 PRO A N 1
ATOM 2495 C CA . PRO A 1 344 ? 31.118 16.133 26.616 1.00 28.17 344 PRO A CA 1
ATOM 2496 C C . PRO A 1 344 ? 30.595 14.742 27.010 1.00 28.17 344 PRO A C 1
ATOM 2498 O O . PRO A 1 344 ? 29.978 14.575 28.056 1.00 28.17 344 PRO A O 1
ATOM 2501 N N . GLY A 1 345 ? 30.970 13.739 26.211 1.00 26.22 345 GLY A N 1
ATOM 2502 C CA . GLY A 1 345 ? 31.557 12.486 26.703 1.00 26.22 345 GLY A CA 1
ATOM 2503 C C . GLY A 1 345 ? 30.656 11.435 27.361 1.00 26.22 345 GLY A C 1
ATOM 2504 O O . GLY A 1 345 ? 30.705 11.249 28.570 1.00 26.22 345 GLY A O 1
ATOM 2505 N N . GLY A 1 346 ? 29.982 10.624 26.543 1.00 24.83 346 GLY A N 1
ATOM 2506 C CA . GLY A 1 346 ? 29.542 9.264 26.883 1.00 24.83 346 GLY A CA 1
ATOM 2507 C C . GLY A 1 346 ? 29.443 8.450 25.592 1.00 24.83 346 GLY A C 1
ATOM 2508 O O . GLY A 1 346 ? 28.569 8.710 24.772 1.00 24.83 346 GLY A O 1
ATOM 2509 N N . GLY A 1 347 ? 30.417 7.569 25.349 1.00 26.19 347 GLY A N 1
ATOM 2510 C CA . GLY A 1 347 ? 30.788 7.044 24.028 1.00 26.19 347 GLY A CA 1
ATOM 2511 C C . GLY A 1 347 ? 29.647 6.467 23.181 1.00 26.19 347 GLY A C 1
ATOM 2512 O O . GLY A 1 347 ? 29.102 5.411 23.485 1.00 26.19 347 GLY A O 1
ATOM 2513 N N . SER A 1 348 ? 29.360 7.140 22.064 1.00 28.45 348 SER A N 1
ATOM 2514 C CA . SER A 1 348 ? 28.663 6.576 20.902 1.00 28.45 348 SER A CA 1
ATOM 2515 C C . SER A 1 348 ? 29.688 5.975 19.931 1.00 28.45 348 SER A C 1
ATOM 2517 O O . SER A 1 348 ? 30.725 6.606 19.710 1.00 28.45 348 SER A O 1
ATOM 2519 N N . PRO A 1 349 ? 29.417 4.834 19.271 1.00 32.56 349 PRO A N 1
ATOM 2520 C CA . PRO A 1 349 ? 30.084 4.519 18.016 1.00 32.56 349 PRO A CA 1
ATOM 2521 C C . PRO A 1 349 ? 29.718 5.592 16.979 1.00 32.56 349 PRO A C 1
ATOM 2523 O O . PRO A 1 349 ? 28.598 6.103 16.956 1.00 32.56 349 PRO A O 1
ATOM 2526 N N . ALA A 1 350 ? 30.705 5.972 16.175 1.00 28.58 350 ALA A N 1
ATOM 2527 C CA . ALA A 1 350 ? 30.741 7.162 15.335 1.00 28.58 350 ALA A CA 1
ATOM 2528 C C . ALA A 1 350 ? 29.473 7.429 14.495 1.00 28.58 350 ALA A C 1
ATOM 2530 O O . ALA A 1 350 ? 29.070 6.619 13.662 1.00 28.58 350 ALA A O 1
ATOM 2531 N N . ARG A 1 351 ? 28.924 8.647 14.620 1.00 39.34 351 ARG A N 1
ATOM 2532 C CA . ARG A 1 351 ? 28.103 9.284 13.580 1.00 39.34 351 ARG A CA 1
ATOM 2533 C C . ARG A 1 351 ? 29.024 9.730 12.441 1.00 39.34 351 ARG A C 1
ATOM 2535 O O . ARG A 1 351 ? 29.475 10.870 12.412 1.00 39.34 351 ARG A O 1
ATOM 2542 N N . GLY A 1 352 ? 29.317 8.816 11.522 1.00 27.98 352 GLY A N 1
ATOM 2543 C CA . GLY A 1 352 ? 29.740 9.173 10.172 1.00 27.98 352 GLY A CA 1
ATOM 2544 C C . GLY A 1 352 ? 28.498 9.496 9.347 1.00 27.98 352 GLY A C 1
ATOM 2545 O O . GLY A 1 352 ? 27.544 8.722 9.359 1.00 27.98 352 GLY A O 1
ATOM 2546 N N . GLY A 1 353 ? 28.479 10.640 8.662 1.00 39.91 353 GLY A N 1
ATOM 2547 C CA . GLY A 1 353 ? 27.494 10.900 7.616 1.00 39.91 353 GLY A CA 1
ATOM 2548 C C . GLY A 1 353 ? 27.700 9.880 6.504 1.00 39.91 353 GLY A C 1
ATOM 2549 O O . GLY A 1 353 ? 28.599 10.033 5.683 1.00 39.91 353 GLY A O 1
ATOM 2550 N N . VAL A 1 354 ? 26.930 8.797 6.531 1.00 40.31 354 VAL A N 1
ATOM 2551 C CA . VAL A 1 354 ? 26.978 7.763 5.502 1.00 40.31 354 VAL A CA 1
ATOM 2552 C C . VAL A 1 354 ? 26.093 8.235 4.358 1.00 40.31 354 VAL A C 1
ATOM 2554 O O . VAL A 1 354 ? 24.896 8.451 4.548 1.00 40.31 354 VAL A O 1
ATOM 2557 N N . ALA A 1 355 ? 26.661 8.377 3.161 1.00 44.00 355 ALA A N 1
ATOM 2558 C CA . ALA A 1 355 ? 25.869 8.174 1.958 1.00 44.00 355 ALA A CA 1
ATOM 2559 C C . ALA A 1 355 ? 25.224 6.789 2.118 1.00 44.00 355 ALA A C 1
ATOM 2561 O O . ALA A 1 355 ? 25.945 5.795 2.220 1.00 44.00 355 ALA A O 1
ATOM 2562 N N . ALA A 1 356 ? 23.901 6.721 2.269 1.00 58.56 356 ALA A N 1
ATOM 2563 C CA . ALA A 1 356 ? 23.202 5.451 2.420 1.00 58.56 356 ALA A CA 1
ATOM 2564 C C . ALA A 1 356 ? 23.142 4.775 1.046 1.00 58.56 356 ALA A C 1
ATOM 2566 O O . ALA A 1 356 ? 22.120 4.804 0.365 1.00 58.56 356 ALA A O 1
ATOM 2567 N N . ARG A 1 357 ? 24.294 4.237 0.635 1.00 81.62 357 ARG A N 1
ATOM 2568 C CA . ARG A 1 357 ? 24.431 3.342 -0.503 1.00 81.62 357 ARG A CA 1
ATOM 2569 C C . ARG A 1 357 ? 23.496 2.168 -0.267 1.00 81.62 357 ARG A C 1
ATOM 2571 O O . ARG A 1 357 ? 23.545 1.558 0.805 1.00 81.62 357 ARG A O 1
ATOM 2578 N N . ALA A 1 358 ? 22.652 1.875 -1.239 1.00 91.75 358 ALA A N 1
ATOM 2579 C CA . ALA A 1 358 ? 21.783 0.725 -1.205 1.00 91.75 358 ALA A CA 1
ATOM 2580 C C . ALA A 1 358 ? 22.638 -0.533 -1.071 1.00 91.75 358 ALA A C 1
ATOM 2582 O O . ALA A 1 358 ? 23.665 -0.697 -1.734 1.00 91.75 358 ALA A O 1
ATOM 2583 N N . THR A 1 359 ? 22.215 -1.431 -0.197 1.00 93.56 359 THR A N 1
ATOM 2584 C CA . THR A 1 359 ? 22.882 -2.709 0.020 1.00 93.56 359 THR A CA 1
ATOM 2585 C C . THR A 1 359 ? 21.927 -3.838 -0.306 1.00 93.56 359 THR A C 1
ATOM 2587 O O . THR A 1 359 ? 20.718 -3.716 -0.120 1.00 93.56 359 THR A O 1
ATOM 2590 N N . ASN A 1 360 ? 22.465 -4.956 -0.789 1.00 93.25 360 ASN A N 1
ATOM 2591 C CA . ASN A 1 360 ? 21.719 -6.204 -0.762 1.00 93.25 360 ASN A CA 1
ATOM 2592 C C . ASN A 1 360 ? 21.753 -6.701 0.694 1.00 93.25 360 ASN A C 1
ATOM 2594 O O . ASN A 1 360 ? 22.842 -6.985 1.205 1.00 93.25 360 ASN A O 1
ATOM 2598 N N . PRO A 1 361 ? 20.609 -6.784 1.393 1.00 92.12 361 PRO A N 1
ATOM 2599 C CA . PRO A 1 361 ? 20.584 -7.220 2.780 1.00 92.12 361 PRO A CA 1
ATOM 2600 C C . PRO A 1 361 ? 20.799 -8.739 2.926 1.00 92.12 361 PRO A C 1
ATOM 2602 O O . PRO A 1 361 ? 20.809 -9.236 4.050 1.00 92.12 361 PRO A O 1
ATOM 2605 N N . ASN A 1 362 ? 20.969 -9.477 1.816 1.00 89.75 362 ASN A N 1
ATOM 2606 C CA . ASN A 1 362 ? 21.177 -10.928 1.747 1.00 89.75 362 ASN A CA 1
ATOM 2607 C C . ASN A 1 362 ? 20.125 -11.714 2.543 1.00 89.75 362 ASN A C 1
ATOM 2609 O O . ASN A 1 362 ? 20.415 -12.704 3.220 1.00 89.75 362 ASN A O 1
ATOM 2613 N N . LEU A 1 363 ? 18.878 -11.245 2.484 1.00 92.94 363 LEU A N 1
ATOM 2614 C CA . LEU A 1 363 ? 17.751 -11.897 3.131 1.00 92.94 363 LEU A CA 1
ATOM 2615 C C . LEU A 1 363 ? 17.275 -13.035 2.234 1.00 92.94 363 LEU A C 1
ATOM 2617 O O . LEU A 1 363 ? 16.718 -12.787 1.170 1.00 92.94 363 LEU A O 1
ATOM 2621 N N . GLY A 1 364 ? 17.457 -14.280 2.678 1.00 92.44 364 GLY A N 1
ATOM 2622 C CA . GLY A 1 364 ? 16.915 -15.431 1.953 1.00 92.44 364 GLY A CA 1
ATOM 2623 C C . GLY A 1 364 ? 15.404 -15.289 1.742 1.00 92.44 364 GLY A C 1
ATOM 2624 O O . GLY A 1 364 ? 14.714 -14.718 2.586 1.00 92.44 364 GLY A O 1
ATOM 2625 N N . SER A 1 365 ? 14.870 -15.839 0.650 1.00 90.81 365 SER A N 1
ATOM 2626 C CA . SER A 1 365 ? 13.476 -15.622 0.223 1.00 90.81 365 SER A CA 1
ATOM 2627 C C . SER A 1 365 ? 12.415 -15.943 1.287 1.00 90.81 365 SER A C 1
ATOM 2629 O O . SER A 1 365 ? 11.350 -15.333 1.301 1.00 90.81 365 SER A O 1
ATOM 2631 N N . ASN A 1 366 ? 12.692 -16.854 2.226 1.00 92.31 366 ASN A N 1
ATOM 2632 C CA . ASN A 1 366 ? 11.804 -17.186 3.352 1.00 92.31 366 ASN A CA 1
ATOM 2633 C C . ASN A 1 366 ? 11.851 -16.193 4.529 1.00 92.31 366 ASN A C 1
ATOM 2635 O O . ASN A 1 366 ? 11.016 -16.268 5.437 1.00 92.31 366 ASN A O 1
ATOM 2639 N N . HIS A 1 367 ? 12.824 -15.283 4.552 1.00 96.50 367 HIS A N 1
ATOM 2640 C CA . HIS A 1 367 ? 12.917 -14.234 5.557 1.00 96.50 367 HIS A CA 1
ATOM 2641 C C . HIS A 1 367 ? 11.668 -13.346 5.503 1.00 96.50 367 HIS A C 1
ATOM 2643 O O . HIS A 1 367 ? 11.205 -12.995 4.420 1.00 96.50 367 HIS A O 1
ATOM 2649 N N . PHE A 1 368 ? 11.121 -12.957 6.662 1.00 95.06 368 PHE A N 1
ATOM 2650 C CA . PHE A 1 368 ? 9.822 -12.271 6.728 1.00 95.06 368 PHE A CA 1
ATOM 2651 C C . PHE A 1 368 ? 9.785 -11.007 5.859 1.00 95.06 368 PHE A C 1
ATOM 2653 O O . PHE A 1 368 ? 8.886 -10.847 5.045 1.00 95.06 368 PHE A O 1
ATOM 2660 N N . THR A 1 369 ? 10.807 -10.157 5.945 1.00 96.44 369 THR A N 1
ATOM 2661 C CA . THR A 1 369 ? 10.907 -8.948 5.114 1.00 96.44 369 THR A CA 1
ATOM 2662 C C . THR A 1 369 ? 10.944 -9.265 3.624 1.00 96.44 369 THR A C 1
ATOM 2664 O O . THR A 1 369 ? 10.258 -8.595 2.855 1.00 96.44 369 THR A O 1
ATOM 2667 N N . ALA A 1 370 ? 11.699 -10.299 3.229 1.00 95.75 370 ALA A N 1
ATOM 2668 C CA . ALA A 1 370 ? 11.859 -10.693 1.835 1.00 95.75 370 ALA A CA 1
ATOM 2669 C C . ALA A 1 370 ? 10.557 -11.262 1.276 1.00 95.75 370 ALA A C 1
ATOM 2671 O O . ALA A 1 370 ? 10.140 -10.842 0.215 1.00 95.75 370 ALA A O 1
ATOM 2672 N N . ARG A 1 371 ? 9.847 -12.128 2.006 1.00 95.56 371 ARG A N 1
ATOM 2673 C CA . ARG A 1 371 ? 8.555 -12.671 1.546 1.00 95.56 371 ARG A CA 1
ATOM 2674 C C . ARG A 1 371 ? 7.400 -11.663 1.595 1.00 95.56 371 ARG A C 1
ATOM 2676 O O . ARG A 1 371 ? 6.407 -11.866 0.914 1.00 95.56 371 ARG A O 1
ATOM 2683 N N . THR A 1 372 ? 7.494 -10.597 2.398 1.00 98.38 372 THR A N 1
ATOM 2684 C CA . THR A 1 372 ? 6.491 -9.509 2.406 1.00 98.38 372 THR A CA 1
ATOM 2685 C C . THR A 1 372 ? 6.826 -8.354 1.468 1.00 98.38 372 THR A C 1
ATOM 2687 O O . THR A 1 372 ? 5.989 -7.483 1.265 1.00 98.38 372 THR A O 1
ATOM 2690 N N . SER A 1 373 ? 8.032 -8.327 0.905 1.00 98.62 373 SER A N 1
ATOM 2691 C CA . SER A 1 373 ? 8.435 -7.380 -0.137 1.00 98.62 373 SER A CA 1
ATOM 2692 C C . SER A 1 373 ? 8.483 -8.125 -1.463 1.00 98.62 373 SE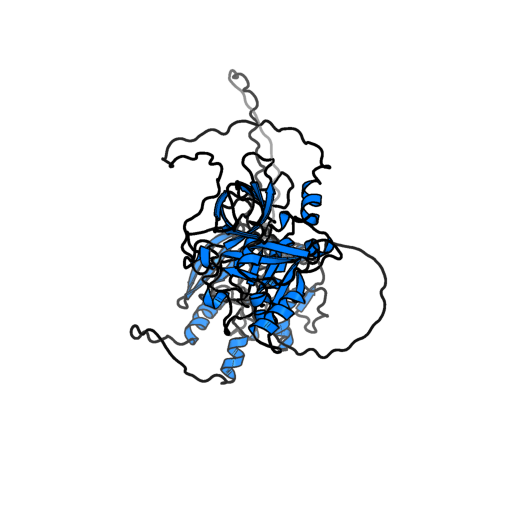R A C 1
ATOM 2694 O O . SER A 1 373 ? 8.804 -9.306 -1.504 1.00 98.62 373 SER A O 1
ATOM 2696 N N . GLY A 1 374 ? 8.153 -7.483 -2.570 1.00 98.50 374 GLY A N 1
ATOM 2697 C CA . GLY A 1 374 ? 8.161 -8.204 -3.837 1.00 98.50 374 GLY A CA 1
ATOM 2698 C C . GLY A 1 374 ? 8.276 -7.306 -5.038 1.00 98.50 374 GLY A C 1
ATOM 2699 O O . GLY A 1 374 ? 8.047 -6.095 -4.966 1.00 98.50 374 GLY A O 1
ATOM 2700 N N . LYS A 1 375 ? 8.638 -7.939 -6.148 1.00 98.69 375 LYS A N 1
ATOM 2701 C CA . LYS A 1 375 ? 8.715 -7.294 -7.449 1.00 98.69 375 LYS A CA 1
ATOM 2702 C C . LYS A 1 375 ? 7.330 -7.309 -8.084 1.00 98.69 375 LYS A C 1
ATOM 2704 O O . LYS A 1 375 ? 6.626 -8.319 -8.052 1.00 98.69 375 LYS A O 1
ATOM 2709 N N . VAL A 1 376 ? 6.929 -6.173 -8.632 1.00 98.88 376 VAL A N 1
ATOM 2710 C CA . VAL A 1 376 ? 5.648 -5.985 -9.314 1.00 98.88 376 VAL A CA 1
ATOM 2711 C C . VAL A 1 376 ? 5.898 -5.973 -10.814 1.00 98.88 376 VAL A C 1
ATOM 2713 O O . VAL A 1 376 ? 6.826 -5.313 -11.271 1.00 98.88 376 VAL A O 1
ATOM 2716 N N . PHE A 1 377 ? 5.046 -6.655 -11.575 1.00 98.75 377 PHE A N 1
ATOM 2717 C CA . PHE A 1 377 ? 5.040 -6.678 -13.035 1.00 98.75 377 PHE A CA 1
ATOM 2718 C C . PHE A 1 377 ? 3.668 -6.261 -13.558 1.00 98.75 377 PHE A C 1
ATOM 2720 O O . PHE A 1 377 ? 2.643 -6.723 -13.058 1.00 98.75 377 PHE A O 1
ATOM 2727 N N . PHE A 1 378 ? 3.633 -5.410 -14.580 1.00 98.69 378 PHE A N 1
ATOM 2728 C CA . PHE A 1 378 ? 2.383 -4.942 -15.180 1.00 98.69 378 PHE A CA 1
ATOM 2729 C C . PHE A 1 378 ? 2.570 -4.511 -16.637 1.00 98.69 378 PHE A C 1
ATOM 2731 O O . PHE A 1 378 ? 3.686 -4.346 -17.130 1.00 98.69 378 PHE A O 1
ATOM 2738 N N . THR A 1 379 ? 1.462 -4.322 -17.342 1.00 98.06 379 THR A N 1
ATOM 2739 C CA . THR A 1 379 ? 1.416 -3.823 -18.716 1.00 98.06 379 THR A CA 1
ATOM 2740 C C . THR A 1 379 ? 0.651 -2.504 -18.744 1.00 98.06 379 THR A C 1
ATOM 2742 O O . THR A 1 379 ? -0.516 -2.455 -18.348 1.00 98.06 379 THR A O 1
ATOM 2745 N N . LYS A 1 380 ? 1.288 -1.430 -19.218 1.00 92.75 380 LYS A N 1
ATOM 2746 C CA . LYS A 1 380 ? 0.631 -0.120 -19.341 1.00 92.75 380 LYS A CA 1
ATOM 2747 C C . LYS A 1 380 ? -0.334 -0.096 -20.523 1.00 92.75 380 LYS A C 1
ATOM 2749 O O . LYS A 1 380 ? -0.110 -0.786 -21.518 1.00 92.75 380 LYS A O 1
ATOM 2754 N N . ALA A 1 381 ? -1.360 0.751 -20.445 1.00 84.00 381 ALA A N 1
ATOM 2755 C CA . ALA A 1 381 ? -2.302 0.978 -21.546 1.00 84.00 381 ALA A CA 1
ATOM 2756 C C . ALA A 1 381 ? -1.613 1.515 -22.817 1.00 84.00 381 ALA A C 1
ATOM 2758 O O . ALA A 1 381 ? -1.988 1.148 -23.927 1.00 84.00 381 ALA A O 1
ATOM 2759 N N . SER A 1 382 ? -0.534 2.295 -22.660 1.00 80.56 382 SER A N 1
ATOM 2760 C CA . SER A 1 382 ? 0.339 2.751 -23.755 1.00 80.56 382 SER A CA 1
ATOM 2761 C C . SER A 1 382 ? 1.132 1.623 -24.436 1.00 80.56 382 SER A C 1
ATOM 2763 O O . SER A 1 382 ? 1.771 1.849 -25.464 1.00 80.56 382 SER A O 1
ATOM 2765 N N . GLY A 1 383 ? 1.077 0.404 -23.895 1.00 85.12 383 GLY A N 1
ATOM 2766 C CA . GLY A 1 383 ? 1.812 -0.761 -24.363 1.00 85.12 383 GLY A CA 1
ATOM 2767 C C . GLY A 1 383 ? 3.160 -0.941 -23.662 1.00 85.12 383 GLY A C 1
ATOM 2768 O O . GLY A 1 383 ? 3.772 -0.005 -23.154 1.00 85.12 383 GLY A O 1
ATOM 2769 N N . GLY A 1 384 ? 3.640 -2.186 -23.649 1.00 93.00 384 GLY A N 1
ATOM 2770 C CA . GLY A 1 384 ? 4.901 -2.568 -23.012 1.00 93.00 384 GLY A CA 1
ATOM 2771 C C . GLY A 1 384 ? 4.733 -3.150 -21.608 1.00 93.00 384 GLY A C 1
ATOM 2772 O O . GLY A 1 384 ? 3.699 -2.998 -20.963 1.00 93.00 384 GLY A O 1
ATOM 2773 N N . ASN A 1 385 ? 5.770 -3.853 -21.156 1.00 97.38 385 ASN A N 1
ATOM 2774 C CA . ASN A 1 385 ? 5.817 -4.518 -19.858 1.00 97.38 385 ASN A CA 1
ATOM 2775 C C . ASN A 1 385 ? 6.761 -3.771 -18.928 1.00 97.38 385 ASN A C 1
ATOM 2777 O O . ASN A 1 385 ? 7.870 -3.415 -19.336 1.00 97.38 385 ASN A O 1
ATOM 2781 N N . PHE A 1 386 ? 6.317 -3.572 -17.694 1.00 97.69 386 PHE A N 1
ATOM 2782 C CA . PHE A 1 386 ? 6.985 -2.723 -16.729 1.00 97.69 386 PHE A CA 1
ATOM 2783 C C . PHE A 1 386 ? 7.130 -3.386 -15.367 1.00 97.69 386 PHE A C 1
ATOM 2785 O O . PHE A 1 386 ? 6.397 -4.326 -15.049 1.00 97.69 386 PHE A O 1
ATOM 2792 N N . VAL A 1 387 ? 8.077 -2.870 -14.586 1.00 98.44 387 VAL A N 1
ATOM 2793 C CA . VAL A 1 387 ? 8.358 -3.300 -13.220 1.00 98.44 387 VAL A CA 1
ATOM 2794 C C . VAL A 1 387 ? 8.242 -2.160 -12.219 1.00 98.44 387 VAL A C 1
ATOM 2796 O O . VAL A 1 387 ? 8.579 -1.012 -12.512 1.00 98.44 387 VAL A O 1
ATOM 2799 N N . CYS A 1 388 ? 7.787 -2.533 -11.031 1.00 98.69 388 CYS A N 1
ATOM 2800 C CA . CYS A 1 388 ? 7.803 -1.757 -9.799 1.00 98.69 388 CYS A CA 1
ATOM 2801 C C . CYS A 1 388 ? 8.176 -2.699 -8.639 1.00 98.69 388 CYS A C 1
ATOM 2803 O O . CYS A 1 388 ? 8.553 -3.858 -8.833 1.00 98.69 388 CYS A O 1
ATOM 2805 N N . SER A 1 389 ? 8.009 -2.215 -7.420 1.00 98.88 389 SER A N 1
ATOM 2806 C CA . SER A 1 389 ? 8.092 -2.955 -6.170 1.00 98.88 389 SER A CA 1
ATOM 2807 C C . SER A 1 389 ? 6.794 -2.790 -5.368 1.00 98.88 389 SER A C 1
ATOM 2809 O O . SER A 1 389 ? 5.967 -1.918 -5.652 1.00 98.88 389 SER A O 1
ATOM 2811 N N . GLY A 1 390 ? 6.598 -3.636 -4.363 1.00 98.81 390 GLY A N 1
ATOM 2812 C CA . GLY A 1 390 ? 5.453 -3.542 -3.462 1.00 98.81 390 GLY A CA 1
ATOM 2813 C C . GLY A 1 390 ? 5.691 -4.227 -2.124 1.00 98.81 390 GLY A C 1
ATOM 2814 O O . GLY A 1 390 ? 6.673 -4.954 -1.935 1.00 98.81 390 GLY A O 1
ATOM 2815 N N . THR A 1 391 ? 4.779 -3.991 -1.188 1.00 98.94 391 THR A N 1
ATOM 2816 C CA . THR A 1 391 ? 4.833 -4.541 0.169 1.00 98.94 391 THR A CA 1
ATOM 2817 C C . THR A 1 391 ? 3.469 -5.085 0.572 1.00 98.94 391 THR A C 1
ATOM 2819 O O . THR A 1 391 ? 2.470 -4.374 0.493 1.00 98.94 391 THR A O 1
ATOM 2822 N N . ILE A 1 392 ? 3.418 -6.333 1.037 1.00 98.88 392 ILE A N 1
ATOM 2823 C CA . ILE A 1 392 ? 2.212 -6.893 1.652 1.00 98.88 392 ILE A CA 1
ATOM 2824 C C . ILE A 1 392 ? 1.983 -6.164 2.974 1.00 98.88 392 ILE A C 1
ATOM 2826 O O . ILE A 1 392 ? 2.850 -6.177 3.852 1.00 98.88 392 ILE A O 1
ATOM 2830 N N . VAL A 1 393 ? 0.811 -5.561 3.131 1.00 97.81 393 VAL A N 1
ATOM 2831 C CA . VAL A 1 393 ? 0.371 -4.952 4.390 1.00 97.81 393 VAL A CA 1
ATOM 2832 C C . VAL A 1 393 ? -0.721 -5.825 4.972 1.00 97.81 393 VAL A C 1
ATOM 2834 O O . VAL A 1 393 ? -1.659 -6.197 4.271 1.00 97.81 393 VAL A O 1
ATOM 2837 N N . TYR A 1 394 ? -0.600 -6.159 6.253 1.00 86.69 394 TYR A N 1
ATOM 2838 C CA . TYR A 1 394 ? -1.625 -6.945 6.921 1.00 86.69 394 TYR A CA 1
ATOM 2839 C C . TYR A 1 394 ? -2.869 -6.080 7.157 1.00 86.69 394 TYR A C 1
ATOM 2841 O O . TYR A 1 394 ? -2.823 -5.094 7.894 1.00 86.69 394 TYR A O 1
ATOM 2849 N N . THR A 1 395 ? -3.972 -6.458 6.519 1.00 87.06 395 THR A N 1
ATOM 2850 C CA . THR A 1 395 ? -5.285 -5.808 6.606 1.00 87.06 395 THR A CA 1
ATOM 2851 C C . THR A 1 395 ? -6.370 -6.848 6.906 1.00 87.06 395 THR A C 1
ATOM 2853 O O . THR A 1 395 ? -6.114 -8.051 6.839 1.00 87.06 395 THR A O 1
ATOM 2856 N N . ASP A 1 396 ? -7.589 -6.408 7.226 1.00 84.75 396 ASP A N 1
ATOM 2857 C CA . ASP A 1 396 ? -8.711 -7.300 7.560 1.00 84.75 396 ASP A CA 1
ATOM 2858 C C . ASP A 1 396 ? -9.100 -8.237 6.400 1.00 84.75 396 ASP A C 1
ATOM 2860 O O . ASP A 1 396 ? -9.458 -9.397 6.630 1.00 84.75 396 ASP A O 1
ATOM 2864 N N . GLY A 1 397 ? -8.997 -7.750 5.161 1.00 85.12 397 GLY A N 1
ATOM 2865 C CA . GLY A 1 397 ? -9.255 -8.508 3.933 1.00 85.12 397 GLY A CA 1
ATOM 2866 C C . GLY A 1 397 ? -8.104 -9.421 3.494 1.00 85.12 397 GLY A C 1
ATOM 2867 O O . GLY A 1 397 ? -8.327 -10.375 2.756 1.00 85.12 397 GLY A O 1
ATOM 2868 N N . ARG A 1 398 ? -6.900 -9.228 4.058 1.00 97.50 398 ARG A N 1
ATOM 2869 C CA . ARG A 1 398 ? -5.720 -10.110 3.924 1.00 97.50 398 ARG A CA 1
ATOM 2870 C C . ARG A 1 398 ? -5.093 -10.196 2.525 1.00 97.50 398 ARG A C 1
ATOM 2872 O O . ARG A 1 398 ? -4.113 -10.924 2.374 1.00 97.50 398 ARG A O 1
ATOM 2879 N N . ASP A 1 399 ? -5.565 -9.417 1.548 1.00 98.19 399 ASP A N 1
ATOM 2880 C CA . ASP A 1 399 ? -5.080 -9.445 0.157 1.00 98.19 399 ASP A CA 1
ATOM 2881 C C . ASP A 1 399 ? -4.400 -8.147 -0.323 1.00 98.19 399 ASP A C 1
ATOM 2883 O O . ASP A 1 399 ? -4.193 -7.936 -1.519 1.00 98.19 399 ASP A O 1
ATOM 2887 N N . SER A 1 400 ? -3.997 -7.275 0.604 1.00 98.25 400 SER A N 1
ATOM 2888 C CA . SER A 1 400 ? -3.487 -5.934 0.297 1.00 98.25 400 SER A CA 1
ATOM 2889 C C . SER A 1 400 ? -1.975 -5.886 0.013 1.00 98.25 400 SER A C 1
ATOM 2891 O O . SER A 1 400 ? -1.150 -6.089 0.909 1.00 98.25 400 SER A O 1
ATOM 2893 N N . VAL A 1 401 ? -1.602 -5.478 -1.207 1.00 98.88 401 VAL A N 1
ATOM 2894 C CA . VAL A 1 401 ? -0.226 -5.098 -1.580 1.00 98.88 401 VAL A CA 1
ATOM 2895 C C . VAL A 1 401 ? -0.150 -3.596 -1.845 1.00 98.88 401 VAL A C 1
ATOM 2897 O O . VAL A 1 401 ? -0.752 -3.086 -2.788 1.00 98.88 401 VAL A O 1
ATOM 2900 N N . TRP A 1 402 ? 0.623 -2.885 -1.028 1.00 98.81 402 TRP A N 1
ATOM 2901 C CA . TRP A 1 402 ? 0.873 -1.451 -1.168 1.00 98.81 402 TRP A CA 1
ATOM 2902 C C . TRP A 1 402 ? 2.016 -1.171 -2.138 1.00 98.81 402 TRP A C 1
ATOM 2904 O O . TRP A 1 402 ? 3.016 -1.891 -2.161 1.00 98.81 402 TRP A O 1
ATOM 2914 N N . THR A 1 403 ? 1.856 -0.115 -2.932 1.00 98.88 403 THR A N 1
ATOM 2915 C CA . THR A 1 403 ? 2.800 0.329 -3.963 1.00 98.88 403 THR A CA 1
ATOM 2916 C C . THR A 1 403 ? 2.580 1.823 -4.283 1.00 98.88 403 THR A C 1
ATOM 2918 O O . THR A 1 403 ? 1.849 2.519 -3.574 1.00 98.88 403 THR A O 1
ATOM 2921 N N . ALA A 1 404 ? 3.222 2.351 -5.326 1.00 98.62 404 ALA A N 1
ATOM 2922 C CA . ALA A 1 404 ? 3.003 3.720 -5.798 1.00 98.62 404 ALA A CA 1
ATOM 2923 C C . ALA A 1 404 ? 1.773 3.798 -6.721 1.00 98.62 404 ALA A C 1
ATOM 2925 O O . ALA A 1 404 ? 1.412 2.825 -7.387 1.00 98.62 404 ALA A O 1
ATOM 2926 N N . GLY A 1 405 ? 1.144 4.969 -6.803 1.00 98.00 405 GLY A N 1
ATOM 2927 C CA . GLY A 1 405 ? -0.014 5.218 -7.669 1.00 98.00 405 GLY A CA 1
ATOM 2928 C C . GLY A 1 405 ? 0.314 4.970 -9.141 1.00 98.00 405 GLY A C 1
ATOM 2929 O O . GLY A 1 405 ? -0.431 4.295 -9.853 1.00 98.00 405 GLY A O 1
ATOM 2930 N N . HIS A 1 406 ? 1.490 5.401 -9.591 1.00 96.69 406 HIS A N 1
ATOM 2931 C CA . HIS A 1 406 ? 1.956 5.190 -10.959 1.00 96.69 406 HIS A CA 1
ATOM 2932 C C . HIS A 1 406 ? 2.252 3.717 -11.296 1.00 96.69 406 HIS A C 1
ATOM 2934 O O . HIS A 1 406 ? 2.341 3.367 -12.476 1.00 96.69 406 HIS A O 1
ATOM 2940 N N . CYS A 1 407 ? 2.387 2.851 -10.284 1.00 98.19 407 CYS A N 1
ATOM 2941 C CA . CYS A 1 407 ? 2.548 1.402 -10.441 1.00 98.19 407 CYS A CA 1
ATOM 2942 C C . CYS A 1 407 ? 1.206 0.665 -10.584 1.00 98.19 407 CYS A C 1
ATOM 2944 O O . CYS A 1 407 ? 1.196 -0.528 -10.896 1.00 98.19 407 CYS A O 1
ATOM 2946 N N . VAL A 1 408 ? 0.072 1.353 -10.398 1.00 98.38 408 VAL A N 1
ATOM 2947 C CA . VAL A 1 408 ? -1.279 0.791 -10.590 1.00 98.38 408 VAL A CA 1
ATOM 2948 C C . VAL A 1 408 ? -2.103 1.533 -11.645 1.00 98.38 408 VAL A C 1
ATOM 2950 O O . VAL A 1 408 ? -2.957 0.916 -12.277 1.00 98.38 408 VAL A O 1
ATOM 2953 N N . HIS A 1 409 ? -1.837 2.821 -11.876 1.00 96.56 409 HIS A N 1
ATOM 2954 C CA . HIS A 1 409 ? -2.609 3.695 -12.762 1.00 96.56 409 HIS A CA 1
ATOM 2955 C C . HIS A 1 409 ? -1.704 4.690 -13.505 1.00 96.56 409 HIS A C 1
ATOM 2957 O O . HIS A 1 409 ? -0.706 5.147 -12.951 1.00 96.56 409 HIS A O 1
ATOM 2963 N N . GLY A 1 410 ? -2.037 5.070 -14.744 1.00 93.06 410 GLY A N 1
ATOM 2964 C CA . GLY A 1 410 ? -1.211 5.992 -15.549 1.00 93.06 410 GLY A CA 1
ATOM 2965 C C . GLY A 1 410 ? -1.128 7.439 -15.026 1.00 93.06 410 GLY A C 1
ATOM 2966 O O . GLY A 1 410 ? -0.178 8.159 -15.351 1.00 93.06 410 GLY A O 1
ATOM 2967 N N . GLY A 1 411 ? -2.090 7.830 -14.188 1.00 91.81 411 GLY A N 1
ATOM 2968 C CA . GLY A 1 411 ? -2.195 9.139 -13.539 1.00 91.81 411 GLY A CA 1
ATOM 2969 C C . GLY A 1 411 ? -2.608 10.262 -14.495 1.00 91.81 411 GLY A C 1
ATOM 2970 O O . GLY A 1 411 ? -2.148 10.321 -15.639 1.00 91.81 411 GLY A O 1
ATOM 2971 N N . GLY A 1 412 ? -3.404 11.201 -13.993 1.00 90.19 412 GLY A N 1
ATOM 2972 C CA . GLY A 1 412 ? -3.982 12.282 -14.788 1.00 90.19 412 GLY A CA 1
ATOM 2973 C C . GLY A 1 412 ? -5.228 11.854 -15.569 1.00 90.19 412 GLY A C 1
ATOM 2974 O O . GLY A 1 412 ? -5.328 10.712 -16.020 1.00 90.19 412 GLY A O 1
ATOM 2975 N N . SER A 1 413 ? -6.159 12.791 -15.739 1.00 90.69 413 SER A N 1
ATOM 2976 C CA . SER A 1 413 ? -7.484 12.511 -16.288 1.00 90.69 413 SER A CA 1
ATOM 2977 C C . SER A 1 413 ? -7.424 11.797 -17.642 1.00 90.69 413 SER A C 1
ATOM 2979 O O . SER A 1 413 ? -6.655 12.167 -18.535 1.00 90.69 413 SER A O 1
ATOM 2981 N N . GLY A 1 414 ? -8.234 10.745 -17.778 1.00 88.31 414 GLY A N 1
ATOM 2982 C CA . GLY A 1 414 ? -8.282 9.883 -18.961 1.00 88.31 414 GLY A CA 1
ATOM 2983 C C . GLY A 1 414 ? -7.176 8.825 -19.046 1.00 88.31 414 GLY A C 1
ATOM 2984 O O . GLY A 1 414 ? -7.123 8.097 -20.036 1.00 88.31 414 GLY A O 1
ATOM 2985 N N . ALA A 1 415 ? -6.291 8.721 -18.049 1.00 91.62 415 ALA A N 1
ATOM 2986 C CA . ALA A 1 415 ? -5.404 7.572 -17.921 1.00 91.62 415 ALA A CA 1
ATOM 2987 C C . ALA A 1 415 ? -6.161 6.338 -17.401 1.00 91.62 415 ALA A C 1
ATOM 2989 O O . ALA A 1 415 ? -7.175 6.460 -16.723 1.00 91.62 415 ALA A O 1
ATOM 2990 N N . ASP A 1 416 ? -5.629 5.153 -17.704 1.00 93.69 416 ASP A N 1
ATOM 2991 C CA . ASP A 1 416 ? -6.210 3.872 -17.301 1.00 93.69 416 ASP A CA 1
ATOM 2992 C C . ASP A 1 416 ? -5.396 3.176 -16.200 1.00 93.69 416 ASP A C 1
ATOM 2994 O O . ASP A 1 416 ? -4.199 3.433 -15.992 1.00 93.69 416 ASP A O 1
ATOM 2998 N N . TYR A 1 417 ? -6.045 2.211 -15.544 1.00 97.31 417 TYR A N 1
ATOM 2999 C CA . TYR A 1 417 ? -5.385 1.211 -14.707 1.00 97.31 417 TYR A CA 1
ATOM 3000 C C . TYR A 1 417 ? -4.486 0.286 -15.531 1.00 97.31 417 TYR A C 1
ATOM 3002 O O . TYR A 1 417 ? -4.802 -0.099 -16.661 1.00 97.31 417 TYR A O 1
ATOM 3010 N N . HIS A 1 418 ? -3.375 -0.137 -14.931 1.00 97.56 418 HIS A N 1
ATOM 3011 C CA . HIS A 1 418 ? -2.450 -1.060 -15.577 1.00 97.56 418 HIS A CA 1
ATOM 3012 C C . HIS A 1 418 ? -2.996 -2.483 -15.611 1.00 97.56 418 HIS A C 1
ATOM 3014 O O . HIS A 1 418 ? -3.643 -2.967 -14.684 1.00 97.56 418 HIS A O 1
ATOM 3020 N N . SER A 1 419 ? -2.679 -3.178 -16.694 1.00 98.38 419 SER A N 1
ATOM 3021 C CA . SER A 1 419 ? -3.169 -4.518 -16.995 1.00 98.38 419 SER A CA 1
ATOM 3022 C C . SER A 1 419 ? -2.152 -5.605 -16.655 1.00 98.38 419 SER A C 1
ATOM 3024 O O . SER A 1 419 ? -0.973 -5.328 -16.434 1.00 98.38 419 SER A O 1
ATOM 3026 N N . ASN A 1 420 ? -2.605 -6.861 -16.634 1.00 98.38 420 ASN A N 1
ATOM 3027 C CA . ASN A 1 420 ? -1.783 -8.037 -16.337 1.00 98.38 420 ASN A CA 1
ATOM 3028 C C . ASN A 1 420 ? -0.983 -7.883 -15.026 1.00 98.38 420 ASN A C 1
ATOM 3030 O O . ASN A 1 420 ? 0.167 -8.298 -14.954 1.00 98.38 420 ASN A O 1
ATOM 3034 N N . TRP A 1 421 ? -1.544 -7.245 -14.002 1.00 98.62 421 TRP A N 1
ATOM 3035 C CA . TRP A 1 421 ? -0.790 -6.884 -12.802 1.00 98.62 421 TRP A CA 1
ATOM 3036 C C . TRP A 1 421 ? -0.461 -8.125 -11.951 1.00 98.62 421 TRP A C 1
ATOM 3038 O O . TRP A 1 421 ? -1.344 -8.926 -11.633 1.00 98.62 421 TRP A O 1
ATOM 3048 N N . THR A 1 422 ? 0.813 -8.316 -11.600 1.00 98.69 422 THR A N 1
ATOM 3049 C CA . THR A 1 422 ? 1.320 -9.462 -10.824 1.00 98.69 422 THR A CA 1
ATOM 3050 C C . THR A 1 422 ? 2.362 -9.027 -9.801 1.00 98.69 422 THR A C 1
ATOM 3052 O O . THR A 1 422 ? 3.305 -8.319 -10.140 1.00 98.69 422 THR A O 1
ATOM 3055 N N . PHE A 1 423 ? 2.237 -9.519 -8.573 1.00 98.88 423 PHE A N 1
ATOM 3056 C CA . PHE A 1 423 ? 3.215 -9.379 -7.500 1.00 98.88 423 PHE A CA 1
ATOM 3057 C C . PHE A 1 423 ? 3.950 -10.700 -7.261 1.00 98.88 423 PHE A C 1
ATOM 3059 O O . PHE A 1 423 ? 3.332 -11.767 -7.220 1.00 98.88 423 PHE A O 1
ATOM 3066 N N . VAL A 1 424 ? 5.272 -10.629 -7.105 1.00 98.62 424 VAL A N 1
ATOM 3067 C CA . VAL A 1 424 ? 6.142 -11.779 -6.837 1.00 98.62 424 VAL A CA 1
ATOM 3068 C C . VAL A 1 424 ? 6.879 -11.551 -5.512 1.00 98.62 424 VAL A C 1
ATOM 3070 O O . VAL A 1 424 ? 7.902 -10.857 -5.489 1.00 98.62 424 VAL A O 1
ATOM 3073 N N . PRO A 1 425 ? 6.344 -12.076 -4.395 1.00 98.50 425 PRO A N 1
ATOM 3074 C CA . PRO A 1 425 ? 6.949 -11.931 -3.079 1.00 98.50 425 PRO A CA 1
ATOM 3075 C C . PRO A 1 425 ? 8.281 -12.678 -2.998 1.00 98.50 425 PRO A C 1
ATOM 3077 O O . PRO A 1 425 ? 8.375 -13.836 -3.409 1.00 98.50 425 PRO A O 1
ATOM 3080 N N . GLY A 1 426 ? 9.307 -12.023 -2.453 1.00 97.56 426 GLY A N 1
ATOM 3081 C CA . GLY A 1 426 ? 10.650 -12.589 -2.346 1.00 97.56 426 GLY A CA 1
ATOM 3082 C C . GLY A 1 426 ? 11.283 -12.938 -3.692 1.00 97.56 426 GLY A C 1
ATOM 3083 O O . GLY A 1 426 ? 12.043 -13.901 -3.739 1.00 97.56 426 GLY A O 1
ATOM 3084 N N . TYR A 1 427 ? 10.947 -12.202 -4.764 1.00 97.50 427 TYR A N 1
ATOM 3085 C CA . TYR A 1 427 ? 11.577 -12.364 -6.078 1.00 97.50 427 TYR A CA 1
ATOM 3086 C C . TYR A 1 427 ? 13.099 -12.338 -5.941 1.00 97.50 427 TYR A C 1
ATOM 3088 O O . TYR A 1 427 ? 13.636 -11.472 -5.244 1.00 97.50 427 TYR A O 1
ATOM 3096 N N . ASP A 1 428 ? 13.763 -13.281 -6.597 1.00 95.00 428 ASP A N 1
ATOM 3097 C CA . ASP A 1 428 ? 15.218 -13.381 -6.616 1.00 95.00 428 ASP A CA 1
ATOM 3098 C C . ASP A 1 428 ? 15.652 -14.119 -7.885 1.00 95.00 428 ASP A C 1
ATOM 3100 O O . ASP A 1 428 ? 15.377 -15.307 -8.051 1.00 95.00 428 ASP A O 1
ATOM 3104 N N . GLU A 1 429 ? 16.272 -13.398 -8.815 1.00 91.62 429 GLU A N 1
ATOM 3105 C CA . GLU A 1 429 ? 16.603 -13.913 -10.147 1.00 91.62 429 GLU A CA 1
ATOM 3106 C C . GLU A 1 429 ? 17.665 -15.021 -10.137 1.00 91.62 429 GLU A C 1
ATOM 3108 O O . GLU A 1 429 ? 17.702 -15.828 -11.068 1.00 91.62 429 GLU A O 1
ATOM 3113 N N . ASP A 1 430 ? 18.452 -15.122 -9.063 1.00 90.62 430 ASP A N 1
ATOM 3114 C CA . ASP A 1 430 ? 19.470 -16.165 -8.900 1.00 90.62 430 ASP A CA 1
ATOM 3115 C C . ASP A 1 430 ? 18.884 -17.517 -8.463 1.00 90.62 430 ASP A C 1
ATOM 3117 O O . ASP A 1 430 ? 19.563 -18.549 -8.509 1.00 90.62 430 ASP A O 1
ATOM 3121 N N . LEU A 1 431 ? 17.621 -17.550 -8.028 1.00 90.88 431 LEU A N 1
ATOM 3122 C CA . LEU A 1 431 ? 16.965 -18.798 -7.657 1.00 90.88 431 LEU A CA 1
ATOM 3123 C C . LEU A 1 431 ? 16.594 -19.621 -8.894 1.00 90.88 431 LEU A C 1
ATOM 3125 O O . LEU A 1 431 ? 16.209 -19.102 -9.940 1.00 90.88 431 LEU A O 1
ATOM 3129 N N . ALA A 1 432 ? 16.609 -20.949 -8.734 1.00 89.94 432 ALA A N 1
ATOM 3130 C CA . ALA A 1 432 ? 16.143 -21.874 -9.771 1.00 89.94 432 ALA A CA 1
ATOM 3131 C C . ALA A 1 432 ? 14.693 -21.582 -10.207 1.00 89.94 432 ALA A C 1
ATOM 3133 O O . ALA A 1 432 ? 14.358 -21.723 -11.384 1.00 89.94 432 ALA A O 1
ATOM 3134 N N . ASP A 1 433 ? 13.856 -21.151 -9.258 1.00 90.88 433 ASP A N 1
ATOM 3135 C CA . ASP A 1 433 ? 12.581 -20.490 -9.521 1.00 90.88 433 ASP A CA 1
ATOM 3136 C C . ASP A 1 433 ? 12.621 -19.068 -8.934 1.00 90.88 433 ASP A C 1
ATOM 3138 O O . ASP A 1 433 ? 12.572 -18.923 -7.707 1.00 90.88 433 ASP A O 1
ATOM 3142 N N . PRO A 1 434 ? 12.671 -18.020 -9.781 1.00 93.19 434 PRO A N 1
ATOM 3143 C CA . PRO A 1 434 ? 12.676 -16.631 -9.329 1.00 93.19 434 PRO A CA 1
ATOM 3144 C C . PRO A 1 434 ? 11.412 -16.172 -8.596 1.00 93.19 434 PRO A C 1
ATOM 3146 O O . PRO A 1 434 ? 11.375 -15.056 -8.082 1.00 93.19 434 PRO A O 1
ATOM 3149 N N . ALA A 1 435 ? 10.357 -16.990 -8.561 1.00 96.06 435 ALA A N 1
ATOM 3150 C CA . ALA A 1 435 ? 9.122 -16.723 -7.832 1.00 96.06 435 ALA A CA 1
ATOM 3151 C C . ALA A 1 435 ? 8.923 -17.731 -6.681 1.00 96.06 435 ALA A C 1
ATOM 3153 O O . ALA A 1 435 ? 7.964 -18.505 -6.708 1.00 96.06 435 ALA A O 1
ATOM 3154 N N . PRO A 1 436 ? 9.772 -17.716 -5.634 1.00 96.00 436 PRO A N 1
ATOM 3155 C CA . PRO A 1 436 ? 9.795 -18.763 -4.606 1.00 96.00 436 PRO A CA 1
ATOM 3156 C C . PRO A 1 436 ? 8.490 -18.888 -3.802 1.00 96.00 436 PRO A C 1
ATOM 3158 O O . PRO A 1 436 ? 8.214 -19.949 -3.247 1.00 96.00 436 PRO A O 1
ATOM 3161 N N . HIS A 1 437 ? 7.674 -17.827 -3.755 1.00 96.81 437 HIS A N 1
ATOM 3162 C CA . HIS A 1 437 ? 6.3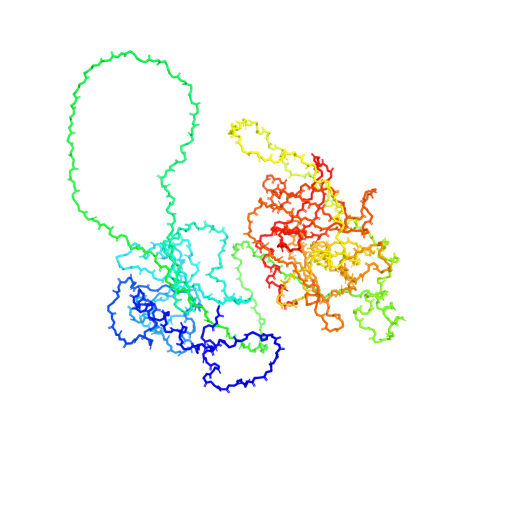55 -17.796 -3.099 1.00 96.81 437 HIS A CA 1
ATOM 3163 C C . HIS A 1 437 ? 5.190 -17.721 -4.091 1.00 96.81 437 HIS A C 1
ATOM 3165 O O . HIS A 1 437 ? 4.074 -17.320 -3.743 1.00 96.81 437 HIS A O 1
ATOM 3171 N N . GLY A 1 438 ? 5.452 -18.090 -5.344 1.00 95.25 438 GLY A N 1
ATOM 3172 C CA . GLY A 1 438 ? 4.503 -17.998 -6.438 1.00 95.25 438 GLY A CA 1
ATOM 3173 C C . GLY A 1 438 ? 4.264 -16.567 -6.921 1.00 95.25 438 GLY A C 1
ATOM 3174 O O . GLY A 1 438 ? 4.905 -15.600 -6.508 1.00 95.25 438 GLY A O 1
ATOM 3175 N N . ARG A 1 439 ? 3.320 -16.449 -7.851 1.00 96.69 439 ARG A N 1
ATOM 3176 C CA . ARG A 1 439 ? 2.915 -15.195 -8.488 1.00 96.69 439 ARG A CA 1
ATOM 3177 C C . ARG A 1 439 ? 1.483 -14.898 -8.080 1.00 96.69 439 ARG A C 1
ATOM 3179 O O . ARG A 1 439 ? 0.627 -15.768 -8.199 1.00 96.69 439 ARG A O 1
ATOM 3186 N N . TRP A 1 440 ? 1.234 -13.684 -7.613 1.00 98.44 440 TRP A N 1
ATOM 3187 C CA . TRP A 1 440 ? -0.062 -13.259 -7.093 1.00 98.44 440 TRP A CA 1
ATOM 3188 C C . TRP A 1 440 ? -0.641 -12.194 -8.017 1.00 98.44 440 TRP A C 1
ATOM 3190 O O . TRP A 1 440 ? -0.026 -11.153 -8.238 1.00 98.44 440 TRP A O 1
ATOM 3200 N N . THR A 1 441 ? -1.795 -12.473 -8.620 1.00 98.44 441 THR A N 1
ATOM 3201 C CA . THR A 1 441 ? -2.404 -11.580 -9.620 1.00 98.44 441 THR A CA 1
ATOM 3202 C C . THR A 1 441 ? -3.434 -10.670 -8.960 1.00 98.44 441 THR A C 1
ATOM 3204 O O . THR A 1 441 ? -4.255 -11.143 -8.177 1.00 98.44 441 THR A O 1
ATOM 3207 N N . ALA A 1 442 ? -3.439 -9.374 -9.277 1.00 98.38 442 ALA A N 1
ATOM 3208 C CA . ALA A 1 442 ? -4.426 -8.448 -8.712 1.00 98.38 442 ALA A CA 1
ATOM 3209 C C . ALA A 1 442 ? -5.783 -8.602 -9.401 1.00 98.38 442 ALA A C 1
ATOM 3211 O O . ALA A 1 442 ? -5.831 -8.667 -10.631 1.00 98.38 442 ALA A O 1
ATOM 3212 N N . TRP A 1 443 ? -6.890 -8.615 -8.655 1.00 96.50 443 TRP A N 1
ATOM 3213 C CA . TRP A 1 443 ? -8.228 -8.483 -9.253 1.00 96.50 443 TRP A CA 1
ATOM 3214 C C . TRP A 1 443 ? -8.749 -7.054 -9.235 1.00 96.50 443 TRP A C 1
ATOM 3216 O O . TRP A 1 443 ? -9.539 -6.707 -10.110 1.00 96.50 443 TRP A O 1
ATOM 3226 N N . ASN A 1 444 ? -8.283 -6.226 -8.301 1.00 98.12 444 ASN A N 1
ATOM 3227 C CA . ASN A 1 444 ? -8.660 -4.823 -8.198 1.00 98.12 444 ASN A CA 1
ATOM 3228 C C . ASN A 1 444 ? -7.428 -3.960 -7.943 1.00 98.12 444 ASN A C 1
ATOM 3230 O O . ASN A 1 444 ? -6.521 -4.360 -7.209 1.00 98.12 444 ASN A O 1
ATOM 3234 N N . LEU A 1 445 ? -7.406 -2.785 -8.556 1.00 98.75 445 LEU A N 1
ATOM 3235 C CA . LEU A 1 445 ? -6.367 -1.786 -8.379 1.00 98.75 445 LEU A CA 1
ATOM 3236 C C . LEU A 1 445 ? -7.008 -0.512 -7.838 1.00 98.75 445 LEU A C 1
ATOM 3238 O O . LEU A 1 445 ? -8.064 -0.096 -8.308 1.00 98.75 445 LEU A O 1
ATOM 3242 N N . HIS A 1 446 ? -6.365 0.087 -6.843 1.00 98.62 446 HIS A N 1
ATOM 3243 C CA . HIS A 1 446 ? -6.860 1.240 -6.106 1.00 98.62 446 HIS A CA 1
ATOM 3244 C C . HIS A 1 446 ? -5.813 2.345 -6.101 1.00 98.62 446 HIS A C 1
ATOM 3246 O O . HIS A 1 446 ? -4.626 2.086 -5.900 1.00 98.62 446 HIS A O 1
ATOM 3252 N N . THR A 1 447 ? -6.256 3.583 -6.261 1.00 98.44 447 THR A N 1
ATOM 3253 C CA . THR A 1 447 ? -5.429 4.775 -6.068 1.00 98.44 447 THR A CA 1
ATOM 3254 C C . THR A 1 447 ? -6.309 5.932 -5.595 1.00 98.44 447 THR A C 1
ATOM 3256 O O . THR A 1 447 ? -7.486 5.741 -5.283 1.00 98.44 447 THR A O 1
ATOM 3259 N N . LEU A 1 448 ? -5.731 7.119 -5.475 1.00 96.00 448 LEU A N 1
ATOM 3260 C CA . LEU A 1 448 ? -6.427 8.329 -5.061 1.00 96.00 448 LEU A CA 1
ATOM 3261 C C . LEU A 1 448 ? -6.910 9.110 -6.285 1.00 96.00 448 LEU A C 1
ATOM 3263 O O . LEU A 1 448 ? -6.230 9.126 -7.308 1.00 96.00 448 LEU A O 1
ATOM 3267 N N . GLU A 1 449 ? -8.055 9.778 -6.169 1.00 94.12 449 GLU A N 1
ATOM 3268 C CA . GLU A 1 449 ? -8.606 10.657 -7.211 1.00 94.12 449 GLU A CA 1
ATOM 3269 C C . GLU A 1 449 ? -7.604 11.758 -7.589 1.00 94.12 449 GLU A C 1
ATOM 3271 O O . GLU A 1 449 ? -7.360 12.009 -8.766 1.00 94.12 449 GLU A O 1
ATOM 3276 N N . SER A 1 450 ? -6.907 12.321 -6.600 1.00 90.44 450 SER A N 1
ATOM 3277 C CA . SER A 1 450 ? -5.811 13.273 -6.822 1.00 90.44 450 SER A CA 1
ATOM 3278 C C . SER A 1 450 ? -4.662 12.711 -7.678 1.00 90.44 450 SER A C 1
ATOM 3280 O O . SER A 1 450 ? -3.991 13.448 -8.401 1.00 90.44 450 SER A O 1
ATOM 3282 N N . TRP A 1 451 ? -4.422 11.398 -7.654 1.00 94.75 451 TRP A N 1
ATOM 3283 C CA . TRP A 1 451 ? -3.490 10.761 -8.582 1.00 94.75 451 TRP A CA 1
ATOM 3284 C C . TRP A 1 451 ? -4.146 10.480 -9.937 1.00 94.75 451 TRP A C 1
ATOM 3286 O O . TRP A 1 451 ? -3.564 10.798 -10.981 1.00 94.75 451 TRP A O 1
ATOM 3296 N N . SER A 1 452 ? -5.334 9.868 -9.941 1.00 94.69 452 SER A N 1
ATOM 3297 C CA . SER A 1 452 ? -5.984 9.418 -11.173 1.00 94.69 452 SER A CA 1
ATOM 3298 C C . SER A 1 452 ? -6.397 10.569 -12.075 1.00 94.69 452 SER A C 1
ATOM 3300 O O . SER A 1 452 ? -6.217 10.438 -13.276 1.00 94.69 452 SER A O 1
ATOM 3302 N N . GLU A 1 453 ? -6.852 11.692 -11.522 1.00 91.62 453 GLU A N 1
ATOM 3303 C CA . GLU A 1 453 ? -7.330 12.846 -12.287 1.00 91.62 453 GLU A CA 1
ATOM 3304 C C . GLU A 1 453 ? -6.275 13.945 -12.422 1.00 91.62 453 GLU A C 1
ATOM 3306 O O . GLU A 1 453 ? -6.083 14.482 -13.515 1.00 91.62 453 GLU A O 1
ATOM 3311 N N . ASP A 1 454 ? -5.519 14.228 -11.357 1.00 87.75 454 ASP A N 1
ATOM 3312 C CA . ASP A 1 454 ? -4.622 15.394 -11.337 1.00 87.75 454 ASP A CA 1
ATOM 3313 C C . ASP A 1 454 ? -3.139 15.041 -11.516 1.00 87.75 454 ASP A C 1
ATOM 3315 O O . ASP A 1 454 ? -2.303 15.933 -11.681 1.00 87.75 454 ASP A O 1
ATOM 3319 N N . LYS A 1 455 ? -2.783 13.745 -11.493 1.00 90.31 455 LYS A N 1
ATOM 3320 C CA . LYS A 1 455 ? -1.382 13.279 -11.454 1.00 90.31 455 LYS A CA 1
ATOM 3321 C C . LYS A 1 455 ? -0.605 13.94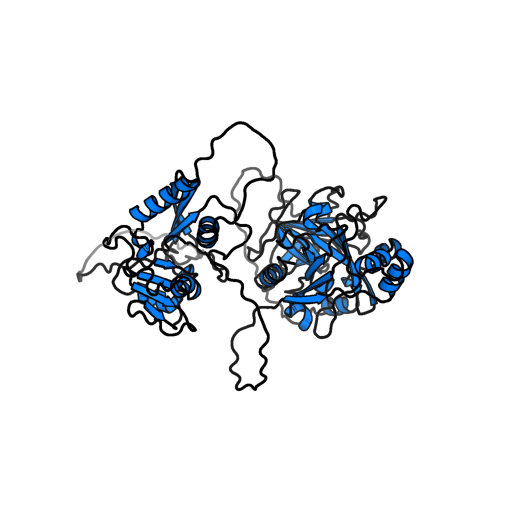8 -10.309 1.00 90.31 455 LYS A C 1
ATOM 3323 O O . LYS A 1 455 ? 0.558 14.337 -10.456 1.00 90.31 455 LYS A O 1
ATOM 3328 N N . ASP A 1 456 ? -1.247 14.113 -9.155 1.00 87.06 456 ASP A N 1
ATOM 3329 C CA . ASP A 1 456 ? -0.613 14.739 -8.005 1.00 87.06 456 ASP A CA 1
ATOM 3330 C C . ASP A 1 456 ? 0.439 13.809 -7.395 1.00 87.06 456 ASP A C 1
ATOM 3332 O O . ASP A 1 456 ? 0.147 12.869 -6.656 1.00 87.06 456 ASP A O 1
ATOM 3336 N N . TRP A 1 457 ? 1.706 14.111 -7.656 1.00 87.56 457 TRP A N 1
ATOM 3337 C CA . TRP A 1 457 ? 2.832 13.353 -7.123 1.00 87.56 457 TRP A CA 1
ATOM 3338 C C . TRP A 1 457 ? 2.940 13.350 -5.594 1.00 87.56 457 TRP A C 1
ATOM 3340 O O . TRP A 1 457 ? 3.603 12.482 -5.024 1.00 87.56 457 TRP A O 1
ATOM 3350 N N . ARG A 1 458 ? 2.280 14.290 -4.906 1.00 86.75 458 ARG A N 1
ATOM 3351 C CA . ARG A 1 458 ? 2.172 14.278 -3.438 1.00 86.75 458 ARG A CA 1
ATOM 3352 C C . ARG A 1 458 ? 1.287 13.132 -2.945 1.00 86.75 458 ARG A C 1
ATOM 3354 O O . ARG A 1 458 ? 1.273 12.862 -1.745 1.00 86.75 458 ARG A O 1
ATOM 3361 N N . LYS A 1 459 ? 0.532 12.510 -3.854 1.00 90.38 459 LYS A N 1
ATOM 3362 C CA . LYS A 1 459 ? -0.509 11.501 -3.635 1.00 90.38 459 LYS A CA 1
ATOM 3363 C C . LYS A 1 459 ? -0.301 10.261 -4.510 1.00 90.38 459 LYS A C 1
ATOM 3365 O O . LYS A 1 459 ? -1.233 9.497 -4.729 1.00 90.38 459 LYS A O 1
ATOM 3370 N N . ASP A 1 460 ? 0.933 10.038 -4.964 1.00 96.38 460 ASP A N 1
ATOM 3371 C CA . ASP A 1 460 ? 1.354 8.878 -5.757 1.00 96.38 460 ASP A CA 1
ATOM 3372 C C . ASP A 1 460 ? 1.366 7.583 -4.915 1.00 96.38 460 ASP A C 1
ATOM 3374 O O . ASP A 1 460 ? 2.411 7.018 -4.595 1.00 96.38 460 ASP A O 1
ATOM 3378 N N . LEU A 1 461 ? 0.177 7.129 -4.517 1.00 98.06 461 LEU A N 1
ATOM 3379 C CA . LEU A 1 461 ? -0.068 5.953 -3.684 1.00 98.06 461 LEU A CA 1
ATOM 3380 C C . LEU A 1 461 ? -1.033 4.997 -4.383 1.00 98.06 461 LEU A C 1
ATOM 3382 O O . LEU A 1 461 ? -2.019 5.417 -4.994 1.00 98.06 461 LEU A O 1
ATOM 3386 N N . GLY A 1 462 ? -0.756 3.702 -4.269 1.00 98.50 462 GLY A N 1
ATOM 3387 C CA . GLY A 1 462 ? -1.572 2.655 -4.860 1.00 98.50 462 GLY A CA 1
ATOM 3388 C C . GLY A 1 462 ? -1.670 1.429 -3.964 1.00 98.50 462 GLY A C 1
ATOM 3389 O O . GLY A 1 462 ? -0.744 1.101 -3.222 1.00 98.50 462 GLY A O 1
ATOM 3390 N N . VAL A 1 463 ? -2.797 0.732 -4.059 1.00 98.88 463 VAL A N 1
ATOM 3391 C CA . VAL A 1 463 ? -2.994 -0.589 -3.456 1.00 98.88 463 VAL A CA 1
ATOM 3392 C C . VAL A 1 463 ? -3.510 -1.526 -4.533 1.00 98.88 463 VAL A C 1
ATOM 3394 O O . VAL A 1 463 ? -4.429 -1.191 -5.278 1.00 98.88 463 VAL A O 1
ATOM 3397 N N . ALA A 1 464 ? -2.922 -2.709 -4.618 1.00 98.88 464 ALA A N 1
ATOM 3398 C CA . ALA A 1 464 ? -3.434 -3.796 -5.426 1.00 98.88 464 ALA A CA 1
ATOM 3399 C C . ALA A 1 464 ? -4.031 -4.855 -4.495 1.00 98.88 464 ALA A C 1
ATOM 3401 O O . ALA A 1 464 ? -3.362 -5.311 -3.566 1.00 98.88 464 ALA A O 1
ATOM 3402 N N . THR A 1 465 ? -5.277 -5.247 -4.754 1.00 98.62 465 THR A N 1
ATOM 3403 C CA . THR A 1 4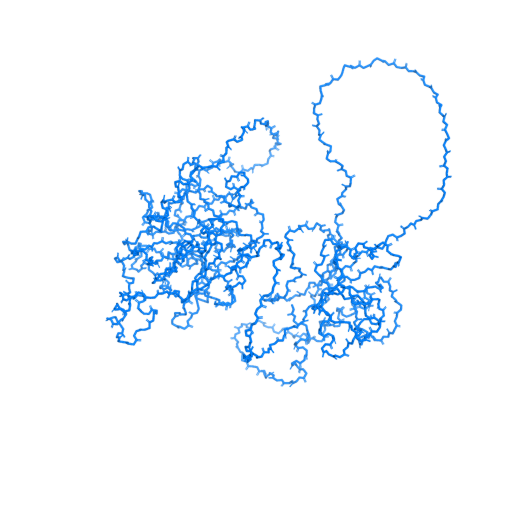65 ? -5.951 -6.322 -4.018 1.00 98.62 465 THR A CA 1
ATOM 3404 C C . THR A 1 465 ? -5.762 -7.628 -4.779 1.00 98.62 465 THR A C 1
ATOM 3406 O O . THR A 1 465 ? -6.154 -7.752 -5.949 1.00 98.62 465 THR A O 1
ATOM 3409 N N . MET A 1 466 ? -5.091 -8.585 -4.144 1.00 98.56 466 MET A N 1
ATOM 3410 C CA . MET A 1 466 ? -4.693 -9.852 -4.752 1.00 98.56 466 MET A CA 1
ATOM 3411 C C . MET A 1 466 ? -5.877 -10.801 -4.889 1.00 98.56 466 MET A C 1
ATOM 3413 O O . MET A 1 466 ? -6.802 -10.800 -4.086 1.00 98.56 466 MET A O 1
ATOM 3417 N N . ARG A 1 467 ? -5.867 -11.627 -5.937 1.00 97.81 467 ARG A N 1
ATOM 3418 C CA . ARG A 1 467 ? -6.698 -12.832 -5.977 1.00 97.81 467 ARG A CA 1
ATOM 3419 C C . ARG A 1 467 ? -6.151 -13.832 -4.968 1.00 97.81 467 ARG A C 1
ATOM 3421 O O . ARG A 1 467 ? -4.933 -13.938 -4.813 1.00 97.81 467 ARG A O 1
ATOM 3428 N N . THR A 1 468 ? -7.041 -14.631 -4.388 1.00 96.31 468 THR A N 1
ATOM 3429 C CA . THR A 1 468 ? -6.615 -15.827 -3.667 1.00 96.31 468 THR A CA 1
ATOM 3430 C C . THR A 1 468 ? -5.909 -16.784 -4.622 1.00 96.31 468 THR A C 1
ATOM 3432 O O . THR A 1 468 ? -6.277 -16.919 -5.796 1.00 96.31 468 THR A O 1
ATOM 3435 N N . ARG A 1 469 ? -4.876 -17.456 -4.120 1.00 93.69 469 ARG A N 1
ATOM 3436 C CA . ARG A 1 469 ? -4.102 -18.450 -4.865 1.00 93.69 469 ARG A CA 1
ATOM 3437 C C . ARG A 1 469 ? -4.249 -19.783 -4.158 1.00 93.69 469 ARG A C 1
ATOM 3439 O O . ARG A 1 469 ? -4.000 -19.866 -2.963 1.00 93.69 469 ARG A O 1
ATOM 3446 N N . ASP A 1 470 ? -4.702 -20.804 -4.879 1.00 91.31 470 ASP A N 1
ATOM 3447 C CA . ASP A 1 470 ? -5.014 -22.122 -4.307 1.00 91.31 470 ASP A CA 1
ATOM 3448 C C . ASP A 1 470 ? -6.021 -22.058 -3.132 1.00 91.31 470 ASP A C 1
ATOM 3450 O O . ASP A 1 470 ? -6.030 -22.905 -2.245 1.00 91.31 470 ASP A O 1
ATOM 3454 N N . GLY A 1 471 ? -6.902 -21.047 -3.148 1.00 92.75 471 GLY A N 1
ATOM 3455 C CA . GLY A 1 471 ? -7.891 -20.781 -2.096 1.00 92.75 471 GLY A CA 1
ATOM 3456 C C . GLY A 1 471 ? -7.367 -19.955 -0.919 1.00 92.75 471 GLY A C 1
ATOM 3457 O O . GLY A 1 471 ? -8.145 -19.617 -0.032 1.00 92.75 471 GLY A O 1
ATOM 3458 N N . ASP A 1 472 ? -6.086 -19.593 -0.924 1.00 96.00 472 ASP A N 1
ATOM 3459 C CA . ASP A 1 472 ? -5.438 -18.897 0.177 1.00 96.00 472 ASP A CA 1
ATOM 3460 C C . ASP A 1 472 ? -5.277 -17.396 -0.087 1.00 96.00 472 ASP A C 1
ATOM 3462 O O . ASP A 1 472 ? -4.935 -16.983 -1.199 1.00 96.00 472 ASP A O 1
ATOM 3466 N N . HIS A 1 473 ? -5.481 -16.587 0.955 1.00 97.25 473 HIS A N 1
ATOM 3467 C CA . HIS A 1 473 ? -5.154 -15.161 0.955 1.00 97.25 473 HIS A CA 1
ATOM 3468 C C . HIS A 1 473 ? -3.640 -14.952 1.082 1.00 97.25 473 HIS A C 1
ATOM 3470 O O . HIS A 1 473 ? -2.947 -15.714 1.771 1.00 97.25 473 HIS A O 1
ATOM 3476 N N . ILE A 1 474 ? -3.110 -13.896 0.462 1.00 97.94 474 ILE A N 1
ATOM 3477 C CA . ILE A 1 474 ? -1.654 -13.682 0.419 1.00 97.94 474 ILE A CA 1
ATOM 3478 C C . ILE A 1 474 ? -1.060 -13.454 1.816 1.00 97.94 474 ILE A C 1
ATOM 3480 O O . ILE A 1 474 ? -0.018 -14.031 2.147 1.00 97.94 474 ILE A O 1
ATOM 3484 N N . ALA A 1 475 ? -1.735 -12.679 2.672 1.00 95.19 475 ALA A N 1
ATOM 3485 C CA . ALA A 1 475 ? -1.247 -12.391 4.017 1.00 95.19 475 ALA A CA 1
ATOM 3486 C C . ALA A 1 475 ? -1.376 -13.594 4.967 1.00 95.19 475 ALA A C 1
ATOM 3488 O O . ALA A 1 475 ? -0.560 -13.718 5.879 1.00 95.19 475 ALA A O 1
ATOM 3489 N N . ASP A 1 476 ? -2.316 -14.518 4.736 1.00 94.00 476 ASP A N 1
ATOM 3490 C CA . ASP A 1 476 ? -2.408 -15.761 5.520 1.00 94.00 476 ASP A CA 1
ATOM 3491 C C . ASP A 1 476 ? -1.208 -16.680 5.257 1.00 94.00 476 ASP A C 1
ATOM 3493 O O . ASP A 1 476 ? -0.722 -17.365 6.161 1.00 94.00 476 ASP A O 1
ATOM 3497 N N . LYS A 1 477 ? -0.682 -16.672 4.025 1.00 95.19 477 LYS A N 1
ATOM 3498 C CA . LYS A 1 477 ? 0.494 -17.473 3.656 1.00 95.19 477 LYS A CA 1
ATOM 3499 C C . LYS A 1 477 ? 1.807 -16.827 4.031 1.00 95.19 477 LYS A C 1
ATOM 3501 O O . LYS A 1 477 ? 2.706 -17.496 4.540 1.00 95.19 477 LYS A O 1
ATOM 3506 N N . LEU A 1 478 ? 1.943 -15.542 3.735 1.00 95.69 478 LEU A N 1
ATOM 3507 C CA . LEU A 1 478 ? 3.239 -14.868 3.751 1.00 95.69 478 LEU A CA 1
ATOM 3508 C C . LEU A 1 478 ? 3.373 -13.905 4.936 1.00 95.69 478 LEU A C 1
ATOM 3510 O O . LEU A 1 478 ? 4.483 -13.501 5.295 1.00 95.69 478 LEU A O 1
ATOM 3514 N N . GLY A 1 479 ? 2.275 -13.610 5.629 1.00 94.44 479 GLY A N 1
ATOM 3515 C CA . GLY A 1 479 ? 2.188 -12.496 6.564 1.00 94.44 479 GLY A CA 1
ATOM 3516 C C . GLY A 1 479 ? 2.122 -11.156 5.834 1.00 94.44 479 GLY A C 1
ATOM 3517 O O . GLY A 1 479 ? 2.107 -11.086 4.608 1.00 94.44 479 GLY A O 1
ATOM 3518 N N . GLY A 1 480 ? 2.124 -10.075 6.605 1.00 93.19 480 GLY A N 1
ATOM 3519 C CA . GLY A 1 480 ? 2.202 -8.714 6.090 1.00 93.19 480 GLY A CA 1
ATOM 3520 C C . GLY A 1 480 ? 2.906 -7.802 7.084 1.00 93.19 480 GLY A C 1
ATOM 3521 O O . GLY A 1 480 ? 2.989 -8.108 8.276 1.00 93.19 480 GLY A O 1
ATOM 3522 N N . GLN A 1 481 ? 3.435 -6.692 6.587 1.00 97.19 481 GLN A N 1
ATOM 3523 C CA . GLN A 1 481 ? 3.963 -5.623 7.426 1.00 97.19 481 GLN A CA 1
ATOM 3524 C C . GLN A 1 481 ? 2.810 -4.857 8.087 1.00 97.19 481 GLN A C 1
ATOM 3526 O O . GLN A 1 481 ? 1.671 -4.890 7.613 1.00 97.19 481 GLN A O 1
ATOM 3531 N N . GLY A 1 482 ? 3.100 -4.162 9.186 1.00 87.94 482 GLY A N 1
ATOM 3532 C CA . GLY A 1 482 ? 2.155 -3.210 9.760 1.00 87.94 482 GLY A CA 1
ATOM 3533 C C . GLY A 1 482 ? 1.996 -1.980 8.865 1.00 87.94 482 GLY A C 1
ATOM 3534 O O . GLY A 1 482 ? 2.751 -1.784 7.913 1.00 87.94 482 GLY A O 1
ATOM 3535 N N . TRP A 1 483 ? 1.056 -1.106 9.207 1.00 96.62 483 TRP A N 1
ATOM 3536 C CA . TRP A 1 483 ? 0.847 0.174 8.529 1.00 96.62 483 TRP A CA 1
ATOM 3537 C C . TRP A 1 483 ? 0.799 1.310 9.548 1.00 96.62 483 TRP A C 1
ATOM 3539 O O . TRP A 1 483 ? 0.270 1.135 10.646 1.00 96.62 483 TRP A O 1
ATOM 3549 N N . ALA A 1 484 ? 1.369 2.463 9.205 1.00 83.81 484 ALA A N 1
ATOM 3550 C CA . ALA A 1 484 ? 1.297 3.664 10.023 1.00 83.81 484 ALA A CA 1
ATOM 3551 C C . ALA A 1 484 ? 1.154 4.906 9.138 1.00 83.81 484 ALA A C 1
ATOM 3553 O O . ALA A 1 484 ? 1.912 5.092 8.189 1.00 83.81 484 ALA A O 1
ATOM 3554 N N . GLY A 1 485 ? 0.232 5.792 9.503 1.00 83.19 485 GLY A N 1
ATOM 3555 C CA . GLY A 1 485 ? 0.039 7.101 8.883 1.00 83.19 485 GLY A CA 1
ATOM 3556 C C . GLY A 1 485 ? -0.230 8.172 9.936 1.00 83.19 485 GLY A C 1
ATOM 3557 O O . GLY A 1 485 ? -0.408 7.857 11.111 1.00 83.19 485 GLY A O 1
ATOM 3558 N N . ASN A 1 486 ? -0.234 9.436 9.516 1.00 79.88 486 ASN A N 1
ATOM 3559 C CA . ASN A 1 486 ? -0.401 10.619 10.366 1.00 79.88 486 ASN A CA 1
ATOM 3560 C C . ASN A 1 486 ? 0.597 10.691 11.532 1.00 79.88 486 ASN A C 1
ATOM 3562 O O . ASN A 1 486 ? 0.258 11.090 12.644 1.00 79.88 486 ASN A O 1
ATOM 3566 N N . ILE A 1 487 ? 1.846 10.308 11.270 1.00 81.25 487 ILE A N 1
ATOM 3567 C CA . ILE A 1 487 ? 2.936 10.391 12.245 1.00 81.25 487 ILE A CA 1
ATOM 3568 C C . ILE A 1 487 ? 3.965 11.449 11.855 1.00 81.25 487 ILE A C 1
ATOM 3570 O O . ILE A 1 487 ? 3.940 11.993 10.750 1.00 81.25 487 ILE A O 1
ATOM 3574 N N . ASP A 1 488 ? 4.880 11.733 12.774 1.00 80.62 488 ASP A N 1
ATOM 3575 C CA . ASP A 1 488 ? 5.994 12.641 12.537 1.00 80.62 488 ASP A CA 1
ATOM 3576 C C . ASP A 1 488 ? 6.808 12.253 11.283 1.00 80.62 488 ASP A C 1
ATOM 3578 O O . ASP A 1 488 ? 6.917 11.085 10.916 1.00 80.62 488 ASP A O 1
ATOM 3582 N N . ARG A 1 489 ? 7.365 13.255 10.597 1.00 84.75 489 ARG A N 1
ATOM 3583 C CA . ARG A 1 489 ? 8.084 13.076 9.324 1.00 84.75 489 ARG A CA 1
ATOM 3584 C C . ARG A 1 489 ? 9.548 12.686 9.509 1.00 84.75 489 ARG A C 1
ATOM 3586 O O . ARG A 1 489 ? 10.173 12.252 8.541 1.00 84.75 489 ARG A O 1
ATOM 3593 N N . HIS A 1 490 ? 10.094 12.847 10.711 1.00 87.19 490 HIS A N 1
ATOM 3594 C CA . HIS A 1 490 ? 11.472 12.546 11.080 1.00 87.19 490 HIS A CA 1
ATOM 3595 C C . HIS A 1 490 ? 11.588 11.149 11.687 1.00 87.19 490 HIS A C 1
ATOM 3597 O O . HIS A 1 490 ? 11.782 10.973 12.887 1.00 87.19 490 HIS A O 1
ATOM 3603 N N . GLN A 1 491 ? 11.480 10.135 10.836 1.00 89.69 491 GLN A N 1
ATOM 3604 C CA . GLN A 1 491 ? 11.500 8.735 11.246 1.00 89.69 491 GLN A CA 1
ATOM 3605 C C . GLN A 1 491 ? 12.753 8.055 10.712 1.00 89.69 491 GLN A C 1
ATOM 3607 O O . GLN A 1 491 ? 13.171 8.311 9.586 1.00 89.69 491 GLN A O 1
ATOM 3612 N N . PHE A 1 492 ? 13.340 7.146 11.485 1.00 92.00 492 PHE A N 1
ATOM 3613 C CA . PHE A 1 492 ? 14.352 6.254 10.931 1.00 92.00 492 PHE A CA 1
ATOM 3614 C C . PHE A 1 492 ? 13.655 5.161 10.112 1.00 92.00 492 PHE A C 1
ATOM 3616 O O . PHE A 1 492 ? 12.884 4.366 10.655 1.00 92.00 492 PHE A O 1
ATOM 3623 N N . MET A 1 493 ? 13.918 5.131 8.807 1.00 95.00 493 MET A N 1
ATOM 3624 C CA . MET A 1 493 ? 13.264 4.243 7.850 1.00 95.00 493 MET A CA 1
ATOM 3625 C C . MET A 1 493 ? 14.222 3.169 7.350 1.00 95.00 493 MET A C 1
ATOM 3627 O O . MET A 1 493 ? 15.393 3.440 7.090 1.00 95.00 493 MET A O 1
ATOM 3631 N N . ASN A 1 494 ? 13.692 1.964 7.148 1.00 97.50 494 ASN A N 1
ATOM 3632 C CA . ASN A 1 494 ? 14.322 0.913 6.355 1.00 97.50 494 ASN A CA 1
ATOM 3633 C C . ASN A 1 494 ? 13.487 0.713 5.094 1.00 97.50 494 ASN A C 1
ATOM 3635 O O . ASN A 1 494 ? 12.334 0.295 5.172 1.00 97.50 494 ASN A O 1
ATOM 3639 N N . ALA A 1 495 ? 14.047 1.071 3.948 1.00 97.88 495 ALA A N 1
ATOM 3640 C CA . ALA A 1 495 ? 13.349 1.124 2.678 1.00 97.88 495 ALA A CA 1
ATOM 3641 C C . ALA A 1 495 ? 13.801 -0.014 1.765 1.00 97.88 495 ALA A C 1
ATOM 3643 O O . ALA A 1 495 ? 15.002 -0.184 1.563 1.00 97.88 495 ALA A O 1
ATOM 3644 N N . PHE A 1 496 ? 12.844 -0.766 1.221 1.00 98.56 496 PHE A N 1
ATOM 3645 C CA . PHE A 1 496 ? 13.097 -1.985 0.452 1.00 98.56 496 PHE A CA 1
ATOM 3646 C C . PHE A 1 496 ? 12.474 -1.917 -0.942 1.00 98.56 496 PHE A C 1
ATOM 3648 O O . PHE A 1 496 ? 11.344 -1.452 -1.087 1.00 98.56 496 PHE A O 1
ATOM 3655 N N . GLY A 1 497 ? 13.172 -2.422 -1.960 1.00 98.06 497 GLY A N 1
ATOM 3656 C CA . GLY A 1 497 ? 12.647 -2.491 -3.326 1.00 98.06 497 GLY A CA 1
ATOM 3657 C C . GLY A 1 497 ? 13.599 -3.163 -4.316 1.00 98.06 497 GLY A C 1
ATOM 3658 O O . GLY A 1 497 ? 14.670 -3.627 -3.937 1.00 98.06 497 GLY A O 1
ATOM 3659 N N . TYR A 1 498 ? 13.187 -3.211 -5.582 1.00 97.88 498 TYR A N 1
ATOM 3660 C CA . TYR A 1 498 ? 13.870 -3.878 -6.696 1.00 97.88 498 TYR A CA 1
ATOM 3661 C C . TYR A 1 498 ? 14.303 -2.863 -7.776 1.00 97.88 498 TYR A C 1
ATOM 3663 O O . TYR A 1 498 ? 13.708 -2.828 -8.863 1.00 97.88 498 TYR A O 1
ATOM 3671 N N . PRO A 1 499 ? 15.312 -2.012 -7.504 1.00 95.88 499 PRO A N 1
ATOM 3672 C CA . PRO A 1 499 ? 15.867 -1.100 -8.508 1.00 95.88 499 PRO A CA 1
ATOM 3673 C C . PRO A 1 499 ? 16.343 -1.885 -9.735 1.00 95.88 499 PRO A C 1
ATOM 3675 O O . PRO A 1 499 ? 16.965 -2.927 -9.593 1.00 95.88 499 PRO A O 1
ATOM 3678 N N . SER A 1 500 ? 15.993 -1.427 -10.935 1.00 94.19 500 SER A N 1
ATOM 3679 C CA . SER A 1 500 ? 16.111 -2.182 -12.196 1.00 94.19 500 SER A CA 1
ATOM 3680 C C . SER A 1 500 ? 16.722 -1.339 -13.324 1.00 94.19 500 SER A C 1
ATOM 3682 O O . SER A 1 500 ? 16.371 -1.496 -14.496 1.00 94.19 500 SER A O 1
ATOM 3684 N N . ALA A 1 501 ? 17.570 -0.374 -12.970 1.00 89.19 501 ALA A N 1
ATOM 3685 C CA . ALA A 1 501 ? 18.208 0.523 -13.921 1.00 89.19 501 ALA A CA 1
ATOM 3686 C C . ALA A 1 501 ? 19.642 0.882 -13.520 1.00 89.19 501 ALA A C 1
ATOM 3688 O O . ALA A 1 501 ? 19.971 1.007 -12.342 1.00 89.19 501 ALA A O 1
ATOM 3689 N N . GLY A 1 502 ? 20.461 1.181 -14.527 1.00 83.38 502 GLY A N 1
ATOM 3690 C CA . GLY A 1 502 ? 21.857 1.564 -14.335 1.00 83.38 502 GLY A CA 1
ATOM 3691 C C . GLY A 1 502 ? 22.796 0.359 -14.210 1.00 83.38 502 GLY A C 1
ATOM 3692 O O . GLY A 1 502 ? 22.356 -0.783 -14.304 1.00 83.38 502 GLY A O 1
ATOM 3693 N N . PRO A 1 503 ? 24.107 0.608 -14.059 1.00 80.19 503 PRO A N 1
ATOM 3694 C CA . PRO A 1 503 ? 25.113 -0.453 -14.023 1.00 80.19 503 PRO A CA 1
ATOM 3695 C C . PRO A 1 503 ? 25.111 -1.248 -12.711 1.00 80.19 503 PRO A C 1
ATOM 3697 O O . PRO A 1 503 ? 25.563 -2.387 -12.703 1.00 80.19 503 PRO A O 1
ATOM 3700 N N . ASP A 1 504 ? 24.614 -0.654 -11.623 1.00 84.25 504 ASP A N 1
ATOM 3701 C CA . ASP A 1 504 ? 24.689 -1.226 -10.274 1.00 84.25 504 ASP A CA 1
ATOM 3702 C C . ASP A 1 504 ? 23.421 -1.996 -9.861 1.00 84.25 504 ASP A C 1
ATOM 3704 O O . ASP A 1 504 ? 23.424 -2.662 -8.827 1.00 84.25 504 ASP A O 1
ATOM 3708 N N . PHE A 1 505 ? 22.338 -1.908 -10.647 1.00 91.62 505 PHE A N 1
ATOM 3709 C CA . PHE A 1 505 ? 21.055 -2.535 -10.328 1.00 91.62 505 PHE A CA 1
ATOM 3710 C C . PHE A 1 505 ? 20.373 -3.110 -11.574 1.00 91.62 505 PHE A C 1
ATOM 3712 O O . PHE A 1 505 ? 19.963 -2.380 -12.478 1.00 91.62 505 PHE A O 1
ATOM 3719 N N . ASP A 1 506 ? 20.195 -4.426 -11.589 1.00 90.50 506 ASP A N 1
ATOM 3720 C CA . ASP A 1 506 ? 19.567 -5.195 -12.670 1.00 90.50 506 ASP A CA 1
ATOM 3721 C C . ASP A 1 506 ? 18.098 -5.558 -12.391 1.00 90.50 506 ASP A C 1
ATOM 3723 O O . ASP A 1 506 ? 17.374 -6.000 -13.283 1.00 90.50 506 ASP A O 1
ATOM 3727 N N . GLY A 1 507 ? 17.623 -5.327 -11.165 1.00 94.12 507 GLY A N 1
ATOM 3728 C CA . GLY A 1 507 ? 16.280 -5.690 -10.731 1.00 94.12 507 GLY A CA 1
ATOM 3729 C C . GLY A 1 507 ? 16.138 -7.128 -10.250 1.00 94.12 507 GLY A C 1
ATOM 3730 O O . GLY A 1 507 ? 15.006 -7.513 -9.938 1.00 94.12 507 GLY A O 1
ATOM 3731 N N . GLY A 1 508 ? 17.231 -7.886 -10.176 1.00 94.19 508 GLY A N 1
ATOM 3732 C CA . GLY A 1 508 ? 17.251 -9.295 -9.800 1.00 94.19 508 GLY A CA 1
ATOM 3733 C C . GLY A 1 508 ? 17.006 -9.537 -8.313 1.00 94.19 508 GLY A C 1
ATOM 3734 O O . GLY A 1 508 ? 16.405 -10.546 -7.953 1.00 94.19 508 GLY A O 1
ATOM 3735 N N . HIS A 1 509 ? 17.392 -8.589 -7.452 1.00 94.94 509 HIS A N 1
ATOM 3736 C CA . HIS A 1 509 ? 17.430 -8.783 -5.998 1.00 94.94 509 HIS A CA 1
ATOM 3737 C C . HIS A 1 509 ? 16.739 -7.670 -5.214 1.00 94.94 509 HIS A C 1
ATOM 3739 O O . HIS A 1 509 ? 16.629 -6.525 -5.662 1.00 94.94 509 HIS A O 1
ATOM 3745 N N . LEU A 1 510 ? 16.305 -8.017 -3.999 1.00 97.50 510 LEU A N 1
ATOM 3746 C CA . LEU A 1 510 ? 15.812 -7.048 -3.031 1.00 97.50 510 LEU A CA 1
ATOM 3747 C C . LEU A 1 510 ? 16.980 -6.206 -2.513 1.00 97.50 510 LEU A C 1
ATOM 3749 O O . LEU A 1 510 ? 17.954 -6.745 -1.995 1.00 97.50 510 LEU A O 1
ATOM 3753 N N . MET A 1 511 ? 16.843 -4.889 -2.581 1.00 97.50 511 MET A N 1
ATOM 3754 C CA . MET A 1 511 ? 17.817 -3.939 -2.055 1.00 97.50 511 MET A CA 1
ATOM 3755 C C . MET A 1 511 ? 17.243 -3.201 -0.847 1.00 97.50 511 MET A C 1
ATOM 3757 O O . MET A 1 511 ? 16.024 -3.086 -0.699 1.00 97.50 511 MET A O 1
ATOM 3761 N N . GLN A 1 512 ? 18.124 -2.681 0.011 1.00 96.94 512 GLN A N 1
ATOM 3762 C CA . GLN A 1 512 ? 17.777 -1.893 1.189 1.00 96.94 512 GLN A CA 1
ATOM 3763 C C . GLN A 1 512 ? 18.544 -0.566 1.246 1.00 96.94 512 GLN A C 1
ATOM 3765 O O . GLN A 1 512 ? 19.757 -0.527 1.074 1.00 96.94 512 GLN A O 1
ATOM 3770 N N . CYS A 1 513 ? 17.833 0.508 1.584 1.00 96.25 513 CYS A N 1
ATOM 3771 C CA . CYS A 1 513 ? 18.399 1.751 2.105 1.00 96.25 513 CYS A CA 1
ATOM 3772 C C . CYS A 1 513 ? 17.926 1.938 3.550 1.00 96.25 513 CYS A C 1
ATOM 3774 O O . CYS A 1 513 ? 16.813 1.542 3.901 1.00 96.25 513 CYS A O 1
ATOM 3776 N N . ALA A 1 514 ? 18.745 2.560 4.396 1.00 94.62 514 ALA A N 1
ATOM 3777 C CA . ALA A 1 514 ? 18.355 2.905 5.758 1.00 94.62 514 ALA A CA 1
ATOM 3778 C C . ALA A 1 514 ? 18.788 4.333 6.089 1.00 94.62 514 ALA A C 1
ATOM 3780 O O . ALA A 1 514 ? 19.930 4.717 5.837 1.00 94.62 514 ALA A O 1
ATOM 3781 N N . GLY A 1 515 ? 17.882 5.127 6.654 1.00 91.50 515 GLY A N 1
ATOM 3782 C CA . GLY A 1 515 ? 18.169 6.522 6.962 1.00 91.50 515 GLY A CA 1
ATOM 3783 C C . GLY A 1 515 ? 16.980 7.273 7.538 1.00 91.50 515 GLY A C 1
ATOM 3784 O O . GLY A 1 515 ? 15.849 6.791 7.532 1.00 91.50 515 GLY A O 1
ATOM 3785 N N . ASN A 1 516 ? 17.247 8.475 8.045 1.00 92.31 516 ASN A N 1
ATOM 3786 C CA . ASN A 1 516 ? 16.198 9.345 8.564 1.00 92.31 516 ASN A CA 1
ATOM 3787 C C . ASN A 1 516 ? 15.405 9.966 7.417 1.00 92.31 516 ASN A C 1
ATOM 3789 O O . ASN A 1 516 ? 15.984 10.596 6.528 1.00 92.31 516 ASN A O 1
ATOM 3793 N N . SER A 1 517 ? 14.084 9.849 7.477 1.00 91.81 517 SER A N 1
ATOM 3794 C CA . SER A 1 517 ? 13.201 10.613 6.620 1.00 91.81 517 SER A CA 1
ATOM 3795 C C . SER A 1 517 ? 13.167 12.077 7.044 1.00 91.81 517 SER A C 1
ATOM 3797 O O . SER A 1 517 ? 13.265 12.425 8.220 1.00 91.81 517 SER A O 1
ATOM 3799 N N . THR A 1 518 ? 13.062 12.959 6.062 1.00 87.50 518 THR A N 1
ATOM 3800 C CA . THR A 1 518 ? 12.885 14.402 6.257 1.00 87.50 518 THR A CA 1
ATOM 3801 C C . THR A 1 518 ? 11.940 14.935 5.190 1.00 87.50 518 THR A C 1
ATOM 3803 O O . THR A 1 518 ? 11.603 14.222 4.248 1.00 87.50 518 THR A O 1
ATOM 3806 N N . LEU A 1 519 ? 11.513 16.191 5.301 1.00 86.19 519 LEU A N 1
ATOM 3807 C CA . LEU A 1 519 ? 10.848 16.869 4.190 1.00 86.19 519 LEU A CA 1
ATOM 3808 C C . LEU A 1 519 ? 11.768 16.895 2.964 1.00 86.19 519 LEU A C 1
ATOM 3810 O O . LEU A 1 519 ? 12.961 17.180 3.089 1.00 86.19 519 LEU A O 1
ATOM 3814 N N . TRP A 1 520 ? 11.217 16.628 1.776 1.00 81.12 520 TRP A N 1
ATOM 3815 C CA . TRP A 1 520 ? 12.008 16.655 0.540 1.00 81.12 520 TRP A CA 1
ATOM 3816 C C . TRP A 1 520 ? 12.714 18.007 0.351 1.00 81.12 520 TRP A C 1
ATOM 3818 O O . TRP A 1 520 ? 13.939 18.066 0.184 1.00 81.12 520 TRP A O 1
ATOM 3828 N N . ARG A 1 521 ? 11.943 19.091 0.479 1.00 79.19 521 ARG A N 1
ATOM 3829 C CA . ARG A 1 521 ? 12.400 20.486 0.518 1.00 79.19 521 ARG A CA 1
ATOM 3830 C C . ARG A 1 521 ? 11.508 21.310 1.448 1.00 79.19 521 ARG A C 1
ATOM 3832 O O . ARG A 1 521 ? 10.436 20.852 1.844 1.00 79.19 521 ARG A O 1
ATOM 3839 N N . SER A 1 522 ? 11.929 22.535 1.761 1.00 71.94 522 SER A N 1
ATOM 3840 C CA . SER A 1 522 ? 11.081 23.486 2.490 1.00 71.94 522 SER A CA 1
ATOM 3841 C C . SER A 1 522 ? 9.737 23.662 1.773 1.00 71.94 522 SER A C 1
ATOM 3843 O O . SER A 1 522 ? 9.700 23.820 0.551 1.00 71.94 522 SER A O 1
ATOM 3845 N N . GLY A 1 523 ? 8.637 23.553 2.520 1.00 67.00 523 GLY A N 1
ATOM 3846 C CA . GLY A 1 523 ? 7.273 23.617 1.987 1.00 67.00 523 GLY A CA 1
ATOM 3847 C C . GLY A 1 523 ? 6.819 22.406 1.157 1.00 67.00 523 GLY A C 1
ATOM 3848 O O . GLY A 1 523 ? 5.703 22.424 0.647 1.00 67.00 523 GLY A O 1
ATOM 3849 N N . ALA A 1 524 ? 7.637 21.355 1.000 1.00 72.38 524 ALA A N 1
ATOM 3850 C CA . ALA A 1 524 ? 7.185 20.122 0.356 1.00 72.38 524 ALA A CA 1
ATOM 3851 C C . ALA A 1 524 ? 6.139 19.399 1.209 1.00 72.38 524 ALA A C 1
ATOM 3853 O O . ALA A 1 524 ? 6.150 19.474 2.437 1.00 72.38 524 ALA A O 1
ATOM 3854 N N . HIS A 1 525 ? 5.274 18.633 0.549 1.00 79.62 525 HIS A N 1
ATOM 3855 C CA . HIS A 1 525 ? 4.356 17.725 1.235 1.00 79.62 525 HIS A CA 1
ATOM 3856 C C . HIS A 1 525 ? 4.878 16.283 1.243 1.00 79.62 525 HIS A C 1
ATOM 3858 O O . HIS A 1 525 ? 4.411 15.483 2.055 1.00 79.62 525 HIS A O 1
ATOM 3864 N N . GLU A 1 526 ? 5.859 15.966 0.395 1.00 89.00 526 GLU A N 1
ATOM 3865 C CA . GLU A 1 526 ? 6.560 14.684 0.342 1.00 89.00 526 GLU A CA 1
ATOM 3866 C C . GLU A 1 526 ? 7.725 14.586 1.336 1.00 89.00 526 GLU A C 1
ATOM 3868 O O . GLU A 1 526 ? 8.320 15.583 1.763 1.00 89.00 526 GLU A O 1
ATOM 3873 N N . ASN A 1 527 ? 8.082 13.345 1.647 1.00 91.00 527 ASN A N 1
ATOM 3874 C CA . ASN A 1 527 ? 9.262 13.002 2.421 1.00 91.00 527 ASN A CA 1
ATOM 3875 C C . ASN A 1 527 ? 10.401 12.553 1.494 1.00 91.00 527 ASN A C 1
ATOM 3877 O O . ASN A 1 527 ? 10.167 12.090 0.377 1.00 91.00 527 ASN A O 1
ATOM 3881 N N . LYS A 1 528 ? 11.634 12.635 1.989 1.00 91.75 528 LYS A N 1
ATOM 3882 C CA . LYS A 1 528 ? 12.820 12.044 1.371 1.00 91.75 528 LYS A CA 1
ATOM 3883 C C . LYS A 1 528 ? 13.613 11.193 2.349 1.00 91.75 528 LYS A C 1
ATOM 3885 O O . LYS A 1 528 ? 13.598 11.475 3.547 1.00 91.75 528 LYS A O 1
ATOM 3890 N N . ILE A 1 529 ? 14.375 10.252 1.809 1.00 92.44 529 ILE A N 1
ATOM 3891 C CA . ILE A 1 529 ? 15.504 9.582 2.465 1.00 92.44 529 ILE A CA 1
ATOM 3892 C C . ILE A 1 529 ? 16.709 9.612 1.520 1.00 92.44 529 ILE A C 1
ATOM 3894 O O . ILE A 1 529 ? 16.540 9.608 0.301 1.00 92.44 529 ILE A O 1
ATOM 3898 N N . THR A 1 530 ? 17.924 9.619 2.063 1.00 90.94 530 THR A N 1
ATOM 3899 C CA . THR A 1 530 ? 19.124 9.357 1.255 1.00 90.94 530 THR A CA 1
ATOM 3900 C C . THR A 1 530 ? 19.091 7.906 0.792 1.00 90.94 530 THR A C 1
ATOM 3902 O O . THR A 1 530 ? 18.993 7.007 1.627 1.00 90.94 530 THR A O 1
ATOM 3905 N N . CYS A 1 531 ? 19.125 7.684 -0.518 1.00 91.25 531 CYS A N 1
ATOM 3906 C CA . CYS A 1 531 ? 19.083 6.357 -1.119 1.00 91.25 531 CYS A CA 1
ATOM 3907 C C . CYS A 1 531 ? 19.428 6.464 -2.605 1.00 91.25 531 CYS A C 1
ATOM 3909 O O . CYS A 1 531 ? 18.818 7.264 -3.312 1.00 91.25 531 CYS A O 1
ATOM 3911 N N . ASP A 1 532 ? 20.368 5.651 -3.076 1.00 89.50 532 ASP A N 1
ATOM 3912 C CA . ASP A 1 532 ? 20.842 5.632 -4.467 1.00 89.50 532 ASP A CA 1
ATOM 3913 C C . ASP A 1 532 ? 20.200 4.533 -5.331 1.00 89.50 532 ASP A C 1
ATOM 3915 O O . ASP A 1 532 ? 20.619 4.323 -6.468 1.00 89.50 532 ASP A O 1
ATOM 3919 N N . MET A 1 533 ? 19.161 3.856 -4.827 1.00 91.50 533 MET A N 1
ATOM 3920 C CA . MET A 1 533 ? 18.365 2.934 -5.640 1.00 91.50 533 MET A CA 1
ATOM 3921 C C . MET A 1 533 ? 17.769 3.647 -6.857 1.00 91.50 533 MET A C 1
ATOM 3923 O O . MET A 1 533 ? 17.285 4.773 -6.769 1.00 91.50 533 MET A O 1
ATOM 3927 N N . THR A 1 534 ? 17.765 2.953 -7.988 1.00 91.06 534 THR A N 1
ATOM 3928 C CA . THR A 1 534 ? 17.381 3.475 -9.303 1.00 91.06 534 THR A CA 1
ATOM 3929 C C . THR A 1 534 ? 15.937 3.101 -9.686 1.00 91.06 534 THR A C 1
ATOM 3931 O O . THR A 1 534 ? 15.279 2.342 -8.963 1.00 91.06 534 THR A O 1
ATOM 3934 N N . PRO A 1 535 ? 15.404 3.624 -10.814 1.00 92.19 535 PRO A N 1
ATOM 3935 C CA . PRO A 1 535 ? 14.090 3.251 -11.339 1.00 92.19 535 PRO A CA 1
ATOM 3936 C C . PRO A 1 535 ? 13.743 1.758 -11.272 1.00 92.19 535 PRO A C 1
ATOM 3938 O O . PRO A 1 535 ? 14.592 0.902 -11.506 1.00 92.19 535 PRO A O 1
ATOM 3941 N N . GLY A 1 536 ? 12.476 1.444 -10.993 1.00 93.19 536 GLY A N 1
ATOM 3942 C CA . GLY A 1 536 ? 11.975 0.090 -10.703 1.00 93.19 536 GLY A CA 1
ATOM 3943 C C . GLY A 1 536 ? 11.825 -0.185 -9.202 1.00 93.19 536 GLY A C 1
ATOM 3944 O O . GLY A 1 536 ? 11.020 -1.027 -8.794 1.00 93.19 536 GLY A O 1
ATOM 3945 N N . VAL A 1 537 ? 12.513 0.602 -8.367 1.00 96.50 537 VAL A N 1
ATOM 3946 C CA . VAL A 1 537 ? 12.310 0.625 -6.912 1.00 96.50 537 VAL A CA 1
ATOM 3947 C C . VAL A 1 537 ? 10.935 1.185 -6.519 1.00 96.50 537 VAL A C 1
ATOM 3949 O O . VAL A 1 537 ? 10.445 0.906 -5.424 1.00 96.50 537 VAL A O 1
ATOM 3952 N N . SER A 1 538 ? 10.294 1.952 -7.409 1.00 97.81 538 SER A N 1
ATOM 3953 C CA . SER A 1 538 ? 8.996 2.584 -7.171 1.00 97.81 538 SER A CA 1
ATOM 3954 C C . SER A 1 538 ? 7.953 1.630 -6.600 1.00 97.81 538 SER A C 1
ATOM 3956 O O . SER A 1 538 ? 7.812 0.494 -7.039 1.00 97.81 538 SER A O 1
ATOM 3958 N N . GLY A 1 539 ? 7.234 2.093 -5.584 1.00 98.44 539 GLY A N 1
ATOM 3959 C CA . GLY A 1 539 ? 6.276 1.328 -4.799 1.00 98.44 539 GLY A CA 1
ATOM 3960 C C . GLY A 1 539 ? 6.874 0.483 -3.676 1.00 98.44 539 GLY A C 1
ATOM 3961 O O . GLY A 1 539 ? 6.129 -0.002 -2.829 1.00 98.44 539 GLY A O 1
ATOM 3962 N N . GLY A 1 540 ? 8.198 0.332 -3.618 1.00 98.56 540 GLY A N 1
ATOM 3963 C CA . GLY A 1 540 ? 8.871 -0.352 -2.517 1.00 98.56 540 GLY A CA 1
ATOM 3964 C C . GLY A 1 540 ? 8.624 0.348 -1.177 1.00 98.56 540 GLY A C 1
ATOM 3965 O O . GLY A 1 540 ? 8.559 1.577 -1.116 1.00 98.56 540 GLY A O 1
ATOM 3966 N N . GLY A 1 541 ? 8.447 -0.422 -0.104 1.00 98.25 541 GLY A N 1
ATOM 3967 C CA . GLY A 1 541 ? 7.988 0.097 1.181 1.00 98.25 541 GLY A CA 1
ATOM 3968 C C . GLY A 1 541 ? 9.089 0.688 2.060 1.00 98.25 541 GLY A C 1
ATOM 3969 O O . GLY A 1 541 ? 10.186 0.137 2.158 1.00 98.25 541 GLY A O 1
ATOM 3970 N N . TRP A 1 542 ? 8.779 1.793 2.743 1.00 98.19 542 TRP A N 1
ATOM 3971 C CA . TRP A 1 542 ? 9.601 2.392 3.799 1.00 98.19 542 TRP A CA 1
ATOM 3972 C C . TRP A 1 542 ? 9.038 1.982 5.159 1.00 98.19 542 TRP A C 1
ATOM 3974 O O . TRP A 1 542 ? 7.937 2.387 5.537 1.00 98.19 542 TRP A O 1
ATOM 3984 N N . LEU A 1 543 ? 9.784 1.150 5.882 1.00 97.81 543 LEU A N 1
ATOM 3985 C CA . LEU A 1 543 ? 9.373 0.574 7.156 1.00 97.81 543 LEU A CA 1
ATOM 3986 C C . LEU A 1 543 ? 9.980 1.350 8.330 1.00 97.81 543 LEU A C 1
ATOM 3988 O O . LEU A 1 543 ? 11.202 1.352 8.515 1.00 97.81 543 LEU A O 1
ATOM 3992 N N . LYS A 1 544 ? 9.121 1.947 9.162 1.00 93.75 544 LYS A N 1
ATOM 3993 C CA . LYS A 1 544 ? 9.501 2.472 10.484 1.00 93.75 544 LYS A CA 1
ATOM 3994 C C . LYS A 1 544 ? 9.477 1.374 11.543 1.00 93.75 544 LYS A C 1
ATOM 3996 O O . LYS A 1 544 ? 8.775 0.370 11.391 1.00 93.75 544 LYS A O 1
ATOM 4001 N N . ASP A 1 545 ? 10.200 1.601 12.638 1.00 89.69 545 ASP A N 1
ATOM 4002 C CA . ASP A 1 545 ? 10.358 0.659 13.759 1.00 89.69 545 ASP A CA 1
ATOM 4003 C C . ASP A 1 545 ? 10.722 -0.759 13.296 1.00 89.69 545 ASP A C 1
ATOM 4005 O O . ASP A 1 545 ? 10.293 -1.762 13.869 1.00 89.69 545 ASP A O 1
ATOM 4009 N N . TYR A 1 546 ? 11.492 -0.841 12.211 1.00 91.75 546 TYR A N 1
ATOM 4010 C CA . TYR A 1 546 ? 11.893 -2.109 11.634 1.00 91.75 546 TYR A CA 1
ATOM 4011 C C . TYR A 1 546 ? 12.895 -2.807 12.554 1.00 91.75 546 TYR A C 1
ATOM 4013 O O . TYR A 1 546 ? 13.989 -2.304 12.805 1.00 91.75 546 TYR A O 1
ATOM 4021 N N . ASN A 1 547 ? 12.528 -3.990 13.038 1.00 86.94 547 ASN A N 1
ATOM 4022 C CA . ASN A 1 547 ? 13.322 -4.760 14.000 1.00 86.94 547 ASN A CA 1
ATOM 4023 C C . ASN A 1 547 ? 14.216 -5.829 13.345 1.00 86.94 547 ASN A C 1
ATOM 4025 O O . ASN A 1 547 ? 14.649 -6.768 14.010 1.00 86.94 547 ASN A O 1
ATOM 4029 N N . GLY A 1 548 ? 14.437 -5.734 12.031 1.00 89.44 548 GLY A N 1
ATOM 4030 C CA . GLY A 1 548 ? 15.114 -6.771 11.255 1.00 89.44 548 GLY A CA 1
ATOM 4031 C C . GLY A 1 548 ? 14.179 -7.835 10.680 1.00 89.44 548 GLY A C 1
ATOM 4032 O O . GLY A 1 548 ? 14.654 -8.681 9.938 1.00 89.44 548 GLY A O 1
ATOM 4033 N N . ARG A 1 549 ? 12.873 -7.813 10.983 1.00 89.69 549 ARG A N 1
ATOM 4034 C CA . ARG A 1 549 ? 11.867 -8.731 10.407 1.00 89.69 549 ARG A CA 1
ATOM 4035 C C . ARG A 1 549 ? 10.571 -8.013 10.051 1.00 89.69 549 ARG A C 1
ATOM 4037 O O . ARG A 1 549 ? 10.077 -8.136 8.938 1.00 89.69 549 ARG A O 1
ATOM 4044 N N . THR A 1 550 ? 10.019 -7.281 11.007 1.00 89.81 550 THR A N 1
ATOM 4045 C CA . THR A 1 550 ? 8.735 -6.584 10.898 1.00 89.81 550 THR A CA 1
ATOM 4046 C C . THR A 1 550 ? 8.938 -5.095 11.117 1.00 89.81 550 THR A C 1
ATOM 4048 O O . THR A 1 550 ? 9.793 -4.706 11.912 1.00 89.81 550 THR A O 1
ATOM 4051 N N . GLY A 1 551 ? 8.115 -4.279 10.475 1.00 91.31 551 GLY A N 1
ATOM 4052 C CA . GLY A 1 551 ? 7.986 -2.851 10.732 1.00 91.31 551 GLY A CA 1
ATOM 4053 C C . GLY A 1 551 ? 6.602 -2.357 10.324 1.00 91.31 551 GLY A C 1
ATOM 4054 O O . GLY A 1 551 ? 5.708 -3.154 10.029 1.00 91.31 551 GLY A O 1
ATOM 4055 N N . TYR A 1 552 ? 6.434 -1.039 10.296 1.00 96.50 552 TYR A N 1
ATOM 4056 C CA . TYR A 1 552 ? 5.209 -0.408 9.813 1.00 96.50 552 TYR A CA 1
ATOM 4057 C C . TYR A 1 552 ? 5.505 0.374 8.543 1.00 96.50 552 TYR A C 1
ATOM 4059 O O . TYR A 1 552 ? 6.376 1.243 8.548 1.00 96.50 552 TYR A O 1
ATOM 4067 N N . LEU A 1 553 ? 4.776 0.078 7.472 1.00 98.25 553 LEU A N 1
ATOM 4068 C CA . LEU A 1 553 ? 4.819 0.844 6.239 1.00 98.25 553 LEU A CA 1
ATOM 4069 C C . LEU A 1 553 ? 4.376 2.284 6.522 1.00 98.25 553 LEU A C 1
ATOM 4071 O O . LEU A 1 553 ? 3.258 2.505 6.984 1.00 98.25 553 LEU A O 1
ATOM 4075 N N . ASN A 1 554 ? 5.261 3.245 6.259 1.00 96.38 554 ASN A N 1
ATOM 4076 C CA . ASN A 1 554 ? 5.011 4.681 6.427 1.00 96.38 554 ASN A CA 1
ATOM 4077 C C . ASN A 1 554 ? 5.534 5.515 5.237 1.00 96.38 554 ASN A C 1
ATOM 4079 O O . ASN A 1 554 ? 5.768 6.719 5.328 1.00 96.38 554 ASN A O 1
ATOM 4083 N N . GLY A 1 555 ? 5.739 4.866 4.099 1.00 96.12 555 GLY A N 1
ATOM 4084 C CA . GLY A 1 555 ? 6.181 5.500 2.869 1.00 96.12 555 GLY A CA 1
ATOM 4085 C C . GLY A 1 555 ? 6.320 4.468 1.763 1.00 96.12 555 GLY A C 1
ATOM 4086 O O . GLY A 1 555 ? 6.459 3.275 2.034 1.00 96.12 555 GLY A O 1
ATOM 4087 N N . VAL A 1 556 ? 6.300 4.940 0.523 1.00 98.19 556 VAL A N 1
ATOM 4088 C CA . VAL A 1 556 ? 6.677 4.153 -0.653 1.00 98.19 556 VAL A CA 1
ATOM 4089 C C . VAL A 1 556 ? 7.628 4.970 -1.517 1.00 98.19 556 VAL A C 1
ATOM 4091 O O . VAL A 1 556 ? 7.537 6.201 -1.542 1.00 98.19 556 VAL A O 1
ATOM 4094 N N . PHE A 1 557 ? 8.522 4.306 -2.245 1.00 97.19 557 PHE A N 1
ATOM 4095 C CA . PHE A 1 557 ? 9.294 4.968 -3.296 1.00 97.19 557 PHE A CA 1
ATOM 4096 C C . PHE A 1 557 ? 8.341 5.503 -4.375 1.00 97.19 557 PHE A C 1
ATOM 4098 O O . PHE A 1 557 ? 7.567 4.739 -4.937 1.00 97.19 557 PHE A O 1
ATOM 4105 N N . SER A 1 558 ? 8.390 6.798 -4.676 1.00 93.50 558 SER A N 1
ATOM 4106 C CA . SER A 1 558 ? 7.627 7.400 -5.783 1.00 93.50 558 SER A CA 1
ATOM 4107 C C . SER A 1 558 ? 8.558 7.912 -6.875 1.00 93.50 558 SER A C 1
ATOM 4109 O O . SER A 1 558 ? 8.320 7.684 -8.057 1.00 93.50 558 SER A O 1
ATOM 4111 N N . ARG A 1 559 ? 9.635 8.602 -6.484 1.00 88.81 559 ARG A N 1
ATOM 4112 C CA . ARG A 1 559 ? 10.631 9.170 -7.399 1.00 88.81 559 ARG A CA 1
ATOM 4113 C C . ARG A 1 559 ? 12.031 9.048 -6.812 1.00 88.81 559 ARG A C 1
ATOM 4115 O O . ARG A 1 559 ? 12.200 8.971 -5.597 1.00 88.81 559 ARG A O 1
ATOM 4122 N N . VAL A 1 560 ? 13.020 9.102 -7.692 1.00 81.19 560 VAL A N 1
ATOM 4123 C CA . VAL A 1 560 ? 14.443 9.209 -7.357 1.00 81.19 560 VAL A CA 1
ATOM 4124 C C . VAL A 1 560 ? 14.949 10.527 -7.938 1.00 81.19 560 VAL A C 1
ATOM 4126 O O . VAL A 1 560 ? 14.631 10.844 -9.086 1.00 81.19 560 VAL A O 1
ATOM 4129 N N . ASP A 1 561 ? 15.685 11.306 -7.147 1.00 76.44 561 ASP A N 1
ATOM 4130 C CA . ASP A 1 561 ? 16.381 12.515 -7.603 1.00 76.44 561 ASP A CA 1
ATOM 4131 C C . ASP A 1 561 ? 17.894 12.289 -7.494 1.00 76.44 561 ASP A C 1
ATOM 4133 O O . ASP A 1 561 ? 18.460 12.243 -6.400 1.00 76.44 561 ASP A O 1
ATOM 4137 N N . ASP A 1 562 ? 18.523 12.100 -8.654 1.00 66.50 562 ASP A N 1
ATOM 4138 C CA . ASP A 1 562 ? 19.956 11.858 -8.851 1.00 66.50 562 ASP A CA 1
ATOM 4139 C C . ASP A 1 562 ? 20.758 13.147 -9.084 1.00 66.50 562 ASP A C 1
ATOM 4141 O O . ASP A 1 562 ? 21.978 13.111 -9.250 1.00 66.50 562 ASP A O 1
ATOM 4145 N N . ARG A 1 563 ? 20.082 14.305 -9.094 1.00 64.81 563 ARG A N 1
ATOM 4146 C CA . ARG A 1 563 ? 20.729 15.620 -9.194 1.00 64.81 563 ARG A CA 1
ATOM 4147 C C . ARG A 1 563 ? 21.237 16.103 -7.842 1.00 64.81 563 ARG A C 1
ATOM 4149 O O . ARG A 1 563 ? 22.107 16.974 -7.800 1.00 64.81 563 ARG A O 1
ATOM 4156 N N . ASP A 1 564 ? 20.673 15.571 -6.764 1.00 60.84 564 ASP A N 1
ATOM 4157 C CA . ASP A 1 564 ? 21.145 15.786 -5.406 1.00 60.84 564 ASP A CA 1
ATOM 4158 C C . ASP A 1 564 ? 22.294 14.811 -5.107 1.00 60.84 564 ASP A C 1
ATOM 4160 O O . ASP A 1 564 ? 22.249 13.641 -5.480 1.00 60.84 564 ASP A O 1
ATOM 4164 N N . ASN A 1 565 ? 23.343 15.293 -4.434 1.00 62.66 565 ASN A N 1
ATOM 4165 C CA . ASN A 1 565 ? 24.445 14.459 -3.956 1.00 62.66 565 ASN A CA 1
ATOM 4166 C C . ASN A 1 565 ? 24.501 14.524 -2.418 1.00 62.66 565 ASN A C 1
ATOM 4168 O O . ASN A 1 565 ? 24.821 15.589 -1.879 1.00 62.66 565 ASN A O 1
ATOM 4172 N N . PRO A 1 566 ? 24.210 13.425 -1.698 1.00 70.56 566 PRO A N 1
ATOM 4173 C CA . PRO A 1 566 ? 23.896 12.086 -2.215 1.00 70.56 566 PRO A CA 1
ATOM 4174 C C . PRO A 1 566 ? 22.502 11.997 -2.859 1.00 70.56 566 PRO A C 1
ATOM 4176 O O . PRO A 1 566 ? 21.615 12.768 -2.493 1.00 70.56 566 PRO A O 1
ATOM 4179 N N . THR A 1 567 ? 22.315 11.021 -3.758 1.00 81.75 567 THR A N 1
ATOM 4180 C CA . THR A 1 567 ? 21.020 10.692 -4.378 1.00 81.75 567 THR A CA 1
ATOM 4181 C C . THR A 1 567 ? 19.947 10.494 -3.312 1.00 81.75 567 THR A C 1
ATOM 4183 O O . THR A 1 567 ? 20.196 9.900 -2.252 1.00 81.75 567 THR A O 1
ATOM 4186 N N . ILE A 1 568 ? 18.741 10.988 -3.592 1.00 86.31 568 ILE A N 1
ATOM 4187 C CA . ILE A 1 568 ? 17.606 10.864 -2.680 1.00 86.31 568 ILE A CA 1
ATOM 4188 C C . ILE A 1 568 ? 16.448 10.111 -3.321 1.00 86.31 568 ILE A C 1
ATOM 4190 O O . ILE A 1 568 ? 16.123 10.277 -4.496 1.00 86.31 568 ILE A O 1
ATOM 4194 N N . ALA A 1 569 ? 15.758 9.340 -2.491 1.00 90.25 569 ALA A N 1
ATOM 4195 C CA . ALA A 1 569 ? 14.452 8.799 -2.808 1.00 90.25 569 ALA A CA 1
ATOM 4196 C C . ALA A 1 569 ? 13.366 9.680 -2.192 1.00 90.25 569 ALA A C 1
ATOM 4198 O O . ALA A 1 569 ? 13.469 10.093 -1.036 1.00 90.25 569 ALA A O 1
ATOM 4199 N N . ILE A 1 570 ? 12.313 9.941 -2.962 1.00 91.88 570 ILE A N 1
ATOM 4200 C CA . ILE A 1 570 ? 11.173 10.780 -2.595 1.00 91.88 570 ILE A CA 1
ATOM 4201 C C . ILE A 1 570 ? 9.928 9.895 -2.526 1.00 91.88 570 ILE A C 1
ATOM 4203 O O . ILE A 1 570 ? 9.671 9.097 -3.432 1.00 91.88 570 ILE A O 1
ATOM 4207 N N . GLY A 1 571 ? 9.141 10.068 -1.468 1.00 93.12 571 GLY A N 1
ATOM 4208 C CA . GLY A 1 571 ? 7.904 9.333 -1.229 1.00 93.12 571 GLY A CA 1
ATOM 4209 C C . GLY A 1 571 ? 6.788 10.248 -0.715 1.00 93.12 571 GLY A C 1
ATOM 4210 O O . GLY A 1 571 ? 7.071 11.201 0.022 1.00 93.12 571 GLY A O 1
ATOM 4211 N N . PRO A 1 572 ? 5.515 9.989 -1.066 1.00 93.12 572 PRO A N 1
ATOM 4212 C CA . PRO A 1 572 ? 4.381 10.683 -0.475 1.00 93.12 572 PRO A CA 1
ATOM 4213 C C . PRO A 1 572 ? 4.413 10.581 1.046 1.00 93.12 572 PRO A C 1
ATOM 4215 O O . PRO A 1 572 ? 4.764 9.545 1.613 1.00 93.12 572 PRO A O 1
ATOM 4218 N N . TYR A 1 573 ? 3.997 11.647 1.720 1.00 90.44 573 TYR A N 1
ATOM 4219 C CA . TYR A 1 573 ? 3.731 11.549 3.145 1.00 90.44 573 TYR A CA 1
ATOM 4220 C C . TYR A 1 573 ? 2.491 10.695 3.373 1.00 90.44 573 TYR A C 1
ATOM 4222 O O . TYR A 1 573 ? 1.436 10.963 2.790 1.00 90.44 573 TYR A O 1
ATOM 4230 N N . PHE A 1 574 ? 2.604 9.709 4.260 1.00 92.25 574 PHE A N 1
ATOM 4231 C CA . PHE A 1 574 ? 1.461 8.940 4.732 1.00 92.25 574 PHE A CA 1
ATOM 4232 C C . PHE A 1 574 ? 0.630 9.798 5.700 1.00 92.25 574 PHE A C 1
ATOM 4234 O O . PHE A 1 574 ? 0.682 9.623 6.913 1.00 92.25 574 PHE A O 1
ATOM 4241 N N . GLY A 1 575 ? -0.082 10.779 5.138 1.00 82.12 575 GLY A N 1
ATOM 4242 C CA . GLY A 1 575 ? -1.032 11.657 5.823 1.00 82.12 575 GLY A CA 1
ATOM 4243 C C . GLY A 1 575 ? -2.489 11.221 5.618 1.00 82.12 575 GLY A C 1
ATOM 4244 O O . GLY A 1 575 ? -2.745 10.085 5.219 1.00 82.12 575 GLY A O 1
ATOM 4245 N N . ASP A 1 576 ? -3.442 12.139 5.763 1.00 80.44 576 ASP A N 1
ATOM 4246 C CA . ASP A 1 576 ? -4.883 11.850 5.639 1.00 80.44 576 ASP A CA 1
ATOM 4247 C C . ASP A 1 576 ? -5.283 11.102 4.356 1.00 80.44 576 ASP A C 1
ATOM 4249 O O . ASP A 1 576 ? -6.020 10.125 4.425 1.00 80.44 576 ASP A O 1
ATOM 4253 N N . SER A 1 577 ? -4.743 11.466 3.186 1.00 81.06 577 SER A N 1
ATOM 4254 C CA . SER A 1 577 ? -5.031 10.730 1.940 1.00 81.06 577 SER A CA 1
ATOM 4255 C C . SER A 1 577 ? -4.584 9.264 1.996 1.00 81.06 577 SER A C 1
ATOM 4257 O O . SER A 1 577 ? -5.232 8.391 1.431 1.00 81.06 577 SER A O 1
ATOM 4259 N N . SER A 1 578 ? -3.484 8.964 2.693 1.00 85.81 578 SER A N 1
ATOM 4260 C CA . SER A 1 578 ? -3.035 7.578 2.859 1.00 85.81 578 SER A CA 1
ATOM 4261 C C . SER A 1 578 ? -3.930 6.804 3.831 1.00 85.81 578 SER A C 1
ATOM 4263 O O . SER A 1 578 ? -4.169 5.623 3.603 1.00 85.81 578 SER A O 1
ATOM 4265 N N . VAL A 1 579 ? -4.477 7.469 4.861 1.00 80.88 579 VAL A N 1
ATOM 4266 C CA . VAL A 1 579 ? -5.506 6.896 5.747 1.00 80.88 579 VAL A CA 1
ATOM 4267 C C . VAL A 1 579 ? -6.765 6.588 4.947 1.00 80.88 579 VAL A C 1
ATOM 4269 O O . VAL A 1 579 ? -7.286 5.486 5.061 1.00 80.88 579 VAL A O 1
ATOM 4272 N N . VAL A 1 580 ? -7.210 7.504 4.081 1.00 82.94 580 VAL A N 1
ATOM 4273 C CA . VAL A 1 580 ? -8.356 7.265 3.192 1.00 82.94 580 VAL A CA 1
ATOM 4274 C C . VAL A 1 580 ? -8.120 6.042 2.303 1.00 82.94 580 VAL A C 1
ATOM 4276 O O . VAL A 1 580 ? -8.993 5.179 2.215 1.00 82.94 580 VAL A O 1
ATOM 4279 N N . LEU A 1 581 ? -6.937 5.925 1.691 1.00 92.31 581 LEU A N 1
ATOM 4280 C CA . LEU A 1 581 ? -6.591 4.757 0.880 1.00 92.31 581 LEU A CA 1
ATOM 4281 C C . LEU A 1 581 ? -6.558 3.468 1.710 1.00 92.31 581 LEU A C 1
ATOM 4283 O O . LEU A 1 581 ? -7.093 2.453 1.268 1.00 92.31 581 LEU A O 1
ATOM 4287 N N . PHE A 1 582 ? -5.990 3.504 2.917 1.00 89.06 582 PHE A N 1
ATOM 4288 C CA . PHE A 1 582 ? -5.970 2.359 3.827 1.00 89.06 582 PHE A CA 1
ATOM 4289 C C . PHE A 1 582 ? -7.376 1.939 4.245 1.00 89.06 582 PHE A C 1
ATOM 4291 O O . PHE A 1 582 ? -7.752 0.786 4.060 1.00 89.06 582 PHE A O 1
ATOM 4298 N N . ASP A 1 583 ? -8.194 2.864 4.733 1.00 83.56 583 ASP A N 1
ATOM 4299 C CA . ASP A 1 583 ? -9.555 2.566 5.171 1.00 83.56 583 ASP A CA 1
ATOM 4300 C C . ASP A 1 583 ? -10.450 2.088 4.024 1.00 83.56 583 ASP A C 1
ATOM 4302 O O . ASP A 1 583 ? -11.265 1.186 4.225 1.00 83.56 583 ASP A O 1
ATOM 4306 N N . GLY A 1 584 ? -10.269 2.636 2.819 1.00 82.88 584 GLY A N 1
ATOM 4307 C CA . GLY A 1 584 ? -11.005 2.222 1.626 1.00 82.88 584 GLY A CA 1
ATOM 4308 C C . GLY A 1 584 ? -10.594 0.856 1.067 1.00 82.88 584 GLY A C 1
ATOM 4309 O O . GLY A 1 584 ? -11.328 0.297 0.253 1.00 82.88 584 GLY A O 1
ATOM 4310 N N . THR A 1 585 ? -9.449 0.306 1.486 1.00 91.75 585 THR A N 1
ATOM 4311 C CA . THR A 1 585 ? -8.909 -0.957 0.946 1.00 91.75 585 THR A CA 1
ATOM 4312 C C . THR A 1 585 ? -8.699 -2.053 1.984 1.00 91.75 585 THR A C 1
ATOM 4314 O O . THR A 1 585 ? -8.604 -3.218 1.614 1.00 91.75 585 THR A O 1
ATOM 4317 N N . LYS A 1 586 ? -8.691 -1.739 3.285 1.00 84.12 586 LYS A N 1
ATOM 4318 C CA . LYS A 1 586 ? -8.338 -2.702 4.341 1.00 84.12 586 LYS A CA 1
ATOM 4319 C C . LYS A 1 586 ? -9.259 -3.919 4.446 1.00 84.12 586 LYS A C 1
ATOM 4321 O O . LYS A 1 586 ? -8.833 -4.928 4.991 1.00 84.12 586 LYS A O 1
ATOM 4326 N N . ASN A 1 587 ? -10.489 -3.838 3.945 1.00 84.81 587 ASN A N 1
ATOM 4327 C CA . ASN A 1 587 ? -11.464 -4.933 4.001 1.00 84.81 587 ASN A CA 1
ATOM 4328 C C . ASN A 1 587 ? -11.478 -5.811 2.737 1.00 84.81 587 ASN A C 1
ATOM 4330 O O . ASN A 1 587 ? -12.291 -6.732 2.677 1.00 84.81 587 ASN A O 1
ATOM 4334 N N . ASN A 1 588 ? -10.643 -5.496 1.739 1.00 76.44 588 ASN A N 1
ATOM 4335 C CA . ASN A 1 588 ? -10.636 -6.162 0.435 1.00 76.44 588 ASN A CA 1
ATOM 4336 C C . ASN A 1 588 ? -9.702 -7.364 0.358 1.00 76.44 588 ASN A C 1
ATOM 4338 O O . ASN A 1 588 ? -8.633 -7.339 1.019 1.00 76.44 588 ASN A O 1
#

Mean predicted aligned error: 19.82 Å

Radius of gyration: 30.6 Å; Cα contacts (8 Å, |Δi|>4): 1157; chains: 1; bounding box: 71×85×76 Å

Secondary structure (DSSP, 8-state):
--HHHHHHHHTTT---------------PPPPTHHHHHHHHHHHHHH-GGGS-GGG-SS----SSEEEEEEEHHHHHHHHHTT-S-TTTTSEEEEE-SSPPPPS-TTEEEE-S-HHHHHHHHHTSSSSEEEEESS-GGG-SEEEEEE-S---SS---S----S----EEEEEEEE-TTS-EEEEEEE-PPP---------PPPPPPPPP----------------------BEE----------------------------S-PPP-EEEEE----HHHHHHHHHHH-TT--HHHHHHHH--HHHHHTPEEGGGSHHHHTGGG-----PPPPP----PPPPPP---PPP--------B-----TTSHHHHHEEEEEEE-TTSSEEEEEEEEB--TTS-EEEE-GGGTB--STT--BPEEEEEEET--TTSSSS-TT--EEEEEEEEEHHHHTT--GGG--EEEEEPPBTTB-HHHHH--BEE--S--S--EEEEEE----SSS--SSS-EEEEEE-EESSTT-SSEEEE----TT-TT-EEEET--SS--EEEEE--EEE-SSSS-EEEE---SHHHHHHHHHHTT-

Nearest PDB structures (foldseek):
  3cp7-assembly1_B  TM=9.463E-01  e=9.704E-22  unclassified
  3wy8-assembly1_A  TM=9.412E-01  e=1.355E-20  Paenarthrobacter nicotinovorans
  1p3e-assembly1_A  TM=8.488E-01  e=2.069E-11  Bacillus intermedius
  5a8y-assembly1_A  TM=7.118E-01  e=5.263E-07  Homo sapiens
  1au8-assembly1_A  TM=7.046E-01  e=5.516E-06  Homo sapiens

Solvent-accessible surface area (backbone atoms only — not comparable to full-atom values): 34280 Å² total; per-residue (Å²): 91,69,62,61,67,54,56,60,51,61,77,65,72,78,78,84,85,88,82,90,85,87,83,90,77,80,91,72,83,78,78,62,80,72,53,48,60,48,56,53,51,52,51,36,58,73,77,44,53,73,78,47,44,52,92,73,48,93,65,99,70,84,73,87,62,48,41,34,37,41,27,32,55,80,67,46,44,64,41,46,78,70,70,37,73,61,52,44,73,89,30,51,35,36,34,47,35,84,78,67,71,86,63,94,40,89,71,42,47,76,37,63,66,60,64,66,65,48,48,63,56,54,45,74,42,92,70,55,21,38,30,49,51,60,65,64,68,93,70,44,44,28,42,36,44,66,45,59,86,66,88,66,96,64,65,81,65,89,58,89,65,79,97,69,92,77,58,63,43,81,73,47,76,50,75,42,99,58,59,35,31,43,35,33,30,32,50,60,76,77,72,97,62,78,85,76,75,85,72,89,70,84,84,77,82,87,85,84,88,86,86,84,88,86,84,89,80,85,90,84,91,80,88,86,78,88,78,79,74,38,52,38,35,28,56,64,80,82,56,66,84,89,84,89,80,88,88,77,91,80,88,81,89,82,82,87,84,82,93,75,88,82,76,87,76,79,67,42,68,42,72,47,68,40,43,74,45,71,68,20,49,52,32,6,32,73,75,65,35,93,78,42,48,73,61,51,6,36,58,52,46,60,39,71,68,54,58,73,67,30,36,25,58,59,78,37,72,82,42,56,58,60,78,64,72,79,83,89,79,81,90,75,79,88,84,88,78,85,86,82,85,85,80,85,87,77,93,70,83,80,88,67,91,67,75,28,64,55,36,72,74,80,63,53,49,85,37,53,49,30,33,21,28,24,40,27,38,32,28,45,86,91,58,61,48,26,26,24,10,22,24,29,36,58,39,86,36,24,19,37,31,37,27,14,18,73,75,37,26,66,39,19,68,90,50,52,62,32,18,45,39,32,40,18,29,20,35,29,61,89,42,98,56,39,42,76,72,39,77,40,35,35,50,34,30,31,33,31,41,51,17,42,46,64,46,34,67,61,44,35,37,19,38,35,29,42,45,62,56,99,84,37,45,56,27,79,75,50,40,42,30,42,75,47,57,72,65,81,63,77,38,63,29,44,32,38,27,21,21,35,40,71,95,91,25,82,40,44,50,60,34,34,26,56,38,59,28,33,62,63,46,92,90,49,72,28,30,23,30,48,21,62,62,33,51,10,20,33,4,7,32,23,18,34,80,56,74,88,53,52,29,23,36,48,33,30,31,59,47,67,43,78,88,46,89,69,27,27,32,31,18,30,46,32,31,71,62,46,48,42,44,45,71,74,44,31,73,67

Organism: NCBI:txid42233

pLDDT: mean 72.81, std 26.51, range [18.56, 98.94]

InterPro domains:
  IPR009003 Peptidase S1, PA clan [SSF50494] (375-570)
  IPR024072 Dihydrofolate reductase-like domain superfamily [G3DSA:3.40.430.10] (27-187)
  IPR024072 Dihydrofolate reductase-like domain superfamily [SSF53597] (65-187)
  IPR050966 Glutamyl Endopeptidase [PTHR15462] (371-579)